Protein 2V2F (pdb70)

Organism: Streptococcus pneumoniae (strain ATCC BAA-255 / R6) (NCBI:txid171101)

Foldseek 3Di:
DDFDADPVRHTDDDD/DDPLCQQLVLVVQVVCCVVPVDRCVVAPWDFDWQAQVVLSVVLLCLQEDPPQHDAPDQQKWKWKWKAFLVFQETHYTQQTHPNNPDRQQQFFQDKQFLQCQLQQFQLLCCQVPVDFKQFDKDAFDWDAQPPDPHTDAAPVRDTDTIGGNLVCQLASGRRRQLVRNVVSDQVSSQLLVVLLQAHDPGDDSSVSGIQPPDDDDRSHGDGNSSSFQNLSCLLAQAKGHHNTTTAWMQHPVGDIDGDTTPIDGSGGSQSSVQSLLSQQSSCVPGPLVLQDDPVAAKGKHKGFADDPPVWGLKIWMWMDANTMIMIMIIGGPDSVPTQDDCNNSPRSSSVNSSVCVVPVVHHDHDDNDDQWDDDVSMIGGD

Sequence (381 aa):
SSKIYDNKNQLIADLYPAYMDNYLKEVINQVEQETGYNLLTTGMDVYTNVDQEAQKHLWDIYNSDQYVSYPDDDLQVASTVVDVSNGKVIAQLGARHSFGTNQAVETNRDWGSAMKPITDYAPAIEYGVYDSTATMVNDIPYNYPGTSTPVYNWDRAYFGNITLQYALQQSRNVTAVETLNKVGLDRAKTFLNGLGIDYPSMHYANAISSNTTESNKQYGASSEKMAAAYAAFANGGIYHKPMYINKVVFSDGSKKEFSDVGTRAMKETTAYMMTEMMKTVLAYGTGRGAYLPWLAQAGKTGTSNYTDYVAPDEMFVGYTRKYSMAVWTGYSNRLTPIVGDGFLVAAKVYRSMITYLSEGSPEDWNIPEGLYRNGEFVFKN

Solvent-accessible surface area: 15439 Å² total

Nearest PDB structures (foldseek):
  2v2f-assembly1_F  TM=1.003E+00  e=2.054E-82  Streptococcus pneumoniae
  2c6w-assembly1_B  TM=9.933E-01  e=3.501E-69  Streptococcus pneumoniae R6
  3zg9-assembly1_B  TM=8.664E-01  e=3.759E-28  Listeria monocytogenes
  7u4h-assembly1_A  TM=8.603E-01  e=6.918E-24  Chlamydia trachomatis D/UW-3/CX
  7u4h-assembly2_B  TM=8.630E-01  e=1.250E-23  Chlamydia trachomatis D/UW-3/CX

Structure (mmCIF, N/CA/C/O backbone):
data_2V2F
#
_entry.id   2V2F
#
_cell.length_a   122.960
_cell.length_b   67.030
_cell.length_c   49.130
_cell.angle_alpha   90.00
_cell.angle_beta   100.89
_cell.angle_gamma   90.00
#
_symmetry.space_group_name_H-M   'C 1 2 1'
#
loop_
_entity.id
_entity.type
_entity.pdbx_description
1 polymer 'PENICILLIN BINDING PROTEIN 1A'
2 polymer 'PENICILLIN BINDING PROTEIN 1A'
3 non-polymer 'BARIUM ION'
4 non-polymer '2-(N-MORPHOLINO)-ETHANESULFONIC ACID'
5 water water
#
loop_
_atom_site.group_PDB
_atom_site.id
_atom_site.type_symbol
_atom_site.label_atom_id
_atom_site.label_alt_id
_atom_site.label_comp_id
_atom_site.label_asym_id
_atom_site.label_entity_id
_atom_site.label_seq_id
_atom_site.pdbx_PDB_ins_code
_atom_site.Cartn_x
_atom_site.Cartn_y
_atom_site.Cartn_z
_atom_site.occupancy
_atom_site.B_iso_or_equiv
_atom_site.auth_seq_id
_atom_site.auth_comp_id
_atom_site.auth_asym_id
_atom_site.auth_atom_id
_atom_site.pdbx_PDB_model_num
ATOM 1 N N . SER A 1 6 ? 8.601 -2.603 -4.812 1.00 28.36 52 SER A N 1
ATOM 2 C CA . SER A 1 6 ? 9.898 -1.913 -5.084 1.00 28.43 52 SER A CA 1
ATOM 3 C C . SER A 1 6 ? 10.318 -0.960 -3.975 1.00 26.79 52 SER A C 1
ATOM 4 O O . SER A 1 6 ? 9.599 -0.012 -3.650 1.00 28.33 52 SER A O 1
ATOM 7 N N . SER A 1 7 ? 11.493 -1.214 -3.406 1.00 23.93 53 SER A N 1
ATOM 8 C CA . SER A 1 7 ? 12.035 -0.379 -2.345 1.00 20.41 53 SER A CA 1
ATOM 9 C C . SER A 1 7 ? 13.361 0.214 -2.795 1.00 20.38 53 SER A C 1
ATOM 10 O O . SER A 1 7 ? 14.360 -0.496 -2.919 1.00 20.82 53 SER A O 1
ATOM 13 N N . LYS A 1 8 ? 13.364 1.518 -3.048 1.00 18.53 54 LYS A N 1
ATOM 14 C CA . LYS A 1 8 ? 14.571 2.199 -3.486 1.00 17.46 54 LYS A CA 1
ATOM 15 C C . LYS A 1 8 ? 15.364 2.710 -2.292 1.00 16.56 54 LYS A C 1
ATOM 16 O O . LYS A 1 8 ? 14.811 3.348 -1.393 1.00 15.33 54 LYS A O 1
ATOM 22 N N . ILE A 1 9 ? 16.664 2.423 -2.292 1.00 14.97 55 ILE A N 1
ATOM 23 C CA . ILE A 1 9 ? 17.557 2.833 -1.211 1.00 13.23 55 ILE A CA 1
ATOM 24 C C . ILE A 1 9 ? 18.507 3.930 -1.693 1.00 12.96 55 ILE A C 1
ATOM 25 O O . ILE A 1 9 ? 19.070 3.829 -2.783 1.00 12.26 55 ILE A O 1
ATOM 30 N N . TYR A 1 10 ? 18.695 4.969 -0.880 1.00 10.36 56 TYR A N 1
ATOM 31 C CA . TYR A 1 10 ? 19.575 6.081 -1.248 1.00 9.90 56 TYR A CA 1
ATOM 32 C C . TYR A 1 10 ? 20.703 6.296 -0.239 1.00 10.54 56 TYR A C 1
ATOM 33 O O . TYR A 1 10 ? 20.531 6.036 0.958 1.00 9.22 56 TYR A O 1
ATOM 42 N N . ASP A 1 11 ? 21.845 6.794 -0.717 1.00 10.24 57 ASP A N 1
ATOM 43 C CA . ASP A 1 11 ? 22.979 7.037 0.163 1.00 8.10 57 ASP A CA 1
ATOM 44 C C . ASP A 1 11 ? 22.802 8.320 0.963 1.00 9.38 57 ASP A C 1
ATOM 45 O O . ASP A 1 11 ? 21.707 8.892 0.995 1.00 8.05 57 ASP A O 1
ATOM 50 N N . ASN A 1 12 ? 23.873 8.772 1.609 1.00 8.31 58 ASN A N 1
ATOM 51 C CA . ASN A 1 12 ? 23.785 9.970 2.435 1.00 9.39 58 ASN A CA 1
ATOM 52 C C . ASN A 1 12 ? 23.724 11.290 1.664 1.00 9.94 58 ASN A C 1
ATOM 53 O O . ASN A 1 12 ? 23.588 12.359 2.262 1.00 9.16 58 ASN A O 1
ATOM 58 N N . LYS A 1 13 ? 23.802 11.213 0.336 1.00 11.03 59 LYS A N 1
ATOM 59 C CA . LYS A 1 13 ? 23.692 12.406 -0.499 1.00 11.46 59 LYS A CA 1
ATOM 60 C C . LYS A 1 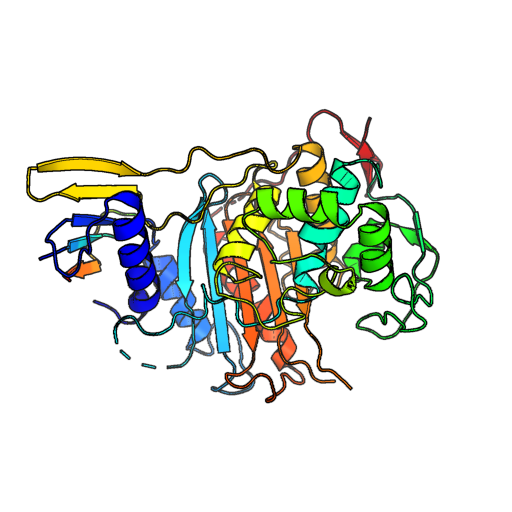13 ? 22.358 12.309 -1.237 1.00 11.29 59 LYS A C 1
ATOM 61 O O . LYS A 1 13 ? 22.103 13.048 -2.189 1.00 11.41 59 LYS A O 1
ATOM 67 N N . ASN A 1 14 ? 21.525 11.377 -0.778 1.00 10.01 60 ASN A N 1
ATOM 68 C CA . ASN A 1 14 ? 20.195 11.116 -1.329 1.00 10.79 60 ASN A CA 1
ATOM 69 C C . ASN A 1 14 ? 20.183 10.590 -2.763 1.00 10.83 60 ASN A C 1
ATOM 70 O O . ASN A 1 14 ? 19.179 10.700 -3.466 1.00 11.08 60 ASN A O 1
ATOM 75 N N . GLN A 1 15 ? 21.297 10.003 -3.186 1.00 9.23 61 GLN A N 1
ATOM 76 C CA . GLN A 1 15 ? 21.407 9.433 -4.524 1.00 10.63 61 GLN A CA 1
ATOM 77 C C . GLN A 1 15 ? 21.060 7.942 -4.460 1.00 11.18 61 GLN A C 1
ATOM 78 O O . GLN A 1 15 ? 21.440 7.252 -3.517 1.00 10.41 61 GLN A O 1
ATOM 84 N N . LEU A 1 16 ? 20.330 7.457 -5.461 1.00 12.48 62 LEU A N 1
ATOM 85 C CA . LEU A 1 16 ? 19.924 6.055 -5.530 1.00 13.54 62 LEU A CA 1
ATOM 86 C C . LEU A 1 16 ? 21.117 5.099 -5.580 1.00 13.98 62 LEU A C 1
ATOM 87 O O . LEU A 1 16 ? 22.046 5.300 -6.364 1.00 13.84 62 LEU A O 1
ATOM 92 N N . ILE A 1 17 ? 21.097 4.071 -4.734 1.00 14.80 63 ILE A N 1
ATOM 93 C CA . ILE A 1 17 ? 22.173 3.085 -4.725 1.00 15.84 63 ILE A CA 1
ATOM 94 C C . ILE A 1 17 ? 21.650 1.662 -4.875 1.00 17.25 63 ILE A C 1
ATOM 95 O O . ILE A 1 17 ? 22.419 0.747 -5.164 1.00 17.34 63 ILE A O 1
ATOM 100 N N . ALA A 1 18 ? 20.345 1.474 -4.693 1.00 18.08 64 ALA A N 1
ATOM 101 C CA . ALA A 1 18 ? 19.758 0.145 -4.831 1.00 19.86 64 ALA A CA 1
ATOM 102 C C . ALA A 1 18 ? 18.235 0.139 -4.941 1.00 21.30 64 ALA A C 1
ATOM 103 O O . ALA A 1 18 ? 17.551 1.036 -4.444 1.00 21.02 64 ALA A O 1
ATOM 105 N N . ASP A 1 19 ? 17.719 -0.888 -5.609 1.00 22.71 65 ASP A N 1
ATOM 106 C CA . ASP A 1 19 ? 16.283 -1.075 -5.786 1.00 25.09 65 ASP A CA 1
ATOM 107 C C . ASP A 1 19 ? 16.053 -2.525 -5.376 1.00 25.25 65 ASP A C 1
ATOM 108 O O . ASP A 1 19 ? 16.443 -3.447 -6.093 1.00 26.35 65 ASP A O 1
ATOM 113 N N . LEU A 1 20 ? 15.436 -2.723 -4.217 1.00 25.91 66 LEU A N 1
ATOM 114 C CA . LEU A 1 20 ? 15.193 -4.062 -3.691 1.00 25.83 66 LEU A CA 1
ATOM 115 C C . LEU A 1 20 ? 13.727 -4.483 -3.732 1.00 26.99 66 LEU A C 1
ATOM 116 O O . LEU A 1 20 ? 13.474 -5.699 -3.868 1.00 27.57 66 LEU A O 1
ATOM 121 N N . GLY A 1 21 ? 12.848 -3.605 -3.607 1.00 28.42 67 GLY A N 1
ATOM 122 N N . TYR B 2 5 ? 22.217 -3.799 -7.218 1.00 16.53 268 TYR F N 1
ATOM 123 C CA . TYR B 2 5 ? 23.049 -2.930 -6.333 1.00 16.23 268 TYR F CA 1
ATOM 124 C C . TYR B 2 5 ? 24.509 -3.382 -6.324 1.00 16.31 268 TYR F C 1
ATOM 125 O O . TYR B 2 5 ? 24.804 -4.564 -6.518 1.00 14.76 268 TYR F O 1
ATOM 134 N N . PRO B 2 6 ? 25.443 -2.443 -6.093 1.00 15.88 269 PRO F N 1
ATOM 135 C CA . PRO B 2 6 ? 26.870 -2.779 -6.065 1.00 15.51 269 PRO F CA 1
ATOM 136 C C . PRO B 2 6 ? 27.263 -3.690 -4.905 1.00 14.46 269 PRO F C 1
ATOM 137 O O . PRO B 2 6 ? 26.759 -3.560 -3.788 1.00 13.02 269 PRO F O 1
ATOM 141 N N . ALA B 2 7 ? 28.173 -4.615 -5.184 1.00 12.81 270 ALA F N 1
ATOM 142 C CA . ALA B 2 7 ? 28.644 -5.556 -4.181 1.00 12.41 270 ALA F CA 1
ATOM 143 C C . ALA B 2 7 ? 29.140 -4.880 -2.902 1.00 12.22 270 ALA F C 1
ATOM 144 O O . ALA B 2 7 ? 28.898 -5.375 -1.803 1.00 11.84 270 ALA F O 1
ATOM 146 N N . TYR B 2 8 ? 29.827 -3.751 -3.031 1.00 12.50 271 TYR F N 1
ATOM 147 C CA . TYR B 2 8 ? 30.344 -3.083 -1.842 1.00 11.68 271 TYR F CA 1
ATOM 148 C C . TYR B 2 8 ? 29.266 -2.567 -0.892 1.00 10.98 271 TYR F C 1
ATOM 149 O O . TYR B 2 8 ? 29.574 -2.184 0.233 1.00 9.86 271 TYR F O 1
ATOM 158 N N . MET B 2 9 ? 28.007 -2.581 -1.329 1.00 10.47 272 MET F N 1
ATOM 159 C CA . MET B 2 9 ? 26.899 -2.115 -0.491 1.00 9.90 272 MET F CA 1
ATOM 160 C C . MET B 2 9 ? 26.129 -3.254 0.173 1.00 10.52 272 MET F C 1
ATOM 161 O O . MET B 2 9 ? 25.224 -3.005 0.967 1.00 11.48 272 MET F O 1
ATOM 166 N N . ASP B 2 10 ? 26.482 -4.497 -0.135 1.00 10.99 273 ASP F N 1
ATOM 167 C CA . ASP B 2 10 ? 25.751 -5.628 0.434 1.00 11.01 273 ASP F CA 1
ATOM 168 C C . ASP B 2 10 ? 25.673 -5.636 1.959 1.00 10.28 273 ASP F C 1
ATOM 169 O O . ASP B 2 10 ? 24.586 -5.778 2.520 1.00 11.95 273 ASP F O 1
ATOM 174 N N . ASN B 2 11 ? 26.813 -5.486 2.627 1.00 8.61 274 ASN F N 1
ATOM 175 C CA . ASN B 2 11 ? 26.842 -5.478 4.091 1.00 8.98 274 ASN F CA 1
ATOM 176 C C . ASN B 2 11 ? 25.972 -4.358 4.668 1.00 8.25 274 ASN F C 1
ATOM 177 O O . ASN B 2 11 ? 25.160 -4.590 5.567 1.00 9.18 274 ASN F O 1
ATOM 182 N N . TYR B 2 12 ? 26.145 -3.146 4.148 1.00 8.59 275 TYR F N 1
ATOM 183 C CA . TYR B 2 12 ? 25.374 -1.999 4.626 1.00 10.27 275 TYR F CA 1
ATOM 184 C C . TYR B 2 12 ? 23.876 -2.209 4.411 1.00 10.26 275 TYR F C 1
ATOM 185 O O . TYR B 2 12 ? 23.070 -1.966 5.315 1.00 8.90 275 TYR F O 1
ATOM 194 N N . LEU B 2 13 ? 23.500 -2.664 3.219 1.00 7.85 276 LEU F N 1
ATOM 195 C CA . LEU B 2 13 ? 22.088 -2.881 2.915 1.00 9.34 276 LEU F CA 1
ATOM 196 C C . LEU B 2 13 ? 21.451 -3.852 3.896 1.00 7.98 276 LEU F C 1
ATOM 197 O O . LEU B 2 13 ? 20.331 -3.634 4.362 1.00 7.66 276 LEU F O 1
ATOM 202 N N . LYS B 2 14 ? 22.170 -4.923 4.213 1.00 7.14 277 LYS F N 1
ATOM 203 C CA . LYS B 2 14 ? 21.658 -5.907 5.153 1.00 6.80 277 LYS F CA 1
ATOM 204 C C . LYS B 2 14 ? 21.296 -5.248 6.478 1.00 7.17 277 LYS F C 1
ATOM 205 O O . LYS B 2 14 ? 20.221 -5.497 7.031 1.00 7.75 277 LYS F O 1
ATOM 211 N N . GLU B 2 15 ? 22.181 -4.394 6.980 1.00 7.21 278 GLU F N 1
ATOM 212 C CA . GLU B 2 15 ? 21.926 -3.711 8.244 1.00 7.83 278 GLU F CA 1
ATOM 213 C C . GLU B 2 15 ? 20.818 -2.669 8.100 1.00 8.15 278 GLU F C 1
ATOM 214 O O . GLU B 2 15 ? 20.114 -2.364 9.065 1.00 7.74 278 GLU F O 1
ATOM 220 N N . VAL B 2 16 ? 20.665 -2.122 6.897 1.00 7.99 279 VAL F N 1
ATOM 221 C CA . VAL B 2 16 ? 19.614 -1.139 6.645 1.00 9.66 279 VAL F CA 1
ATOM 222 C C . VAL B 2 16 ? 18.274 -1.857 6.734 1.00 8.59 279 VAL F C 1
ATOM 223 O O . VAL B 2 16 ? 17.329 -1.365 7.350 1.00 9.50 279 VAL F O 1
ATOM 227 N N . ILE B 2 17 ? 18.202 -3.031 6.115 1.00 8.35 280 ILE F N 1
ATOM 228 C CA . ILE B 2 17 ? 16.983 -3.824 6.128 1.00 8.75 280 ILE F CA 1
ATOM 229 C C . ILE B 2 17 ? 16.605 -4.168 7.558 1.00 10.71 280 ILE F C 1
ATOM 230 O O . ILE B 2 17 ? 15.435 -4.084 7.937 1.00 12.89 280 ILE F O 1
ATOM 235 N N . ASN B 2 18 ? 17.600 -4.536 8.359 1.00 11.98 281 ASN F N 1
ATOM 236 C CA . ASN B 2 18 ? 17.345 -4.899 9.746 1.00 12.48 281 ASN F CA 1
ATOM 237 C C . ASN B 2 18 ? 16.827 -3.748 10.590 1.00 11.43 281 ASN F C 1
ATOM 238 O O . ASN B 2 18 ? 15.895 -3.921 11.375 1.00 10.30 281 ASN F O 1
ATOM 243 N N . GLN B 2 19 ? 17.436 -2.576 10.441 1.00 10.44 282 GLN F N 1
ATOM 244 C CA . GLN B 2 19 ? 17.024 -1.416 11.219 1.00 11.97 282 GLN F CA 1
ATOM 245 C C . GLN B 2 19 ? 15.668 -0.876 10.782 1.00 12.25 282 GLN F C 1
ATOM 246 O O . GLN B 2 19 ? 14.927 -0.312 11.585 1.00 10.85 282 GLN F O 1
ATOM 252 N N . VAL B 2 20 ? 15.347 -1.032 9.504 1.00 13.52 283 VAL F N 1
ATOM 253 C CA . VAL B 2 20 ? 14.056 -0.574 9.012 1.00 14.75 283 VAL F CA 1
ATOM 254 C C . VAL B 2 20 ? 12.984 -1.430 9.679 1.00 16.80 283 VAL F C 1
ATOM 255 O O . VAL B 2 20 ? 11.935 -0.924 10.091 1.00 17.29 283 VAL F O 1
ATOM 259 N N . GLU B 2 21 ? 13.266 -2.725 9.805 1.00 18.31 284 GLU F N 1
ATOM 260 C CA . GLU B 2 21 ? 12.342 -3.647 10.453 1.00 21.18 284 GLU F CA 1
ATOM 261 C C . GLU B 2 21 ? 12.172 -3.291 11.932 1.00 21.67 284 GLU F C 1
ATOM 262 O O . GLU B 2 21 ? 11.061 -3.306 12.450 1.00 21.84 284 GLU F O 1
ATOM 268 N N . GLN B 2 22 ? 13.275 -2.971 12.605 1.00 22.00 285 GLN F N 1
ATOM 269 C CA . GLN B 2 22 ? 13.234 -2.623 14.026 1.00 22.98 285 GLN F CA 1
ATOM 270 C C . GLN B 2 22 ? 12.475 -1.331 14.303 1.00 24.27 285 GLN F C 1
ATOM 271 O O . GLN B 2 22 ? 11.701 -1.250 15.256 1.00 24.13 285 GLN F O 1
ATOM 277 N N . GLU B 2 23 ? 12.714 -0.323 13.469 1.00 23.04 286 GLU F N 1
ATOM 278 C CA . GLU B 2 23 ? 12.101 0.989 13.626 1.00 24.84 286 GLU F CA 1
ATOM 279 C C . GLU B 2 23 ? 10.690 1.153 13.071 1.00 25.54 286 GLU F C 1
ATOM 280 O O . GLU B 2 23 ? 9.921 1.976 13.571 1.00 25.83 286 GLU F O 1
ATOM 286 N N . THR B 2 24 ? 10.347 0.386 12.041 1.00 25.66 287 THR F N 1
ATOM 287 C CA . THR B 2 24 ? 9.031 0.511 11.423 1.00 24.67 287 THR F CA 1
ATOM 288 C C . THR B 2 24 ? 8.207 -0.758 11.537 1.00 26.18 287 THR F C 1
ATOM 289 O O . THR B 2 24 ? 6.976 -0.711 11.542 1.00 26.76 287 THR F O 1
ATOM 293 N N . GLY B 2 25 ? 8.891 -1.892 11.610 1.00 26.07 288 GLY F N 1
ATOM 294 C CA . GLY B 2 25 ? 8.200 -3.161 11.718 1.00 26.76 288 GLY F CA 1
ATOM 295 C C . GLY B 2 25 ? 8.076 -3.872 10.385 1.00 27.48 288 GLY F C 1
ATOM 296 O O . GLY B 2 25 ? 7.747 -5.059 10.338 1.00 28.00 288 GLY F O 1
ATOM 297 N N . TYR B 2 26 ? 8.345 -3.157 9.297 1.00 26.47 289 TYR F N 1
ATOM 298 C CA . TYR B 2 26 ? 8.241 -3.746 7.966 1.00 26.48 289 TYR F CA 1
ATOM 299 C C . TYR B 2 26 ? 9.567 -4.228 7.396 1.00 26.13 289 TYR F C 1
ATOM 300 O O . TYR B 2 26 ? 10.635 -3.735 7.760 1.00 26.26 289 TYR F O 1
ATOM 309 N N . ASN B 2 27 ? 9.475 -5.195 6.490 1.00 24.76 290 ASN F N 1
ATOM 310 C CA . ASN B 2 27 ? 10.637 -5.738 5.799 1.00 23.86 290 ASN F CA 1
ATOM 311 C C . ASN B 2 27 ? 10.611 -5.061 4.430 1.00 23.46 290 ASN F C 1
ATOM 312 O O . ASN B 2 27 ? 9.731 -5.340 3.612 1.00 22.39 290 ASN F O 1
ATOM 317 N N . LEU B 2 28 ? 11.571 -4.179 4.176 1.00 21.51 291 LEU F N 1
ATOM 318 C CA . LEU B 2 28 ? 11.602 -3.459 2.911 1.00 21.51 291 LEU F CA 1
ATOM 319 C C . LEU B 2 28 ? 11.695 -4.355 1.678 1.00 22.16 291 LEU F C 1
ATOM 320 O O . LEU B 2 28 ? 11.508 -3.886 0.555 1.00 23.84 291 LEU F O 1
ATOM 325 N N . LEU B 2 29 ? 11.972 -5.640 1.882 1.00 23.49 292 LEU F N 1
ATOM 326 C CA . LEU B 2 29 ? 12.075 -6.578 0.765 1.00 23.02 292 LEU F CA 1
ATOM 327 C C . LEU B 2 29 ? 10.706 -7.101 0.342 1.00 24.53 292 LEU F C 1
ATOM 328 O O . LEU B 2 29 ? 10.518 -7.519 -0.799 1.00 24.53 292 LEU F O 1
ATOM 333 N N . THR B 2 30 ? 9.753 -7.072 1.266 1.00 25.84 293 THR F N 1
ATOM 334 C CA . THR B 2 30 ? 8.404 -7.557 0.992 1.00 27.84 293 THR F CA 1
ATOM 335 C C . THR B 2 30 ? 7.404 -6.412 0.971 1.00 27.22 293 THR F C 1
ATOM 336 O O . THR B 2 30 ? 6.282 -6.567 0.494 1.00 27.35 293 THR F O 1
ATOM 340 N N . THR B 2 31 ? 7.815 -5.267 1.506 1.00 27.80 294 THR F N 1
ATOM 341 C CA . THR B 2 31 ? 6.961 -4.087 1.545 1.00 27.45 294 THR F CA 1
ATOM 342 C C . THR B 2 31 ? 7.681 -2.933 0.862 1.00 27.32 294 THR F C 1
ATOM 343 O O . THR B 2 31 ? 8.760 -2.525 1.294 1.00 27.09 294 THR F O 1
ATOM 347 N N . GLY B 2 32 ? 7.082 -2.415 -0.206 1.00 26.49 295 GLY F N 1
ATOM 348 C CA . GLY B 2 32 ? 7.687 -1.320 -0.943 1.00 24.95 295 GLY F CA 1
ATOM 349 C C . GLY B 2 32 ? 7.778 -0.015 -0.173 1.00 25.00 295 GLY F C 1
ATOM 350 O O . GLY B 2 32 ? 6.776 0.492 0.331 1.00 24.61 295 GLY F O 1
ATOM 351 N N . MET B 2 33 ? 8.985 0.533 -0.083 1.00 23.46 296 MET F N 1
ATOM 352 C CA . MET B 2 33 ? 9.199 1.789 0.623 1.00 23.61 296 MET F CA 1
ATOM 353 C C . MET B 2 33 ? 10.580 2.343 0.302 1.00 22.41 296 MET F C 1
ATOM 354 O O . MET B 2 33 ? 11.512 1.587 0.036 1.00 22.20 296 MET F O 1
ATOM 359 N N . ASP B 2 34 ? 10.705 3.665 0.305 1.00 20.18 297 ASP F N 1
ATOM 360 C CA . ASP B 2 34 ? 11.980 4.302 0.015 1.00 17.92 297 ASP F CA 1
ATOM 361 C C . ASP B 2 34 ? 12.698 4.606 1.324 1.00 17.01 297 ASP F C 1
ATOM 362 O O . ASP B 2 34 ? 12.095 5.101 2.277 1.00 16.44 297 ASP F O 1
ATOM 367 N N . VAL B 2 35 ? 13.990 4.296 1.366 1.00 15.59 298 VAL F N 1
ATOM 368 C CA . VAL B 2 35 ? 14.785 4.504 2.568 1.00 13.85 298 VAL F CA 1
ATOM 369 C C . VAL B 2 35 ? 16.064 5.284 2.279 1.00 11.98 298 VAL F C 1
ATOM 370 O O . VAL B 2 35 ? 16.847 4.916 1.402 1.00 10.79 298 VAL F O 1
ATOM 374 N N . TYR B 2 36 ? 16.269 6.368 3.019 1.00 11.09 299 TYR F N 1
ATOM 375 C CA . TYR B 2 36 ? 17.459 7.183 2.849 1.00 10.36 299 TYR F CA 1
ATOM 376 C C . TYR B 2 36 ? 18.421 6.805 3.964 1.00 8.90 299 TYR F C 1
ATOM 377 O O . TYR B 2 36 ? 18.092 6.891 5.152 1.00 7.78 299 TYR F O 1
ATOM 386 N N . THR B 2 37 ? 19.609 6.366 3.564 1.00 10.27 300 THR F N 1
ATOM 387 C CA . THR B 2 37 ? 20.606 5.895 4.512 1.00 9.00 300 THR F CA 1
ATOM 388 C C . THR B 2 37 ? 21.756 6.855 4.768 1.00 8.53 300 THR F C 1
ATOM 389 O O . THR B 2 37 ? 21.864 7.904 4.136 1.00 7.87 300 THR F O 1
ATOM 393 N N . ASN B 2 38 ? 22.627 6.477 5.697 1.00 6.31 301 ASN F N 1
ATOM 394 C CA . ASN B 2 38 ? 23.745 7.330 6.072 1.00 7.83 301 ASN F CA 1
ATOM 395 C C . ASN B 2 38 ? 25.091 6.946 5.476 1.00 6.85 301 ASN F C 1
ATOM 396 O O . ASN B 2 38 ? 26.113 7.544 5.814 1.00 5.55 301 ASN F O 1
ATOM 401 N N . VAL B 2 39 ? 25.096 5.971 4.573 1.00 8.19 302 VAL F N 1
ATOM 402 C CA . VAL B 2 39 ? 26.347 5.539 3.972 1.00 7.75 302 VAL F CA 1
ATOM 403 C C . VAL B 2 39 ? 26.958 6.583 3.041 1.00 7.40 302 VAL F C 1
ATOM 404 O O . VAL B 2 39 ? 26.273 7.151 2.192 1.00 9.01 302 VAL F O 1
ATOM 408 N N . ASP B 2 40 ? 28.248 6.847 3.233 1.00 6.72 303 ASP F N 1
ATOM 409 C CA . ASP B 2 40 ? 28.991 7.784 2.395 1.00 7.30 303 ASP F CA 1
ATOM 410 C C . ASP B 2 40 ? 29.502 6.896 1.274 1.00 7.94 303 ASP F C 1
ATOM 411 O O . ASP B 2 40 ? 30.464 6.143 1.459 1.00 8.00 303 ASP F O 1
ATOM 416 N N . GLN B 2 41 ? 28.854 6.973 0.116 1.00 8.38 304 GLN F N 1
ATOM 417 C CA . GLN B 2 41 ? 29.231 6.127 -1.009 1.00 8.84 304 GLN F CA 1
ATOM 418 C C . GLN B 2 41 ? 30.718 6.136 -1.381 1.00 5.99 304 GLN F C 1
ATOM 419 O O . GLN B 2 41 ? 31.309 5.078 -1.586 1.00 7.74 304 GLN F O 1
ATOM 425 N N . GLU B 2 42 ? 31.327 7.312 -1.476 1.00 7.11 3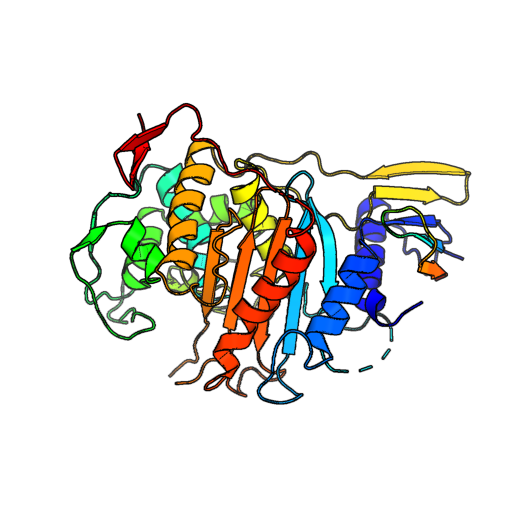05 GLU F N 1
ATOM 426 C CA . GLU B 2 42 ? 32.743 7.370 -1.831 1.00 8.16 305 GLU F CA 1
ATOM 427 C C . GLU B 2 42 ? 33.611 6.757 -0.745 1.00 7.98 305 GLU F C 1
ATOM 428 O O . GLU B 2 42 ? 34.594 6.071 -1.031 1.00 8.41 305 GLU F O 1
ATOM 434 N N . ALA B 2 43 ? 33.255 7.014 0.506 1.00 7.85 306 ALA F N 1
ATOM 435 C CA . ALA B 2 43 ? 34.014 6.454 1.615 1.00 8.53 306 ALA F CA 1
ATOM 436 C C . ALA B 2 43 ? 33.890 4.933 1.582 1.00 8.62 306 ALA F C 1
ATOM 437 O O . ALA B 2 43 ? 34.864 4.222 1.790 1.00 8.55 306 ALA F O 1
ATOM 439 N N . GLN B 2 44 ? 32.685 4.442 1.306 1.00 9.54 307 GLN F N 1
ATOM 440 C CA . GLN B 2 44 ? 32.442 3.004 1.255 1.00 9.99 307 GLN F CA 1
ATOM 441 C C . GLN B 2 44 ? 33.267 2.359 0.143 1.00 9.98 307 GLN F C 1
ATOM 442 O O . GLN B 2 44 ? 33.850 1.294 0.339 1.00 10.32 307 GLN F O 1
ATOM 448 N N . LYS B 2 45 ? 33.316 2.998 -1.024 1.00 8.37 308 LYS F N 1
ATOM 449 C CA . LYS B 2 45 ? 34.097 2.472 -2.139 1.00 9.66 308 LYS F CA 1
ATOM 450 C C . LYS B 2 45 ? 35.583 2.499 -1.781 1.00 9.67 308 LYS F C 1
ATOM 451 O O . LYS B 2 45 ? 36.342 1.601 -2.155 1.00 10.43 308 LYS F O 1
ATOM 457 N N . HIS B 2 46 ? 35.998 3.536 -1.059 1.00 9.83 309 HIS F N 1
ATOM 458 C CA . HIS B 2 46 ? 37.396 3.655 -0.661 1.00 11.92 309 HIS F CA 1
ATOM 459 C C . HIS B 2 46 ? 37.781 2.518 0.280 1.00 11.12 309 HIS F C 1
ATOM 460 O O . HIS B 2 46 ? 38.862 1.938 0.154 1.00 12.54 309 HIS F O 1
ATOM 467 N N . LEU B 2 47 ? 36.903 2.210 1.228 1.00 10.67 310 LEU F N 1
ATOM 468 C CA . LEU B 2 47 ? 37.167 1.129 2.174 1.00 9.38 310 LEU F CA 1
ATOM 469 C C . LEU B 2 47 ? 37.336 -0.175 1.399 1.00 9.34 310 LEU F C 1
ATOM 470 O O . LEU B 2 47 ? 38.232 -0.971 1.690 1.00 9.86 310 LEU F O 1
ATOM 475 N N . TRP B 2 48 ? 36.492 -0.385 0.394 1.00 10.64 311 TRP F N 1
ATOM 476 C CA . TRP B 2 48 ? 36.580 -1.597 -0.418 1.00 10.91 311 TRP F CA 1
ATOM 477 C C . TRP B 2 48 ? 37.937 -1.668 -1.128 1.00 10.89 311 TRP F C 1
ATOM 478 O O . TRP B 2 48 ? 38.544 -2.738 -1.214 1.00 10.61 311 TRP F O 1
ATOM 489 N N . ASP B 2 49 ? 38.416 -0.527 -1.618 1.00 10.97 312 ASP F N 1
ATOM 490 C CA . ASP B 2 49 ? 39.706 -0.478 -2.302 1.00 11.14 312 ASP F CA 1
ATOM 491 C C . ASP B 2 49 ? 40.857 -0.739 -1.327 1.00 7.94 312 ASP F C 1
ATOM 492 O O . ASP B 2 49 ? 41.884 -1.298 -1.701 1.00 8.70 312 ASP F O 1
ATOM 497 N N . ILE B 2 50 ? 40.690 -0.321 -0.077 1.00 7.90 313 ILE F N 1
ATOM 498 C CA . ILE B 2 50 ? 41.719 -0.540 0.937 1.00 6.91 313 ILE F CA 1
ATOM 499 C C . ILE B 2 50 ? 41.821 -2.045 1.182 1.00 5.22 313 ILE F C 1
ATOM 500 O O . ILE B 2 50 ? 42.906 -2.608 1.277 1.00 5.47 313 ILE F O 1
ATOM 505 N N . TYR B 2 51 ? 40.661 -2.683 1.265 1.00 6.05 314 TYR F N 1
ATOM 506 C CA . TYR B 2 51 ? 40.538 -4.122 1.495 1.00 7.11 314 TYR F CA 1
ATOM 507 C C . TYR B 2 51 ? 41.024 -5.009 0.348 1.00 8.01 314 TYR F C 1
ATOM 508 O O . TYR B 2 51 ? 41.758 -5.972 0.563 1.00 8.22 314 TYR F O 1
ATOM 517 N N . ASN B 2 52 ? 40.718 -4.623 -0.878 1.00 8.33 315 ASN F N 1
ATOM 518 C CA . ASN B 2 52 ? 40.824 -5.504 -2.045 1.00 9.21 315 ASN F CA 1
ATOM 519 C C . ASN B 2 52 ? 41.866 -5.104 -3.122 1.00 11.38 315 ASN F C 1
ATOM 520 O O . ASN B 2 52 ? 41.863 -5.619 -4.225 1.00 10.45 315 ASN F O 1
ATOM 525 N N . SER B 2 53 ? 42.771 -4.207 -2.763 1.00 11.41 316 SER F N 1
ATOM 526 C CA . SER B 2 53 ? 43.938 -3.896 -3.575 1.00 10.41 316 SER F CA 1
ATOM 527 C C . SER B 2 53 ? 45.196 -3.838 -2.701 1.00 10.73 316 SER F C 1
ATOM 528 O O . SER B 2 53 ? 45.115 -3.876 -1.501 1.00 10.48 316 SER F O 1
ATOM 531 N N . ASP B 2 54 ? 46.344 -3.717 -3.333 1.00 11.36 317 ASP F N 1
ATOM 532 C CA . ASP B 2 54 ? 47.613 -3.520 -2.619 1.00 13.00 317 ASP F CA 1
ATOM 533 C C . ASP B 2 54 ? 47.993 -2.004 -2.609 1.00 12.89 317 ASP F C 1
ATOM 534 O O . ASP B 2 54 ? 49.098 -1.662 -2.285 1.00 13.16 317 ASP F O 1
ATOM 539 N N . GLN B 2 55 ? 47.051 -1.123 -2.972 1.00 10.81 318 GLN F N 1
ATOM 540 C CA . GLN B 2 55 ? 47.323 0.318 -3.009 1.00 9.96 318 GLN F CA 1
ATOM 541 C C . GLN B 2 55 ? 47.642 0.943 -1.653 1.00 11.24 318 GLN F C 1
ATOM 542 O O . GLN B 2 55 ? 48.621 1.670 -1.507 1.00 11.01 318 GLN F O 1
ATOM 548 N N . TYR B 2 56 ? 46.776 0.672 -0.694 1.00 10.17 319 TYR F N 1
ATOM 549 C CA . TYR B 2 56 ? 46.870 1.257 0.642 1.00 9.74 319 TYR F CA 1
ATOM 550 C C . TYR B 2 56 ? 47.540 0.428 1.728 1.00 10.14 319 TYR F C 1
ATOM 551 O O . TYR B 2 56 ? 48.274 0.962 2.554 1.00 10.21 319 TYR F O 1
ATOM 560 N N . VAL B 2 57 ? 47.295 -0.872 1.727 1.00 10.49 320 VAL F N 1
ATOM 561 C CA . VAL B 2 57 ? 47.865 -1.745 2.744 1.00 12.72 320 VAL F CA 1
ATOM 562 C C . VAL B 2 57 ? 48.241 -3.089 2.140 1.00 13.32 320 VAL F C 1
ATOM 563 O O . VAL B 2 57 ? 47.550 -3.592 1.256 1.00 13.02 320 VAL F O 1
ATOM 567 N N . SER B 2 58 ? 49.348 -3.661 2.606 1.00 13.19 321 SER F N 1
ATOM 568 C CA . SER B 2 58 ? 49.783 -4.955 2.102 1.00 13.81 321 SER F CA 1
ATOM 569 C C . SER B 2 58 ? 49.318 -6.039 3.070 1.00 13.82 321 SER F C 1
ATOM 570 O O . SER B 2 58 ? 49.427 -5.896 4.289 1.00 13.76 321 SER F O 1
ATOM 573 N N . TYR B 2 59 ? 48.789 -7.117 2.513 1.00 11.81 322 TYR F N 1
ATOM 574 C CA . TYR B 2 59 ? 48.289 -8.219 3.304 1.00 12.05 322 TYR F CA 1
ATOM 575 C C . TYR B 2 59 ? 49.231 -9.414 3.180 1.00 12.92 322 TYR F C 1
ATOM 576 O O . TYR B 2 59 ? 49.914 -9.571 2.168 1.00 13.11 322 TYR F O 1
ATOM 585 N N . PRO B 2 60 ? 49.292 -10.267 4.215 1.00 13.23 323 PRO F N 1
ATOM 586 C CA . PRO B 2 60 ? 50.178 -11.435 4.169 1.00 14.11 323 PRO F CA 1
ATOM 587 C C . PRO B 2 60 ? 49.733 -12.483 3.158 1.00 13.81 323 PRO F C 1
ATOM 588 O O . PRO B 2 60 ? 50.556 -13.208 2.602 1.00 13.32 323 PRO F O 1
ATOM 592 N N . ASP B 2 61 ? 48.428 -12.551 2.929 1.00 13.61 324 ASP F N 1
ATOM 593 C CA . ASP B 2 61 ? 47.847 -13.491 1.985 1.00 14.44 324 ASP F CA 1
ATOM 594 C C . ASP B 2 61 ? 46.449 -12.977 1.653 1.00 15.94 324 ASP F C 1
ATOM 595 O O . ASP B 2 61 ? 46.028 -11.961 2.193 1.00 15.06 324 ASP F O 1
ATOM 600 N N . ASP B 2 62 ? 45.729 -13.662 0.769 1.00 15.78 325 ASP F N 1
ATOM 601 C CA . ASP B 2 62 ? 44.387 -13.211 0.406 1.00 17.49 325 ASP F CA 1
ATOM 602 C C . ASP B 2 62 ? 43.297 -13.793 1.294 1.00 16.44 325 ASP F C 1
ATOM 603 O O . ASP B 2 62 ? 42.111 -13.527 1.078 1.00 15.42 325 ASP F O 1
ATOM 608 N N . ASP B 2 63 ? 43.694 -14.584 2.289 1.00 15.34 326 ASP F N 1
ATOM 609 C CA . ASP B 2 63 ? 42.734 -15.196 3.201 1.00 14.34 326 ASP F CA 1
ATOM 610 C C . ASP B 2 63 ? 42.466 -14.361 4.456 1.00 11.82 326 ASP F C 1
ATOM 611 O O . ASP B 2 63 ? 41.374 -14.424 5.018 1.00 10.34 326 ASP F O 1
ATOM 616 N N . LEU B 2 64 ? 43.457 -13.595 4.904 1.00 9.47 327 LEU F N 1
ATOM 617 C CA . LEU B 2 64 ? 43.291 -12.751 6.089 1.00 9.19 327 LEU F CA 1
ATOM 618 C C . LEU B 2 64 ? 42.060 -11.857 5.928 1.00 9.54 327 LEU F C 1
ATOM 619 O O . LEU B 2 64 ? 41.928 -11.123 4.944 1.00 9.06 327 LEU F O 1
ATOM 624 N N . GLN B 2 65 ? 41.161 -11.915 6.904 1.00 7.31 328 GLN F N 1
ATOM 625 C CA . GLN B 2 65 ? 39.947 -11.119 6.849 1.00 8.79 328 GLN F CA 1
ATOM 626 C C . GLN B 2 65 ? 40.025 -9.809 7.615 1.00 7.64 328 GLN F C 1
ATOM 627 O O . GLN B 2 65 ? 40.783 -9.678 8.573 1.00 9.57 328 GLN F O 1
ATOM 633 N N . VAL B 2 66 ? 39.235 -8.842 7.165 1.00 8.04 329 VAL F N 1
ATOM 634 C CA . VAL B 2 66 ? 39.155 -7.532 7.795 1.00 5.83 329 VAL F CA 1
ATOM 635 C C . VAL B 2 66 ? 37.674 -7.181 7.872 1.00 7.00 329 VAL F C 1
ATOM 636 O O . VAL B 2 66 ? 36.916 -7.459 6.939 1.00 7.13 329 VAL F O 1
ATOM 640 N N . ALA B 2 67 ? 37.266 -6.588 8.989 1.00 5.46 330 ALA F N 1
ATOM 641 C CA . ALA B 2 67 ? 35.883 -6.175 9.176 1.00 4.78 330 ALA F CA 1
ATOM 642 C C . ALA B 2 67 ? 35.948 -4.864 9.938 1.00 6.20 330 ALA F C 1
ATOM 643 O O . ALA B 2 67 ? 36.613 -4.779 10.967 1.00 6.61 330 ALA F O 1
ATOM 645 N N . SER B 2 68 ? 35.278 -3.834 9.430 1.00 6.38 331 SER F N 1
ATOM 646 C CA . SER B 2 68 ? 35.309 -2.539 10.093 1.00 7.12 331 SER F CA 1
ATOM 647 C C . SER B 2 68 ? 34.033 -1.738 9.915 1.00 6.87 331 SER F C 1
ATOM 648 O O . SER B 2 68 ? 33.256 -1.980 8.993 1.00 6.86 331 SER F O 1
ATOM 651 N N . THR B 2 69 ? 33.849 -0.773 10.811 1.00 6.11 332 THR F N 1
ATOM 652 C CA . THR B 2 69 ? 32.699 0.125 10.818 1.00 7.20 332 THR F CA 1
ATOM 653 C C . THR B 2 69 ? 33.229 1.524 11.120 1.00 7.69 332 THR F C 1
ATOM 654 O O . THR B 2 69 ? 34.082 1.685 11.994 1.00 6.33 332 THR F O 1
ATOM 658 N N . VAL B 2 70 ? 32.740 2.519 10.388 1.00 5.89 333 VAL F N 1
ATOM 659 C CA . VAL B 2 70 ? 33.140 3.910 10.597 1.00 6.30 333 VAL F CA 1
ATOM 660 C C . VAL B 2 70 ? 31.882 4.689 11.005 1.00 6.57 333 VAL F C 1
ATOM 661 O O . VAL B 2 70 ? 30.874 4.694 10.294 1.00 5.77 333 VAL F O 1
ATOM 665 N N . VAL B 2 71 ? 31.946 5.334 12.162 1.00 6.30 334 VAL F N 1
ATOM 666 C CA . VAL B 2 71 ? 30.818 6.082 12.686 1.00 6.56 334 VAL F CA 1
ATOM 667 C C . VAL B 2 71 ? 31.084 7.581 12.780 1.00 6.21 334 VAL F C 1
ATOM 668 O O . VAL B 2 71 ? 32.213 8.005 13.023 1.00 4.98 334 VAL F O 1
ATOM 672 N N . ASP B 2 72 ? 30.029 8.366 12.560 1.00 5.97 335 ASP F N 1
ATOM 673 C CA . ASP B 2 72 ? 30.063 9.827 12.669 1.00 8.22 335 ASP F CA 1
ATOM 674 C C . ASP B 2 72 ? 29.782 10.009 14.160 1.00 8.46 335 ASP F C 1
ATOM 675 O O . ASP B 2 72 ? 28.654 9.815 14.617 1.00 8.04 335 ASP F O 1
ATOM 680 N N . VAL B 2 73 ? 30.815 10.369 14.913 1.00 6.56 336 VAL F N 1
ATOM 681 C CA . VAL B 2 73 ? 30.696 10.493 16.360 1.00 6.74 336 VAL F CA 1
ATOM 682 C C . VAL B 2 73 ? 29.662 11.479 16.892 1.00 7.67 336 VAL F C 1
ATOM 683 O O . VAL B 2 73 ? 29.225 11.368 18.040 1.00 7.02 336 VAL F O 1
ATOM 687 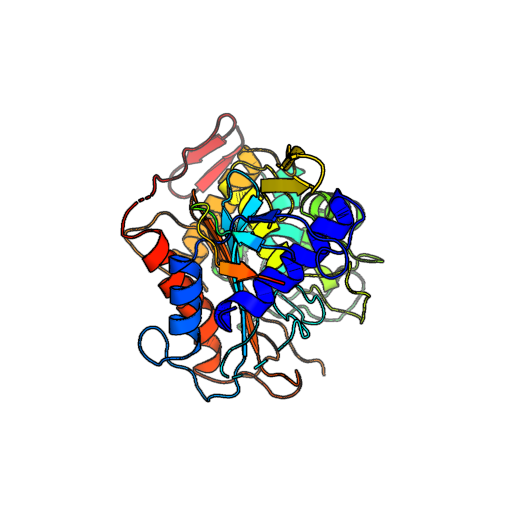N N . SER B 2 74 ? 29.243 12.422 16.059 1.00 8.74 337 SER F N 1
ATOM 688 C CA . SER B 2 74 ? 28.273 13.420 16.495 1.00 8.42 337 SER F CA 1
ATOM 689 C C . SER B 2 74 ? 26.851 12.879 16.613 1.00 9.63 337 SER F C 1
ATOM 690 O O . SER B 2 74 ? 26.046 13.387 17.393 1.00 7.63 337 SER F O 1
ATOM 693 N N . ASN B 2 75 ? 26.539 11.836 15.857 1.00 8.81 338 ASN F N 1
ATOM 694 C CA . ASN B 2 75 ? 25.174 11.326 15.862 1.00 8.42 338 ASN F CA 1
ATOM 695 C C . ASN B 2 75 ? 25.033 9.817 15.721 1.00 8.51 338 ASN F C 1
ATOM 696 O O . ASN B 2 75 ? 23.921 9.311 15.558 1.00 10.27 338 ASN F O 1
ATOM 701 N N . GLY B 2 76 ? 26.154 9.103 15.774 1.00 5.78 339 GLY F N 1
ATOM 702 C CA . GLY B 2 76 ? 26.112 7.656 15.667 1.00 5.03 339 GLY F CA 1
ATOM 703 C C . GLY B 2 76 ? 25.880 7.103 14.274 1.00 5.75 339 GLY F C 1
ATOM 704 O O . GLY B 2 76 ? 25.737 5.891 14.108 1.00 5.92 339 GLY F O 1
ATOM 705 N N . LYS B 2 77 ? 25.842 7.978 13.271 1.00 4.75 340 LYS F N 1
ATOM 706 C CA . LYS B 2 77 ? 25.624 7.546 11.890 1.00 5.84 340 LYS F CA 1
ATOM 707 C C . LYS B 2 77 ? 26.757 6.678 11.369 1.00 6.36 340 LYS F C 1
ATOM 708 O O . LYS B 2 77 ? 27.929 7.035 11.485 1.00 6.06 340 LYS F O 1
ATOM 714 N N . VAL B 2 78 ? 26.407 5.532 10.792 1.00 7.59 341 VAL F N 1
ATOM 715 C CA . VAL B 2 78 ? 27.414 4.649 10.220 1.00 6.76 341 VAL F CA 1
ATOM 716 C C . VAL B 2 78 ? 27.640 5.147 8.791 1.00 6.26 341 VAL F C 1
ATOM 717 O O . VAL B 2 78 ? 26.742 5.097 7.953 1.00 7.59 341 VAL F O 1
ATOM 721 N N . ILE B 2 79 ? 28.843 5.639 8.529 1.00 6.65 342 ILE F N 1
ATOM 722 C CA . ILE B 2 79 ? 29.201 6.191 7.226 1.00 8.89 342 ILE F CA 1
ATOM 723 C C . ILE B 2 79 ? 29.793 5.155 6.278 1.00 9.33 342 ILE F C 1
ATOM 724 O O . ILE B 2 79 ? 29.725 5.306 5.054 1.00 9.39 342 ILE F O 1
ATOM 729 N N . ALA B 2 80 ? 30.370 4.103 6.848 1.00 8.20 343 ALA F N 1
ATOM 730 C CA . ALA B 2 80 ? 30.974 3.036 6.058 1.00 9.62 343 ALA F CA 1
ATOM 731 C C . ALA B 2 80 ? 31.121 1.767 6.892 1.00 9.70 343 ALA F C 1
ATOM 732 O O . ALA B 2 80 ? 31.368 1.825 8.095 1.00 11.63 343 ALA F O 1
ATOM 734 N N . GLN B 2 81 ? 30.960 0.623 6.244 1.00 8.33 344 GLN F N 1
ATOM 735 C CA . GLN B 2 81 ? 31.071 -0.659 6.918 1.00 8.32 344 GLN F CA 1
ATOM 736 C C . GLN B 2 81 ? 31.321 -1.746 5.883 1.00 8.78 344 GLN F C 1
ATOM 737 O O . GLN B 2 81 ? 30.602 -1.845 4.893 1.00 6.98 344 GLN F O 1
ATOM 743 N N . LEU B 2 82 ? 32.356 -2.547 6.105 1.00 7.87 345 LEU F N 1
ATOM 744 C CA . LEU B 2 82 ? 32.674 -3.640 5.193 1.00 8.00 345 LEU F CA 1
ATOM 745 C C . LEU B 2 82 ? 33.075 -4.807 6.090 1.00 8.32 345 LEU F C 1
ATOM 746 O O . LEU B 2 82 ? 33.972 -4.675 6.926 1.00 7.92 345 LEU F O 1
ATOM 751 N N . GLY B 2 83 ? 32.397 -5.939 5.925 1.00 7.70 346 GLY F N 1
ATOM 752 C CA . GLY B 2 83 ? 32.669 -7.090 6.763 1.00 8.74 346 GLY F CA 1
ATOM 753 C C . GLY B 2 83 ? 33.665 -8.135 6.299 1.00 9.42 346 GLY F C 1
ATOM 754 O O . GLY B 2 83 ? 34.020 -9.012 7.082 1.00 7.70 346 GLY F O 1
ATOM 755 N N . ALA B 2 84 ? 34.117 -8.064 5.049 1.00 10.02 347 ALA F N 1
ATOM 756 C CA . ALA B 2 84 ? 35.073 -9.049 4.547 1.00 9.51 347 ALA F CA 1
ATOM 757 C C . ALA B 2 84 ? 35.879 -8.539 3.356 1.00 9.37 347 ALA F C 1
ATOM 758 O O . ALA B 2 84 ? 35.530 -7.534 2.744 1.00 8.67 347 ALA F O 1
ATOM 760 N N . ARG B 2 85 ? 36.978 -9.217 3.045 1.00 9.81 348 ARG F N 1
ATOM 761 C CA . ARG B 2 85 ? 37.785 -8.833 1.889 1.00 11.46 348 ARG F CA 1
ATOM 762 C C . ARG B 2 85 ? 37.943 -10.067 1.011 1.00 12.98 348 ARG F C 1
ATOM 763 O O . ARG B 2 85 ? 37.941 -11.198 1.510 1.00 11.39 348 ARG F O 1
ATOM 771 N N . HIS B 2 86 ? 38.047 -9.847 -0.297 1.00 12.95 349 HIS F N 1
ATOM 772 C CA . HIS B 2 86 ? 38.200 -10.940 -1.249 1.00 14.79 349 HIS F CA 1
ATOM 773 C C . HIS B 2 86 ? 37.255 -12.093 -0.929 1.00 16.52 349 HIS F C 1
ATOM 774 O O . HIS B 2 86 ? 37.681 -13.243 -0.828 1.00 16.93 349 HIS F O 1
ATOM 781 N N . SER B 2 92 ? 23.529 -12.954 -1.513 1.00 23.09 355 SER F N 1
ATOM 782 C CA . SER B 2 92 ? 22.907 -11.693 -1.123 1.00 21.78 355 SER F CA 1
ATOM 783 C C . SER B 2 92 ? 22.607 -11.616 0.367 1.00 20.56 355 SER F C 1
ATOM 784 O O . SER B 2 92 ? 22.018 -12.530 0.945 1.00 20.48 355 SER F O 1
ATOM 787 N N . PHE B 2 93 ? 23.015 -10.507 0.973 1.00 18.59 356 PHE F N 1
ATOM 788 C CA . PHE B 2 93 ? 22.802 -10.250 2.391 1.00 17.33 356 PHE F CA 1
ATOM 789 C C . PHE B 2 93 ? 23.234 -11.400 3.293 1.00 16.48 356 PHE F C 1
ATOM 790 O O . PHE B 2 93 ? 22.525 -11.775 4.229 1.00 15.57 356 PHE F O 1
ATOM 798 N N . GLY B 2 94 ? 24.410 -11.949 3.010 1.00 15.01 357 GLY F N 1
ATOM 799 C CA . GLY B 2 94 ? 24.924 -13.036 3.817 1.00 14.55 357 GLY F CA 1
ATOM 800 C C . GLY B 2 94 ? 25.416 -12.513 5.153 1.00 13.32 357 GLY F C 1
ATOM 801 O O . GLY B 2 94 ? 25.216 -11.349 5.486 1.00 12.69 357 GLY F O 1
ATOM 802 N N . THR B 2 95 ? 26.064 -13.377 5.919 1.00 13.91 358 THR F N 1
ATOM 803 C CA . THR B 2 95 ? 26.586 -12.999 7.222 1.00 13.13 358 THR F CA 1
ATOM 804 C C . THR B 2 95 ? 27.510 -11.789 7.080 1.00 12.39 358 THR F C 1
ATOM 805 O O . THR B 2 95 ? 28.365 -11.748 6.197 1.00 11.21 358 THR F O 1
ATOM 809 N N . ASN B 2 96 ? 27.325 -10.805 7.952 1.00 10.96 359 ASN F N 1
ATOM 810 C CA . ASN B 2 96 ? 28.141 -9.595 7.938 1.00 10.47 359 ASN F CA 1
ATOM 811 C C . ASN B 2 96 ? 28.998 -9.608 9.201 1.00 10.36 359 ASN F C 1
ATOM 812 O O . ASN B 2 96 ? 28.522 -9.290 10.291 1.00 8.99 359 ASN F O 1
ATOM 817 N N . GLN B 2 97 ? 30.262 -9.990 9.045 1.00 9.30 360 GLN F N 1
ATOM 818 C CA . GLN B 2 97 ? 31.191 -10.062 10.167 1.00 8.35 360 GLN F CA 1
ATOM 819 C C . GLN B 2 97 ? 31.361 -8.743 10.908 1.00 6.32 360 GLN F C 1
ATOM 820 O O . GLN B 2 97 ? 31.721 -8.739 12.082 1.00 6.92 360 GLN F O 1
ATOM 826 N N . ALA B 2 98 ? 31.102 -7.626 10.232 1.00 6.03 361 ALA F N 1
ATOM 827 C CA . ALA B 2 98 ? 31.250 -6.313 10.859 1.00 6.12 361 ALA F CA 1
ATOM 828 C C . ALA B 2 98 ? 30.306 -6.098 12.035 1.00 6.06 361 ALA F C 1
ATOM 829 O O . ALA B 2 98 ? 30.581 -5.264 12.906 1.00 7.45 361 ALA F O 1
ATOM 831 N N . VAL B 2 99 ? 29.190 -6.830 12.056 1.00 6.90 362 VAL F N 1
ATOM 832 C CA . VAL B 2 99 ? 28.219 -6.719 13.144 1.00 6.30 362 VAL F CA 1
ATOM 833 C C . VAL B 2 99 ? 28.150 -7.989 13.988 1.00 9.05 362 VAL F C 1
ATOM 834 O O . VAL B 2 99 ? 27.423 -8.029 14.976 1.00 9.63 362 VAL F O 1
ATOM 838 N N . GLU B 2 100 ? 28.884 -9.030 13.601 1.00 8.28 363 GLU F N 1
ATOM 839 C CA . GLU B 2 100 ? 28.866 -10.271 14.375 1.00 8.83 363 GLU F CA 1
ATOM 840 C C . GLU B 2 100 ? 29.748 -10.145 15.616 1.00 9.07 363 GLU F C 1
ATOM 841 O O . GLU B 2 100 ? 30.821 -9.544 15.572 1.00 7.77 363 GLU F O 1
ATOM 847 N N . THR B 2 101 ? 29.285 -10.719 16.722 1.00 8.76 364 THR F N 1
ATOM 848 C CA . THR B 2 101 ? 30.014 -10.674 17.986 1.00 6.87 364 THR F CA 1
ATOM 849 C C . THR B 2 101 ? 30.598 -12.035 18.340 1.00 6.53 364 THR F C 1
ATOM 850 O O . THR B 2 101 ? 30.685 -12.400 19.514 1.00 4.71 364 THR F O 1
ATOM 854 N N . ASN B 2 102 ? 31.010 -12.780 17.324 1.00 6.71 365 ASN F N 1
ATOM 855 C CA . ASN B 2 102 ? 31.555 -14.110 17.541 1.00 8.96 365 ASN F CA 1
ATOM 856 C C . ASN B 2 102 ? 33.062 -14.138 17.778 1.00 9.14 365 ASN F C 1
ATOM 857 O O . ASN B 2 102 ? 33.601 -15.168 18.180 1.00 10.85 365 ASN F O 1
ATOM 862 N N . ARG B 2 103 ? 33.737 -13.014 17.548 1.00 7.72 366 ARG F N 1
ATOM 863 C CA . ARG B 2 103 ? 35.189 -12.945 17.738 1.00 8.26 366 ARG F CA 1
ATOM 864 C C . ARG B 2 103 ? 35.579 -12.128 18.970 1.00 8.91 366 ARG F C 1
ATOM 865 O O . ARG B 2 103 ? 34.869 -11.209 19.372 1.00 9.11 366 ARG F O 1
ATOM 873 N N . ASP B 2 104 ? 36.727 -12.466 19.554 1.00 9.53 367 ASP F N 1
ATOM 874 C CA . ASP B 2 104 ? 37.226 -11.790 20.750 1.00 9.64 367 ASP F CA 1
ATOM 875 C C . ASP B 2 104 ? 38.015 -10.515 20.432 1.00 8.93 367 ASP F C 1
ATOM 876 O O . ASP B 2 104 ? 39.075 -10.579 19.810 1.00 9.46 367 ASP F O 1
ATOM 881 N N . TRP B 2 105 ? 37.512 -9.362 20.870 1.00 7.60 368 TRP F N 1
ATOM 882 C CA . TRP B 2 105 ? 38.211 -8.101 20.629 1.00 8.39 368 TRP F CA 1
ATOM 883 C C . TRP B 2 105 ? 39.317 -7.855 21.658 1.00 8.59 368 TRP F C 1
ATOM 884 O O . TRP B 2 105 ? 39.960 -6.804 21.662 1.00 6.66 368 TRP F O 1
ATOM 895 N N . GLY B 2 106 ? 39.519 -8.843 22.526 1.00 7.51 369 GLY F N 1
ATOM 896 C CA . GLY B 2 106 ? 40.558 -8.791 23.543 1.00 7.60 369 GLY F CA 1
ATOM 897 C C . GLY B 2 106 ? 40.949 -7.476 24.203 1.00 7.29 369 GLY F C 1
ATOM 898 O O . GLY B 2 106 ? 40.104 -6.749 24.721 1.00 6.57 369 GLY F O 1
ATOM 899 N N . SER B 2 107 ? 42.245 -7.178 24.184 1.00 6.22 370 SER F N 1
ATOM 900 C CA . SER B 2 107 ? 42.769 -5.974 24.828 1.00 7.68 370 SER F CA 1
ATOM 901 C C . SER B 2 107 ? 42.127 -4.668 24.383 1.00 7.79 370 SER F C 1
ATOM 902 O O . SER B 2 107 ? 42.240 -3.652 25.070 1.00 7.57 370 SER F O 1
ATOM 905 N N . ALA B 2 108 ? 41.439 -4.689 23.248 1.00 7.12 371 ALA F N 1
ATOM 906 C CA . ALA B 2 108 ? 40.765 -3.493 22.772 1.00 8.31 371 ALA F CA 1
ATOM 907 C C . ALA B 2 108 ? 39.599 -3.167 23.713 1.00 7.26 371 ALA F C 1
ATOM 908 O O . ALA B 2 108 ? 38.991 -2.097 23.627 1.00 4.62 371 ALA F O 1
ATOM 910 N N . MET B 2 109 ? 39.292 -4.093 24.618 1.00 7.43 372 MET F N 1
ATOM 911 C CA . MET B 2 109 ? 38.202 -3.892 25.563 1.00 7.43 372 MET F CA 1
ATOM 912 C C . MET B 2 109 ? 38.648 -3.089 26.783 1.00 7.78 372 MET F C 1
ATOM 913 O O . MET B 2 109 ? 37.823 -2.515 27.481 1.00 7.55 372 MET F O 1
ATOM 918 N N . LYS B 2 110 ? 39.953 -3.052 27.027 1.00 7.78 373 LYS F N 1
ATOM 919 C CA . LYS B 2 110 ? 40.507 -2.365 28.188 1.00 6.78 373 LYS F CA 1
ATOM 920 C C . LYS B 2 110 ? 40.080 -0.924 28.459 1.00 6.35 373 LYS F C 1
ATOM 921 O O . LYS B 2 110 ? 39.762 -0.575 29.592 1.00 7.06 373 LYS F O 1
ATOM 927 N N . PRO B 2 111 ? 40.065 -0.063 27.431 1.00 7.04 374 PRO F N 1
ATOM 928 C CA . PRO B 2 111 ? 39.662 1.325 27.686 1.00 4.98 374 PRO F CA 1
ATOM 929 C C . PRO B 2 111 ? 38.214 1.508 28.147 1.00 6.66 374 PRO F C 1
ATOM 930 O O . PRO B 2 111 ? 37.937 2.349 29.001 1.00 8.80 374 PRO F O 1
ATOM 934 N N . ILE B 2 112 ? 37.306 0.721 27.578 1.00 5.49 375 ILE F N 1
ATOM 935 C CA . ILE B 2 112 ? 35.879 0.899 27.821 1.00 5.46 375 ILE F CA 1
ATOM 936 C C . ILE B 2 112 ? 35.410 0.047 28.994 1.00 5.88 375 ILE F C 1
ATOM 937 O O . ILE B 2 112 ? 34.356 0.305 29.579 1.00 6.62 375 ILE F O 1
ATOM 942 N N . THR B 2 113 ? 36.197 -0.968 29.335 1.00 7.72 376 THR F N 1
ATOM 943 C CA . THR B 2 113 ? 35.813 -1.920 30.371 1.00 6.55 376 THR F CA 1
ATOM 944 C C . THR B 2 113 ? 36.437 -1.555 31.713 1.00 7.48 376 THR F C 1
ATOM 945 O O . THR B 2 113 ? 35.803 -1.690 32.760 1.00 7.41 376 THR F O 1
ATOM 949 N N . ASP B 2 114 ? 37.682 -1.092 31.676 1.00 7.92 377 ASP F N 1
ATOM 950 C CA . ASP B 2 114 ? 38.498 -0.990 32.879 1.00 8.13 377 ASP F CA 1
ATOM 951 C C . ASP B 2 114 ? 38.798 0.465 33.221 1.00 9.01 377 ASP F C 1
ATOM 952 O O . ASP B 2 114 ? 38.356 0.975 34.251 1.00 6.44 377 ASP F O 1
ATOM 957 N N . TYR B 2 115 ? 39.552 1.129 32.351 1.00 9.05 378 TYR F N 1
ATOM 958 C CA . TYR B 2 115 ? 39.989 2.495 32.603 1.00 8.22 378 TYR F CA 1
ATOM 959 C C . TYR B 2 115 ? 38.934 3.591 32.604 1.00 8.96 378 TYR F C 1
ATOM 960 O O . TYR B 2 115 ? 38.931 4.435 33.498 1.00 6.87 378 TYR F O 1
ATOM 969 N N . ALA B 2 116 ? 38.034 3.589 31.626 1.00 8.70 379 ALA F N 1
ATOM 970 C CA . ALA B 2 116 ? 37.002 4.622 31.586 1.00 8.65 379 ALA F CA 1
ATOM 971 C C . ALA B 2 116 ? 36.169 4.629 32.869 1.00 8.43 379 ALA F C 1
ATOM 972 O O . ALA B 2 116 ? 36.022 5.672 33.518 1.00 7.96 379 ALA F O 1
ATOM 974 N N . PRO B 2 117 ? 35.619 3.467 33.264 1.00 6.30 380 PRO F N 1
ATOM 975 C CA . PRO B 2 117 ? 34.818 3.465 34.495 1.00 5.69 380 PRO F CA 1
ATOM 976 C C . PRO B 2 117 ? 35.641 3.749 35.752 1.00 6.24 380 PRO F C 1
ATOM 977 O O . PRO B 2 117 ? 35.131 4.301 36.727 1.00 5.35 380 PRO F O 1
ATOM 981 N N . ALA B 2 118 ? 36.918 3.387 35.721 1.00 6.32 381 ALA F N 1
ATOM 982 C CA . ALA B 2 118 ? 37.798 3.626 36.858 1.00 7.96 381 ALA F CA 1
ATOM 983 C C . ALA B 2 118 ? 37.959 5.138 37.053 1.00 8.59 381 ALA F C 1
ATOM 984 O O . ALA B 2 118 ? 37.978 5.633 38.180 1.00 7.82 381 ALA F O 1
ATOM 986 N N . ILE B 2 119 ? 38.066 5.875 35.952 1.00 6.57 382 ILE F N 1
ATOM 987 C CA . ILE B 2 119 ? 38.203 7.322 36.048 1.00 7.42 382 ILE F CA 1
ATOM 988 C C . ILE B 2 119 ? 36.846 7.923 36.413 1.00 6.02 382 ILE F C 1
ATOM 989 O O . ILE B 2 119 ? 36.744 8.742 37.316 1.00 8.06 382 ILE F O 1
ATOM 994 N N . GLU B 2 120 ? 35.804 7.492 35.714 1.00 7.11 383 GLU F N 1
ATOM 995 C CA . GLU B 2 120 ? 34.452 7.985 35.954 1.00 6.84 383 GLU F CA 1
ATOM 996 C C . GLU B 2 120 ? 34.041 7.858 37.421 1.00 7.57 383 GLU F C 1
ATOM 997 O O . GLU B 2 120 ? 33.456 8.774 37.993 1.00 7.19 383 GLU F O 1
ATOM 1003 N N . TYR B 2 121 ? 34.367 6.720 38.025 1.00 8.90 384 TYR F N 1
ATOM 1004 C CA . TYR B 2 121 ? 33.979 6.440 39.400 1.00 10.44 384 TYR F CA 1
ATOM 1005 C C . TYR B 2 121 ? 34.953 6.814 40.516 1.00 11.86 384 TYR F C 1
ATOM 1006 O O . TYR B 2 121 ? 34.688 6.543 41.688 1.00 13.08 384 TYR F O 1
ATOM 1015 N N . GLY B 2 122 ? 36.080 7.421 40.169 1.00 12.72 385 GLY F N 1
ATOM 1016 C CA . GLY B 2 122 ? 37.006 7.845 41.205 1.00 13.57 385 GLY F CA 1
ATOM 1017 C C . GLY B 2 122 ? 38.163 6.942 41.585 1.00 12.87 385 GLY F C 1
ATOM 1018 O O . GLY B 2 122 ? 38.857 7.222 42.562 1.00 10.52 385 GLY F O 1
ATOM 1019 N N . VAL B 2 123 ? 38.379 5.860 40.845 1.00 12.50 386 VAL F N 1
ATOM 1020 C CA . VAL B 2 123 ? 39.501 4.975 41.157 1.00 11.90 386 VAL F CA 1
ATOM 1021 C C . VAL B 2 123 ? 40.799 5.716 40.840 1.00 12.35 386 VAL F C 1
ATOM 1022 O O . VAL B 2 123 ? 41.795 5.586 41.555 1.00 11.84 386 VAL F O 1
ATOM 1026 N N . TYR B 2 124 ? 40.779 6.496 39.763 1.00 11.62 387 TYR F N 1
ATOM 1027 C CA . TYR B 2 124 ? 41.949 7.269 39.353 1.00 12.36 387 TYR F CA 1
ATOM 1028 C C . TYR B 2 124 ? 41.501 8.709 39.127 1.00 13.07 387 TYR F C 1
ATOM 1029 O O . TYR B 2 124 ? 40.426 8.943 38.574 1.00 13.84 387 TYR F O 1
ATOM 1038 N N . ASP B 2 125 ? 42.320 9.669 39.545 1.00 11.66 388 ASP F N 1
ATOM 1039 C CA . ASP B 2 125 ? 41.967 11.072 39.370 1.00 14.04 388 ASP F CA 1
ATOM 1040 C C . ASP B 2 125 ? 42.932 11.861 38.491 1.00 12.60 388 ASP F C 1
ATOM 1041 O O . ASP B 2 125 ? 42.835 13.084 38.405 1.00 13.74 388 ASP F O 1
ATOM 1046 N N . SER B 2 126 ? 43.862 11.169 37.839 1.00 11.47 389 SER F N 1
ATOM 1047 C CA . SER B 2 126 ? 44.818 11.831 36.959 1.00 10.27 389 SER F CA 1
ATOM 1048 C C . SER B 2 126 ? 45.447 10.806 36.033 1.00 8.64 389 SER F C 1
ATOM 1049 O O . SER B 2 126 ? 45.432 9.612 36.319 1.00 11.92 389 SER F O 1
ATOM 1052 N N . THR B 2 127 ? 46.006 11.261 34.921 1.00 8.52 390 THR F N 1
ATOM 1053 C CA . THR B 2 127 ? 46.642 10.332 33.997 1.00 9.02 390 THR F CA 1
ATOM 1054 C C . THR B 2 127 ? 48.076 10.075 34.462 1.00 9.75 390 THR F C 1
ATOM 1055 O O . THR B 2 127 ? 48.818 9.326 33.839 1.00 7.42 390 THR F O 1
ATOM 1059 N N . ALA B 2 128 ? 48.447 10.693 35.581 1.00 10.56 391 ALA F N 1
ATOM 1060 C CA . ALA B 2 128 ? 49.786 10.536 36.147 1.00 11.91 391 ALA F CA 1
ATOM 1061 C C . ALA B 2 128 ? 49.761 9.619 37.372 1.00 12.45 391 ALA F C 1
ATOM 1062 O O . ALA B 2 128 ? 50.807 9.284 37.927 1.00 9.52 391 ALA F O 1
ATOM 1064 N N . THR B 2 129 ? 48.562 9.216 37.790 1.00 12.13 392 THR F N 1
ATOM 1065 C CA . THR B 2 129 ? 48.420 8.342 38.948 1.00 15.18 392 THR F CA 1
ATOM 1066 C C . THR B 2 129 ? 49.272 7.093 38.745 1.00 14.88 392 THR F C 1
ATOM 1067 O O . THR B 2 129 ? 49.306 6.522 37.655 1.00 13.40 392 THR F O 1
ATOM 1071 N N . MET B 2 130 ? 49.963 6.686 39.800 1.00 15.73 393 MET F N 1
ATOM 1072 C CA . MET B 2 130 ? 50.803 5.517 39.755 1.00 16.40 393 MET F CA 1
ATOM 1073 C C . MET B 2 130 ? 50.081 4.180 39.854 1.00 15.90 393 MET F C 1
ATOM 1074 O O . MET B 2 130 ? 49.195 3.990 40.661 1.00 15.18 393 MET F O 1
ATOM 1079 N N . VAL B 2 131 ? 50.503 3.250 39.015 1.00 15.44 394 VAL F N 1
ATOM 1080 C CA . VAL B 2 131 ? 50.038 1.884 39.090 1.00 15.94 394 VAL F CA 1
ATOM 1081 C C . VAL B 2 131 ? 51.212 0.896 39.010 1.00 15.18 394 VAL F C 1
ATOM 1082 O O . VAL B 2 131 ? 52.283 1.247 38.575 1.00 16.49 394 VAL F O 1
ATOM 1086 N N . ASN B 2 132 ? 50.970 -0.289 39.497 1.00 16.02 395 ASN F N 1
ATOM 1087 C CA . ASN B 2 132 ? 52.099 -1.207 39.594 1.00 15.51 395 ASN F CA 1
ATOM 1088 C C . ASN B 2 132 ? 52.065 -2.445 38.700 1.00 14.55 395 ASN F C 1
ATOM 1089 O O . ASN B 2 132 ? 51.371 -3.415 38.993 1.00 14.01 395 ASN F O 1
ATOM 1094 N N . ASP B 2 133 ? 52.839 -2.410 37.616 1.00 13.74 396 ASP F N 1
ATOM 1095 C CA . ASP B 2 133 ? 52.900 -3.533 36.679 1.00 12.59 396 ASP F CA 1
ATOM 1096 C C . ASP B 2 133 ? 53.929 -4.581 37.119 1.00 11.98 396 ASP F C 1
ATOM 1097 O O . ASP B 2 133 ? 55.114 -4.490 36.787 1.00 11.43 396 ASP F O 1
ATOM 1102 N N . ILE B 2 134 ? 53.452 -5.584 37.853 1.00 12.28 397 ILE F N 1
ATOM 1103 C CA . ILE B 2 134 ? 54.291 -6.660 38.380 1.00 11.97 397 ILE F CA 1
ATOM 1104 C C . ILE B 2 134 ? 53.510 -7.974 38.348 1.00 11.47 397 ILE F C 1
ATOM 1105 O O . ILE B 2 134 ? 52.286 -7.964 38.190 1.00 12.07 397 ILE F O 1
ATOM 1110 N N . PRO B 2 135 ? 54.204 -9.123 38.497 1.00 11.34 398 PRO F N 1
ATOM 1111 C CA . PRO B 2 135 ? 53.543 -10.435 38.482 1.00 10.93 398 PRO F CA 1
ATOM 1112 C C . PRO B 2 135 ? 52.238 -10.382 39.266 1.00 11.17 398 PRO F C 1
ATOM 1113 O O . PRO B 2 135 ? 52.214 -9.984 40.436 1.00 10.77 398 PRO F O 1
ATOM 1117 N N . TYR B 2 136 ? 51.158 -10.797 38.613 1.00 11.02 399 TYR F N 1
ATOM 1118 C CA . TYR B 2 136 ? 49.831 -10.716 39.204 1.00 10.48 399 TYR F CA 1
ATOM 1119 C C . TYR B 2 136 ? 48.943 -11.866 38.739 1.00 10.57 399 TYR F C 1
ATOM 1120 O O . TYR B 2 136 ? 49.002 -12.269 37.584 1.00 11.19 399 TYR F O 1
ATOM 1129 N N . ASN B 2 137 ? 48.129 -12.405 39.641 1.00 10.29 400 ASN F N 1
ATOM 1130 C CA . ASN B 2 137 ? 47.225 -13.491 39.272 1.00 12.19 400 ASN F CA 1
ATOM 1131 C C . ASN B 2 137 ? 45.808 -12.939 39.233 1.00 12.88 400 ASN F C 1
ATOM 1132 O O . ASN B 2 137 ? 45.518 -11.918 39.867 1.00 11.88 400 ASN F O 1
ATOM 1137 N N . TYR B 2 138 ? 44.925 -13.594 38.483 1.00 14.11 401 TYR F N 1
ATOM 1138 C CA . TYR B 2 138 ? 43.539 -13.143 38.442 1.00 16.63 401 TYR F CA 1
ATOM 1139 C C . TYR B 2 138 ? 43.005 -13.256 39.865 1.00 18.40 401 TYR F C 1
ATOM 1140 O O . TYR B 2 138 ? 43.340 -14.196 40.588 1.00 18.47 401 TYR F O 1
ATOM 1149 N N . PRO B 2 139 ? 42.171 -12.298 40.286 1.00 20.40 402 PRO F N 1
ATOM 1150 C CA . PRO B 2 139 ? 41.610 -12.323 41.640 1.00 22.38 402 PRO F CA 1
ATOM 1151 C C . PRO B 2 139 ? 40.991 -13.670 42.012 1.00 23.17 402 PRO F C 1
ATOM 1152 O O . PRO B 2 139 ? 40.134 -14.190 41.295 1.00 23.80 402 PRO F O 1
ATOM 1156 N N . GLY B 2 140 ? 41.446 -14.233 43.128 1.00 24.28 403 GLY F N 1
ATOM 1157 C CA . GLY B 2 140 ? 40.923 -15.505 43.595 1.00 24.30 403 GLY F CA 1
ATOM 1158 C C . GLY B 2 140 ? 41.586 -16.748 43.031 1.00 24.89 403 GLY F C 1
ATOM 1159 O O . GLY B 2 140 ? 41.110 -17.862 43.261 1.00 25.05 403 GLY F O 1
ATOM 1160 N N . THR B 2 141 ? 42.682 -16.578 42.299 1.00 23.63 404 THR F N 1
ATOM 1161 C CA . THR B 2 141 ? 43.371 -17.724 41.717 1.00 22.55 404 THR F CA 1
ATOM 1162 C C . THR B 2 141 ? 44.881 -17.538 41.730 1.00 22.23 404 THR F C 1
ATOM 1163 O O . THR B 2 141 ? 45.388 -16.507 42.167 1.00 22.44 404 THR F O 1
ATOM 1167 N N . SER B 2 142 ? 45.589 -18.555 41.253 1.00 21.04 405 SER F N 1
ATOM 1168 C CA . SER B 2 142 ? 47.041 -18.501 41.149 1.00 22.08 405 SER F CA 1
ATOM 1169 C C . SER B 2 142 ? 47.318 -18.547 39.651 1.00 20.68 405 SER F C 1
ATOM 1170 O O . SER B 2 142 ? 48.372 -18.990 39.200 1.00 20.35 405 SER F O 1
ATOM 1173 N N . THR B 2 143 ? 46.325 -18.089 38.893 1.00 20.20 406 THR F N 1
ATOM 1174 C CA . THR B 2 143 ? 46.390 -18.029 37.440 1.00 20.08 406 THR F CA 1
ATOM 1175 C C . THR B 2 143 ? 46.972 -16.668 37.094 1.00 18.09 406 THR F C 1
ATOM 1176 O O . THR B 2 143 ? 46.318 -15.642 37.273 1.00 15.44 406 THR F O 1
ATOM 1180 N N . PRO B 2 144 ? 48.212 -16.643 36.587 1.00 18.46 407 PRO F N 1
ATOM 1181 C CA . PRO B 2 144 ? 48.876 -15.389 36.226 1.00 17.80 407 PRO F CA 1
ATOM 1182 C C . PRO B 2 144 ? 48.287 -14.631 35.048 1.00 16.75 407 PRO F C 1
ATOM 1183 O O . PRO B 2 144 ? 47.782 -15.221 34.090 1.00 17.87 407 PRO F O 1
ATOM 1187 N N . VAL B 2 145 ? 48.348 -13.308 35.151 1.00 14.65 408 VAL F N 1
ATOM 1188 C CA . VAL B 2 145 ? 47.896 -12.421 34.093 1.00 12.52 408 VAL F CA 1
ATOM 1189 C C . VAL B 2 145 ? 49.211 -11.956 33.489 1.00 12.03 408 VAL F C 1
ATOM 1190 O O . VAL B 2 145 ? 49.991 -11.272 34.149 1.00 11.35 408 VAL F O 1
ATOM 1194 N N . TYR B 2 146 ? 49.460 -12.345 32.245 1.00 11.81 409 TYR F N 1
ATOM 1195 C CA . TYR B 2 146 ? 50.690 -11.977 31.561 1.00 13.35 409 TYR F CA 1
ATOM 1196 C C . TYR B 2 146 ? 50.467 -10.809 30.614 1.00 13.76 409 TYR F C 1
ATOM 1197 O O . TYR B 2 146 ? 49.397 -10.677 30.010 1.00 12.77 409 TYR F O 1
ATOM 1206 N N . ASN B 2 147 ? 51.478 -9.959 30.488 1.00 13.18 410 ASN F N 1
ATOM 1207 C CA . ASN B 2 147 ? 51.388 -8.829 29.578 1.00 11.43 410 ASN F CA 1
ATOM 1208 C C . ASN B 2 147 ? 51.729 -9.342 28.186 1.00 10.32 410 ASN F C 1
ATOM 1209 O O . ASN B 2 147 ? 52.447 -10.333 28.046 1.00 8.14 410 ASN F O 1
ATOM 1214 N N . TRP B 2 148 ? 51.205 -8.676 27.162 1.00 8.79 411 TRP F N 1
ATOM 1215 C CA . TRP B 2 148 ? 51.430 -9.087 25.785 1.00 10.03 411 TRP F CA 1
ATOM 1216 C C . TRP B 2 148 ? 52.901 -9.284 25.434 1.00 9.04 411 TRP F C 1
ATOM 1217 O O . TRP B 2 148 ? 53.246 -10.197 24.682 1.00 9.70 411 TRP F O 1
ATOM 1228 N N . ASP B 2 149 ? 53.762 -8.430 25.978 1.00 9.51 412 ASP F N 1
ATOM 1229 C CA . ASP B 2 149 ? 55.196 -8.519 25.711 1.00 7.42 412 ASP F CA 1
ATOM 1230 C C . ASP B 2 149 ? 55.915 -9.405 26.726 1.00 8.74 412 ASP F C 1
ATOM 1231 O O . ASP B 2 149 ? 57.144 -9.530 26.695 1.00 6.20 412 ASP F O 1
ATOM 1236 N N . ARG B 2 150 ? 55.143 -10.018 27.619 1.00 8.86 413 ARG F N 1
ATOM 1237 C CA . ARG B 2 150 ? 55.675 -10.909 28.652 1.00 9.38 413 ARG F CA 1
ATOM 1238 C C . ARG B 2 150 ? 56.617 -10.243 29.661 1.00 9.99 413 ARG F C 1
ATOM 1239 O O . ARG B 2 150 ? 57.330 -10.926 30.397 1.00 9.47 413 ARG F O 1
ATOM 1247 N N . ALA B 2 151 ? 56.618 -8.918 29.715 1.00 7.38 414 ALA F N 1
ATOM 1248 C CA . ALA B 2 151 ? 57.482 -8.222 30.662 1.00 8.08 414 ALA F CA 1
ATOM 1249 C C . ALA B 2 151 ? 56.668 -7.490 31.723 1.00 8.16 414 ALA F C 1
ATOM 1250 O O . ALA B 2 151 ? 55.440 -7.540 31.717 1.00 8.94 414 ALA F O 1
ATOM 1252 N N . TYR B 2 152 ? 57.367 -6.827 32.640 1.00 9.07 415 TYR F N 1
ATOM 1253 C CA . TYR B 2 152 ? 56.740 -6.043 33.699 1.00 11.09 415 TYR F CA 1
ATOM 1254 C C . TYR B 2 152 ? 57.545 -4.760 33.816 1.00 11.50 415 TYR F C 1
ATOM 1255 O O . TYR B 2 152 ? 58.773 -4.796 33.781 1.00 13.58 415 TYR F O 1
ATOM 1264 N N . PHE B 2 153 ? 56.871 -3.625 33.944 1.00 10.21 416 PHE F N 1
ATOM 1265 C CA . PHE B 2 153 ? 57.594 -2.371 34.063 1.00 9.74 416 PHE F CA 1
ATOM 1266 C C . PHE B 2 153 ? 57.564 -1.746 35.452 1.00 10.45 416 PHE F C 1
ATOM 1267 O O . PHE B 2 153 ? 58.031 -0.623 35.643 1.00 12.36 416 PHE F O 1
ATOM 1275 N N . GLY B 2 154 ? 57.023 -2.474 36.421 1.00 10.68 417 GLY F N 1
ATOM 1276 C CA . GLY B 2 154 ? 56.982 -1.973 37.785 1.00 12.43 417 GLY F CA 1
ATOM 1277 C C . GLY B 2 154 ? 56.088 -0.770 38.037 1.00 13.96 417 GLY F C 1
ATOM 1278 O O . GLY B 2 154 ? 54.999 -0.654 37.468 1.00 12.04 417 GLY F O 1
ATOM 1279 N N . ASN B 2 155 ? 56.547 0.130 38.900 1.00 14.83 418 ASN F N 1
ATOM 1280 C CA . ASN B 2 155 ? 55.769 1.315 39.235 1.00 16.54 418 ASN F CA 1
ATOM 1281 C C . ASN B 2 155 ? 55.804 2.317 38.085 1.00 14.57 418 ASN F C 1
ATOM 1282 O O . ASN B 2 155 ? 56.853 2.877 37.773 1.00 16.15 418 ASN F O 1
ATOM 1287 N N . ILE B 2 156 ? 54.653 2.537 37.456 1.00 14.51 419 ILE F N 1
ATOM 1288 C CA . ILE B 2 156 ? 54.560 3.468 36.329 1.00 13.90 419 ILE F CA 1
ATOM 1289 C C . ILE B 2 156 ? 53.297 4.327 36.402 1.00 13.11 419 ILE F C 1
ATOM 1290 O O . ILE B 2 156 ? 52.446 4.126 37.266 1.00 12.59 419 ILE F O 1
ATOM 1295 N N . THR B 2 157 ? 53.179 5.285 35.490 1.00 11.43 420 THR F N 1
ATOM 1296 C CA . THR B 2 157 ? 52.007 6.154 35.462 1.00 12.56 420 THR F CA 1
ATOM 1297 C C . THR B 2 157 ? 50.858 5.444 34.756 1.00 11.12 420 THR F C 1
ATOM 1298 O O . THR B 2 157 ? 51.068 4.496 33.993 1.00 8.66 420 THR F O 1
ATOM 1302 N N . LEU B 2 158 ? 49.640 5.898 35.025 1.00 9.79 421 LEU F N 1
ATOM 1303 C CA . LEU B 2 158 ? 48.469 5.313 34.396 1.00 8.89 421 LEU F CA 1
ATOM 1304 C C . LEU B 2 158 ? 48.607 5.457 32.886 1.00 8.91 421 LEU F C 1
ATOM 1305 O O . LEU B 2 158 ? 48.294 4.538 32.134 1.00 8.14 421 LEU F O 1
ATOM 1310 N N . GLN B 2 159 ? 49.081 6.622 32.455 1.00 9.65 422 GLN F N 1
ATOM 1311 C CA . GLN B 2 159 ? 49.251 6.902 31.035 1.00 10.50 422 GLN F CA 1
ATOM 1312 C C . GLN B 2 159 ? 50.233 5.959 30.344 1.00 10.77 422 GLN F C 1
ATOM 1313 O O . GLN B 2 159 ? 50.015 5.562 29.199 1.00 10.79 422 GLN F O 1
ATOM 1319 N N . TYR B 2 160 ? 51.318 5.604 31.027 1.00 10.08 423 TYR F N 1
ATOM 1320 C CA . TYR B 2 160 ? 52.293 4.697 30.433 1.00 9.89 423 TYR F CA 1
ATOM 1321 C C . TYR B 2 160 ? 51.686 3.295 30.404 1.00 10.62 423 TYR F C 1
ATOM 1322 O O . TYR B 2 160 ? 51.909 2.530 29.469 1.00 11.01 423 TYR F O 1
ATOM 1331 N N . ALA B 2 161 ? 50.906 2.971 31.432 1.00 11.29 424 ALA F N 1
ATOM 1332 C CA . ALA B 2 161 ? 50.259 1.670 31.521 1.00 9.46 424 ALA F CA 1
ATOM 1333 C C . ALA B 2 161 ? 49.389 1.456 30.281 1.00 10.78 424 ALA F C 1
ATOM 1334 O O . ALA B 2 161 ? 49.390 0.373 29.697 1.00 10.64 424 ALA F O 1
ATOM 1336 N N . LEU B 2 162 ? 48.653 2.490 29.877 1.00 10.60 425 LEU F N 1
ATOM 1337 C CA . LEU B 2 162 ? 47.811 2.384 28.691 1.00 11.15 425 LEU F CA 1
ATOM 1338 C C . LEU B 2 162 ? 48.661 2.448 27.428 1.00 10.73 425 LEU F C 1
ATOM 1339 O O . LEU B 2 162 ? 48.412 1.724 26.459 1.00 8.89 425 LEU F O 1
ATOM 1344 N N . GLN B 2 163 ? 49.665 3.316 27.446 1.00 8.18 426 GLN F N 1
ATOM 1345 C CA . GLN B 2 163 ? 50.557 3.475 26.302 1.00 9.68 426 GLN F CA 1
ATOM 1346 C C . GLN B 2 163 ? 51.156 2.133 25.878 1.00 8.76 426 GLN F C 1
ATOM 1347 O O . GLN B 2 163 ? 51.207 1.817 24.689 1.00 5.74 426 GLN F O 1
ATOM 1353 N N . GLN B 2 164 ? 51.615 1.353 26.854 1.00 9.15 427 GLN F N 1
ATOM 1354 C CA . GLN B 2 164 ? 52.208 0.053 26.562 1.00 10.32 427 GLN F CA 1
ATOM 1355 C C . GLN B 2 164 ? 51.270 -1.128 26.791 1.00 10.10 427 GLN F C 1
ATOM 1356 O O . GLN B 2 164 ? 51.714 -2.270 26.864 1.00 11.46 427 GLN F O 1
ATOM 1362 N N . SER B 2 165 ? 49.974 -0.839 26.900 1.00 10.26 428 SER F N 1
ATOM 1363 C CA . SER B 2 165 ? 48.925 -1.849 27.084 1.00 9.66 428 SER F CA 1
ATOM 1364 C C . SER B 2 165 ? 49.208 -2.973 28.087 1.00 9.23 428 SER F C 1
ATOM 1365 O O . SER B 2 165 ? 49.249 -4.144 27.708 1.00 8.71 428 SER F O 1
ATOM 1368 N N . ARG B 2 166 ? 49.383 -2.626 29.361 1.00 7.86 429 ARG F N 1
ATOM 1369 C CA . ARG B 2 166 ? 49.642 -3.630 30.403 1.00 9.66 429 ARG F CA 1
ATOM 1370 C C . ARG B 2 166 ? 48.338 -4.354 30.754 1.00 10.13 429 ARG F C 1
ATOM 1371 O O . ARG B 2 166 ? 47.333 -3.706 31.034 1.00 8.47 429 ARG F O 1
ATOM 1379 N N . ASN B 2 167 ? 48.346 -5.684 30.737 1.00 8.58 430 ASN F N 1
ATOM 1380 C CA . ASN B 2 167 ? 47.151 -6.442 31.103 1.00 10.25 430 ASN F CA 1
ATOM 1381 C C . ASN B 2 167 ? 47.018 -6.518 32.626 1.00 9.98 430 ASN F C 1
ATOM 1382 O O . ASN B 2 167 ? 45.907 -6.551 33.166 1.00 9.73 430 ASN F O 1
ATOM 1387 N N . VAL B 2 168 ? 48.155 -6.565 33.312 1.00 8.63 431 VAL F N 1
ATOM 1388 C CA . VAL B 2 168 ? 48.156 -6.648 34.766 1.00 10.05 431 VAL F CA 1
ATOM 1389 C C . VAL B 2 168 ? 47.389 -5.475 35.358 1.00 10.55 431 VAL F C 1
ATOM 1390 O O . VAL B 2 168 ? 46.480 -5.653 36.173 1.00 10.75 431 VAL F O 1
ATOM 1394 N N . THR B 2 169 ? 47.780 -4.277 34.945 1.00 9.14 432 THR F N 1
ATOM 1395 C CA . THR B 2 169 ? 47.155 -3.045 35.408 1.00 10.80 432 THR F CA 1
ATOM 1396 C C . THR B 2 169 ? 45.672 -2.999 35.048 1.00 9.98 432 THR F C 1
ATOM 1397 O O . THR B 2 169 ? 44.854 -2.440 35.783 1.00 9.67 432 THR F O 1
ATOM 1401 N N . ALA B 2 170 ? 45.333 -3.585 33.908 1.00 9.49 433 ALA F N 1
ATOM 1402 C CA . ALA B 2 170 ? 43.953 -3.595 33.452 1.00 10.69 433 ALA F CA 1
ATOM 1403 C C . ALA B 2 170 ? 43.077 -4.481 34.331 1.00 9.52 433 ALA F C 1
ATOM 1404 O O . ALA B 2 170 ? 42.003 -4.069 34.754 1.00 8.25 433 ALA F O 1
ATOM 1406 N N . VAL B 2 171 ? 43.538 -5.697 34.606 1.00 10.29 434 VAL F N 1
ATOM 1407 C CA . VAL B 2 171 ? 42.767 -6.624 35.428 1.00 9.47 434 VAL F CA 1
ATOM 1408 C C . VAL B 2 171 ? 42.580 -6.109 36.861 1.00 11.00 434 VAL F C 1
ATOM 1409 O O . VAL B 2 171 ? 41.479 -6.191 37.418 1.00 9.80 434 VAL F O 1
ATOM 1413 N N . GLU B 2 172 ? 43.641 -5.568 37.455 1.00 10.38 435 GLU F N 1
ATOM 1414 C CA . GLU B 2 172 ? 43.538 -5.039 38.813 1.00 11.03 435 GLU F CA 1
ATOM 1415 C C . GLU B 2 172 ? 42.624 -3.818 38.843 1.00 9.49 435 GLU F C 1
ATOM 1416 O O . GLU B 2 172 ? 41.998 -3.531 39.862 1.00 9.28 435 GLU F O 1
ATOM 1422 N N . THR B 2 173 ? 42.556 -3.098 37.724 1.00 7.14 436 THR F N 1
ATOM 1423 C CA . THR B 2 173 ? 41.695 -1.925 37.629 1.00 6.06 436 THR F CA 1
ATOM 1424 C C . THR B 2 173 ? 40.239 -2.384 37.648 1.00 7.74 436 THR F C 1
ATOM 1425 O O . THR B 2 173 ? 39.403 -1.777 38.312 1.00 8.04 436 THR F O 1
ATOM 1429 N N . LEU B 2 174 ? 39.938 -3.464 36.932 1.00 8.13 437 LEU F N 1
ATOM 1430 C CA . LEU B 2 174 ? 38.572 -3.978 36.899 1.00 8.01 437 LEU F CA 1
ATOM 1431 C C . LEU B 2 174 ? 38.185 -4.483 38.284 1.00 9.19 437 LEU F C 1
ATOM 1432 O O . LEU B 2 174 ? 37.030 -4.364 38.704 1.00 8.51 437 LEU F O 1
ATOM 1437 N N . ASN B 2 175 ? 39.159 -5.057 38.984 1.00 8.57 438 ASN F N 1
ATOM 1438 C CA . ASN B 2 175 ? 38.928 -5.552 40.328 1.00 9.68 438 ASN F CA 1
ATOM 1439 C C . ASN B 2 175 ? 38.511 -4.376 41.217 1.00 9.42 438 ASN F C 1
ATOM 1440 O O . ASN B 2 175 ? 37.641 -4.512 42.074 1.00 8.61 438 ASN F O 1
ATOM 1445 N N . LYS B 2 176 ? 39.135 -3.222 40.999 1.00 9.04 439 LYS F N 1
ATOM 1446 C CA . LYS B 2 176 ? 38.823 -2.020 41.768 1.00 9.95 439 LYS F CA 1
ATOM 1447 C C . LYS B 2 176 ? 37.478 -1.420 41.374 1.00 10.25 439 LYS F C 1
ATOM 1448 O O . LYS B 2 176 ? 36.738 -0.924 42.225 1.00 10.16 439 LYS F O 1
ATOM 1454 N N . VAL B 2 177 ? 37.170 -1.454 40.082 1.00 8.58 440 VAL F N 1
ATOM 1455 C CA . VAL B 2 177 ? 35.901 -0.925 39.589 1.00 8.30 440 VAL F CA 1
ATOM 1456 C C . VAL B 2 177 ? 34.774 -1.818 40.088 1.00 8.38 440 VAL F C 1
ATOM 1457 O O . VAL B 2 177 ? 33.730 -1.340 40.541 1.00 12.07 440 VAL F O 1
ATOM 1461 N N . GLY B 2 178 ? 34.999 -3.122 40.014 1.00 9.58 441 GLY F N 1
ATOM 1462 C CA . GLY B 2 178 ? 33.990 -4.072 40.436 1.00 9.20 441 GLY F CA 1
ATOM 1463 C C . GLY B 2 178 ? 33.227 -4.540 39.216 1.00 10.30 441 GLY F C 1
ATOM 1464 O O . GLY B 2 178 ? 33.037 -3.774 38.271 1.00 9.43 441 GLY F O 1
ATOM 1465 N N . LEU B 2 179 ? 32.794 -5.795 39.225 1.00 10.67 442 LEU F N 1
ATOM 1466 C CA . LEU B 2 179 ? 32.066 -6.349 38.092 1.00 11.78 442 LEU F CA 1
ATOM 1467 C C . LEU B 2 179 ? 30.716 -5.677 37.841 1.00 12.91 442 LEU F C 1
ATOM 1468 O O . LEU B 2 179 ? 30.308 -5.531 36.689 1.00 12.89 442 LEU F O 1
ATOM 1473 N N . ASP B 2 180 ? 30.034 -5.263 38.909 1.00 13.86 443 ASP F N 1
ATOM 1474 C CA . ASP B 2 180 ? 28.732 -4.597 38.787 1.00 15.51 443 ASP F CA 1
ATOM 1475 C C . ASP B 2 180 ? 28.832 -3.297 37.998 1.00 16.18 443 ASP F C 1
ATOM 1476 O O . ASP B 2 180 ? 28.172 -3.128 36.965 1.00 17.26 443 ASP F O 1
ATOM 1481 N N . ARG B 2 181 ? 29.654 -2.378 38.500 1.00 15.24 444 ARG F N 1
ATOM 1482 C CA . ARG B 2 181 ? 29.846 -1.077 37.868 1.00 14.61 444 ARG F CA 1
ATOM 1483 C C . ARG B 2 181 ? 30.428 -1.159 36.460 1.00 12.19 444 ARG F C 1
ATOM 1484 O O . ARG B 2 181 ? 30.078 -0.358 35.602 1.00 10.72 444 ARG F O 1
ATOM 1492 N N . ALA B 2 182 ? 31.319 -2.115 36.227 1.00 12.13 445 ALA F N 1
ATOM 1493 C CA . ALA B 2 182 ? 31.918 -2.273 34.904 1.00 10.01 445 ALA F CA 1
ATOM 1494 C C . ALA B 2 182 ? 30.812 -2.629 33.921 1.00 10.17 445 ALA F C 1
ATOM 1495 O O . ALA B 2 182 ? 30.747 -2.093 32.812 1.00 8.78 445 ALA F O 1
ATOM 1497 N N . LYS B 2 183 ? 29.937 -3.531 34.353 1.00 9.17 446 LYS F N 1
ATOM 1498 C CA . LYS B 2 183 ? 28.805 -3.998 33.560 1.00 10.93 446 LYS F CA 1
ATOM 1499 C C . LYS B 2 183 ? 27.905 -2.825 33.175 1.00 9.65 446 LYS F C 1
ATOM 1500 O O . LYS B 2 183 ? 27.576 -2.639 32.004 1.00 9.07 446 LYS F O 1
ATOM 1506 N N . THR B 2 184 ? 27.507 -2.045 34.176 1.00 7.85 447 THR F N 1
ATOM 1507 C CA . THR B 2 184 ? 26.651 -0.885 33.970 1.00 8.49 447 THR F CA 1
ATOM 1508 C C . THR B 2 184 ? 27.314 0.109 33.025 1.00 8.37 447 THR F C 1
ATOM 1509 O O . THR B 2 184 ? 26.673 0.619 32.109 1.00 9.08 447 THR F O 1
ATOM 1513 N N . PHE B 2 185 ? 28.596 0.387 33.249 1.00 8.21 448 PHE F N 1
ATOM 1514 C CA . PHE B 2 185 ? 29.301 1.337 32.398 1.00 7.91 448 PHE F CA 1
ATOM 1515 C C . PHE B 2 185 ? 29.311 0.850 30.957 1.00 7.78 448 PHE F C 1
ATOM 1516 O O . PHE B 2 185 ? 29.045 1.627 30.040 1.00 8.98 448 PHE F O 1
ATOM 1524 N N . LEU B 2 186 ? 29.601 -0.432 30.755 1.00 8.58 449 LEU F N 1
ATOM 1525 C CA . LEU B 2 186 ? 29.616 -0.995 29.409 1.00 8.61 449 LEU F CA 1
ATOM 1526 C C . LEU B 2 186 ? 28.227 -0.955 28.780 1.00 9.30 449 LEU F C 1
ATOM 1527 O O . LEU B 2 186 ? 28.086 -0.690 27.586 1.00 8.39 449 LEU F O 1
ATOM 1532 N N . ASN B 2 187 ? 27.199 -1.222 29.580 1.00 8.37 450 ASN F N 1
ATOM 1533 C CA . ASN B 2 187 ? 25.834 -1.197 29.062 1.00 9.57 450 ASN F CA 1
ATOM 1534 C C . ASN B 2 187 ? 25.531 0.189 28.514 1.00 8.46 450 ASN F C 1
ATOM 1535 O O . ASN B 2 187 ? 24.815 0.332 27.528 1.00 9.57 450 ASN F O 1
ATOM 1540 N N . GLY B 2 188 ? 26.076 1.211 29.163 1.00 7.71 451 GLY F N 1
ATOM 1541 C CA . GLY B 2 188 ? 25.849 2.569 28.705 1.00 7.65 451 GLY F CA 1
ATOM 1542 C C . GLY B 2 188 ? 26.540 2.838 27.384 1.00 9.53 451 GLY F C 1
ATOM 1543 O O . GLY B 2 188 ? 26.294 3.871 26.743 1.00 9.40 451 GLY F O 1
ATOM 1544 N N . LEU B 2 189 ? 27.411 1.914 26.977 1.00 9.32 452 LEU F N 1
ATOM 1545 C CA . LEU B 2 189 ? 28.139 2.043 25.715 1.00 9.00 452 LEU F CA 1
ATOM 1546 C C . LEU B 2 189 ? 27.699 0.982 24.696 1.00 8.84 452 LEU F C 1
ATOM 1547 O O . LEU B 2 189 ? 28.419 0.674 23.746 1.00 9.00 452 LEU F O 1
ATOM 1552 N N . GLY B 2 190 ? 26.506 0.429 24.909 1.00 7.36 453 GLY F N 1
ATOM 1553 C CA . GLY B 2 190 ? 25.952 -0.553 23.992 1.00 7.42 453 GLY F CA 1
ATOM 1554 C C . GLY B 2 190 ? 26.524 -1.956 24.024 1.00 7.89 453 GLY F C 1
ATOM 1555 O O . GLY B 2 190 ? 26.233 -2.764 23.144 1.00 6.74 453 GLY F O 1
ATOM 1556 N N . ILE B 2 191 ? 27.322 -2.255 25.039 1.00 8.54 454 ILE F N 1
ATOM 1557 C CA . ILE B 2 191 ? 27.938 -3.566 25.158 1.00 8.33 454 ILE F CA 1
ATOM 1558 C C . ILE B 2 191 ? 27.465 -4.272 26.424 1.00 9.37 454 ILE F C 1
ATOM 1559 O O . ILE B 2 191 ? 27.326 -3.655 27.488 1.00 8.15 454 ILE F O 1
ATOM 1564 N N . ASP B 2 192 ? 27.207 -5.569 26.300 1.00 9.72 455 ASP F N 1
ATOM 1565 C CA . ASP B 2 192 ? 26.719 -6.359 27.419 1.00 10.10 455 ASP F CA 1
ATOM 1566 C C . ASP B 2 192 ? 27.181 -7.816 27.361 1.00 10.06 455 ASP F C 1
ATOM 1567 O O . ASP B 2 192 ? 27.641 -8.296 26.325 1.00 8.85 455 ASP F O 1
ATOM 1572 N N . TYR B 2 193 ? 27.060 -8.500 28.497 1.00 10.19 456 TYR F N 1
ATOM 1573 C CA . TYR B 2 193 ? 27.422 -9.906 28.648 1.00 9.42 456 TYR F CA 1
ATOM 1574 C C . TYR B 2 193 ? 26.378 -10.521 29.573 1.00 10.70 456 TYR F C 1
ATOM 1575 O O . TYR B 2 193 ? 25.782 -9.816 30.384 1.00 9.23 456 TYR F O 1
ATOM 1584 N N . PRO B 2 194 ? 26.150 -11.843 29.471 1.00 11.20 457 PRO F N 1
ATOM 1585 C CA . PRO B 2 194 ? 25.166 -12.514 30.332 1.00 13.22 457 PRO F CA 1
ATOM 1586 C C . PRO B 2 194 ? 25.589 -12.310 31.787 1.00 14.23 457 PRO F C 1
ATOM 1587 O O . PRO B 2 194 ? 24.772 -12.020 32.660 1.00 14.49 457 PRO F O 1
ATOM 1591 N N . SER B 2 195 ? 26.883 -12.481 32.032 1.00 14.05 458 SER F N 1
ATOM 1592 C CA . SER B 2 195 ? 27.455 -12.285 33.354 1.00 16.03 458 SER F CA 1
ATOM 1593 C C . SER B 2 195 ? 28.885 -11.817 33.152 1.00 16.08 458 SER F C 1
ATOM 1594 O O . SER B 2 195 ? 29.551 -12.204 32.190 1.00 15.60 458 SER F O 1
ATOM 1597 N N . MET B 2 196 ? 29.345 -10.970 34.060 1.00 16.96 459 MET F N 1
ATOM 1598 C CA . MET B 2 196 ? 30.685 -10.407 33.995 1.00 17.16 459 MET F CA 1
ATOM 1599 C C . MET B 2 196 ? 31.675 -11.196 34.844 1.00 16.84 459 MET F C 1
ATOM 1600 O O . MET B 2 196 ? 31.323 -11.710 35.904 1.00 16.95 459 MET F O 1
ATOM 1605 N N . HIS B 2 197 ? 32.909 -11.291 34.361 1.00 15.30 460 HIS F N 1
ATOM 1606 C CA . HIS B 2 197 ? 33.982 -11.981 35.073 1.00 15.05 460 HIS F CA 1
ATOM 1607 C C . HIS B 2 197 ? 35.240 -11.147 34.900 1.00 12.83 460 HIS F C 1
ATOM 1608 O O . HIS B 2 197 ? 35.333 -10.335 33.976 1.00 9.70 460 HIS F O 1
ATOM 1615 N N . TYR B 2 198 ? 36.213 -11.341 35.782 1.00 12.06 461 TYR F N 1
ATOM 1616 C CA . TYR B 2 198 ? 37.444 -10.574 35.692 1.00 10.85 461 TYR F CA 1
ATOM 1617 C C . TYR B 2 198 ? 38.170 -10.817 34.378 1.00 10.67 461 TYR F C 1
ATOM 1618 O O . TYR B 2 198 ? 38.896 -9.949 33.895 1.00 10.46 461 TYR F O 1
ATOM 1627 N N . ALA B 2 199 ? 37.958 -11.990 33.786 1.00 10.45 462 ALA F N 1
ATOM 1628 C CA . ALA B 2 199 ? 38.593 -12.319 32.514 1.00 10.12 462 ALA F CA 1
ATOM 1629 C C . ALA B 2 199 ? 38.158 -11.328 31.435 1.00 10.24 462 ALA F C 1
ATOM 1630 O O . ALA B 2 199 ? 38.878 -11.097 30.468 1.00 9.43 462 ALA F O 1
ATOM 1632 N N . ASN B 2 200 ? 36.973 -10.747 31.605 1.00 9.80 463 ASN F N 1
ATOM 1633 C CA . ASN B 2 200 ? 36.453 -9.777 30.645 1.00 8.29 463 ASN F CA 1
ATOM 1634 C C . ASN B 2 200 ? 37.229 -8.466 30.651 1.00 7.30 463 ASN F C 1
ATOM 1635 O O . ASN B 2 200 ? 36.981 -7.585 29.827 1.00 7.07 463 ASN F O 1
ATOM 1640 N N . ALA B 2 201 ? 38.166 -8.327 31.580 1.00 6.35 464 ALA F N 1
ATOM 1641 C CA . ALA B 2 201 ? 38.968 -7.110 31.631 1.00 5.75 464 ALA F CA 1
ATOM 1642 C C . ALA B 2 201 ? 39.739 -6.978 30.321 1.00 6.34 464 ALA F C 1
ATOM 1643 O O . ALA B 2 201 ? 40.014 -5.874 29.856 1.00 7.61 464 ALA F O 1
ATOM 1645 N N . ILE B 2 202 ? 40.092 -8.119 29.735 1.00 6.08 465 ILE F N 1
ATOM 1646 C CA . ILE B 2 202 ? 40.853 -8.137 28.497 1.00 7.26 465 ILE F CA 1
ATOM 1647 C C . ILE B 2 202 ? 40.263 -9.076 27.449 1.00 7.68 465 ILE F C 1
ATOM 1648 O O . ILE B 2 202 ? 40.984 -9.570 26.585 1.00 8.92 465 ILE F O 1
ATOM 1653 N N . SER B 2 203 ? 38.959 -9.321 27.519 1.00 7.83 466 SER F N 1
ATOM 1654 C CA . SER B 2 203 ? 38.316 -10.207 26.556 1.00 8.08 466 SER F CA 1
ATOM 1655 C C . SER B 2 203 ? 36.819 -9.930 26.426 1.00 8.28 466 SER F C 1
ATOM 1656 O O . SER B 2 203 ? 36.169 -9.524 27.386 1.00 7.98 466 SER F O 1
ATOM 1659 N N . SER B 2 204 ? 36.282 -10.140 25.227 1.00 7.34 467 SER F N 1
ATOM 1660 C CA . SER B 2 204 ? 34.856 -9.926 24.975 1.00 7.32 467 SER F CA 1
ATOM 1661 C C . SER B 2 204 ? 34.183 -11.253 24.636 1.00 7.72 467 SER F C 1
ATOM 1662 O O . SER B 2 204 ? 32.963 -11.321 24.462 1.00 5.97 467 SER F O 1
ATOM 1665 N N . ASN B 2 205 ? 34.986 -12.307 24.548 1.00 8.92 468 ASN F N 1
ATOM 1666 C CA . ASN B 2 205 ? 34.476 -13.625 24.190 1.00 11.35 468 ASN F CA 1
ATOM 1667 C C . ASN B 2 205 ? 35.173 -14.731 24.985 1.00 11.69 468 ASN F C 1
ATOM 1668 O O . ASN B 2 205 ? 35.847 -15.589 24.413 1.00 11.87 468 ASN F O 1
ATOM 1673 N N . THR B 2 206 ? 35.007 -14.706 26.302 1.00 15.34 469 THR F N 1
ATOM 1674 C CA . THR B 2 206 ? 35.610 -15.716 27.168 1.00 17.06 469 THR F CA 1
ATOM 1675 C C . THR B 2 206 ? 34.807 -17.009 27.070 1.00 17.13 469 THR F C 1
ATOM 1676 O O . THR B 2 206 ? 35.314 -18.094 27.338 1.00 16.94 469 THR F O 1
ATOM 1680 N N . THR B 2 207 ? 33.540 -16.869 26.695 1.00 17.85 470 THR F N 1
ATOM 1681 C CA . THR B 2 207 ? 32.637 -17.997 26.540 1.00 16.49 470 THR F CA 1
ATOM 1682 C C . THR B 2 207 ? 31.744 -17.699 25.345 1.00 15.04 470 THR F C 1
ATOM 1683 O O . THR B 2 207 ? 31.608 -16.547 24.930 1.00 15.55 470 THR F O 1
ATOM 1687 N N . GLU B 2 208 ? 31.155 -18.744 24.782 1.00 12.93 471 GLU F N 1
ATOM 1688 C CA . GLU B 2 208 ? 30.256 -18.591 23.648 1.00 12.35 471 GLU F CA 1
ATOM 1689 C C . GLU B 2 208 ? 28.996 -17.909 24.167 1.00 11.29 471 GLU F C 1
ATOM 1690 O O . GLU B 2 208 ? 28.439 -18.312 25.189 1.00 11.45 471 GLU F O 1
ATOM 1696 N N . SER B 2 209 ? 28.564 -16.862 23.474 1.00 10.02 472 SER F N 1
ATOM 1697 C CA . SER B 2 209 ? 27.368 -16.129 23.866 1.00 9.07 472 SER F CA 1
ATOM 1698 C C . SER B 2 209 ? 26.585 -15.732 22.623 1.00 7.60 472 SER F C 1
ATOM 1699 O O . SER B 2 209 ? 27.124 -15.712 21.514 1.00 5.05 472 SER F O 1
ATOM 1702 N N . ASN B 2 210 ? 25.312 -15.414 22.814 1.00 8.05 473 ASN F N 1
ATOM 1703 C CA . ASN B 2 210 ? 24.463 -15.031 21.699 1.00 8.03 473 ASN F CA 1
ATOM 1704 C C . ASN B 2 210 ? 24.927 -13.717 21.069 1.00 8.81 473 ASN F C 1
ATOM 1705 O O . ASN B 2 210 ? 25.809 -13.039 21.604 1.00 6.65 473 ASN F O 1
A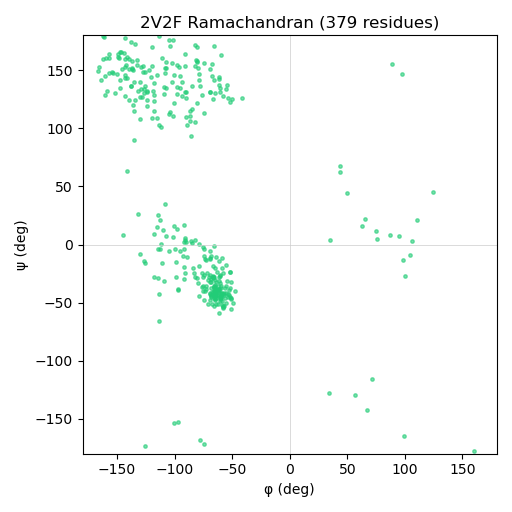TOM 1710 N N . LYS B 2 211 ? 24.341 -13.370 19.928 1.00 6.72 474 LYS F N 1
ATOM 1711 C CA . LYS B 2 211 ? 24.732 -12.164 19.200 1.00 9.65 474 LYS F CA 1
ATOM 1712 C C . LYS B 2 211 ? 24.694 -10.846 19.969 1.00 10.77 474 LYS F C 1
ATOM 1713 O O . LYS B 2 211 ? 25.540 -9.981 19.750 1.00 11.74 474 LYS F O 1
ATOM 1719 N N . GLN B 2 212 ? 23.728 -10.681 20.869 1.00 10.75 475 GLN F N 1
ATOM 1720 C CA . GLN B 2 212 ? 23.613 -9.423 21.606 1.00 11.52 475 GLN F CA 1
ATOM 1721 C C . GLN B 2 212 ? 24.718 -9.149 22.615 1.00 11.11 475 GLN F C 1
ATOM 1722 O O . GLN B 2 212 ? 24.844 -8.025 23.107 1.00 13.47 475 GLN F O 1
ATOM 1728 N N . TYR B 2 213 ? 25.522 -10.160 22.924 1.00 10.88 476 TYR F N 1
ATOM 1729 C CA . TYR B 2 213 ? 26.598 -9.983 23.893 1.00 8.51 476 TYR F CA 1
ATOM 1730 C C . TYR B 2 213 ? 27.967 -9.986 23.235 1.00 9.28 476 TYR F C 1
ATOM 1731 O O . TYR B 2 213 ? 28.190 -10.673 22.245 1.00 8.98 476 TYR F O 1
ATOM 1740 N N . GLY B 2 214 ? 28.890 -9.227 23.808 1.00 8.08 477 GLY F N 1
ATOM 1741 C CA . GLY B 2 214 ? 30.231 -9.173 23.260 1.00 8.79 477 GLY F CA 1
ATOM 1742 C C . GLY B 2 214 ? 30.467 -7.948 22.402 1.00 7.54 477 GLY F C 1
ATOM 1743 O O . GLY B 2 214 ? 29.685 -7.000 22.423 1.00 7.99 477 GLY F O 1
ATOM 1744 N N . ALA B 2 215 ? 31.546 -7.986 21.630 1.00 6.95 478 ALA F N 1
ATOM 1745 C CA . ALA B 2 215 ? 31.923 -6.874 20.775 1.00 7.46 478 ALA F CA 1
ATOM 1746 C C . ALA B 2 215 ? 31.966 -7.228 19.292 1.00 7.52 478 ALA F C 1
ATOM 1747 O O . ALA B 2 215 ? 32.178 -8.387 18.913 1.00 5.51 478 ALA F O 1
ATOM 1749 N N . SER B 2 216 ? 31.763 -6.204 18.468 1.00 5.62 479 SER F N 1
ATOM 1750 C CA . SER B 2 216 ? 31.786 -6.310 17.015 1.00 7.22 479 SER F CA 1
ATOM 1751 C C . SER B 2 216 ? 32.359 -4.978 16.549 1.00 6.18 479 SER F C 1
ATOM 1752 O O . SER B 2 216 ? 32.431 -4.042 17.338 1.00 7.40 479 SER F O 1
ATOM 1755 N N . SER B 2 217 ? 32.770 -4.870 15.288 1.00 5.42 480 SER F N 1
ATOM 1756 C CA . SER B 2 217 ? 33.313 -3.594 14.833 1.00 5.13 480 SER F CA 1
ATOM 1757 C C . SER B 2 217 ? 32.235 -2.524 14.996 1.00 6.18 480 SER F C 1
ATOM 1758 O O . SER B 2 217 ? 32.525 -1.382 15.357 1.00 8.24 480 SER F O 1
ATOM 1761 N N . GLU B 2 218 ? 30.987 -2.896 14.735 1.00 5.45 481 GLU F N 1
ATOM 1762 C CA . GLU B 2 218 ? 29.872 -1.959 14.873 1.00 6.29 481 GLU F CA 1
ATOM 1763 C C . GLU B 2 218 ? 29.763 -1.388 16.294 1.00 5.74 481 GLU F C 1
ATOM 1764 O O . GLU B 2 218 ? 29.730 -0.173 16.492 1.00 6.60 481 GLU F O 1
ATOM 1770 N N . LYS B 2 219 ? 29.701 -2.271 17.283 1.00 6.25 482 LYS F N 1
ATOM 1771 C CA . LYS B 2 219 ? 29.579 -1.841 18.673 1.00 5.90 482 LYS F CA 1
ATOM 1772 C C . LYS B 2 219 ? 30.793 -1.086 19.168 1.00 4.96 482 LYS F C 1
ATOM 1773 O O . LYS B 2 219 ? 30.659 -0.100 19.876 1.00 5.34 482 LYS F O 1
ATOM 1779 N N . MET B 2 220 ? 31.981 -1.564 18.807 1.00 3.91 483 MET F N 1
ATOM 1780 C CA . MET B 2 220 ? 33.206 -0.923 19.243 1.00 5.30 483 MET F CA 1
ATOM 1781 C C . MET B 2 220 ? 33.363 0.479 18.653 1.00 5.65 483 MET F C 1
ATOM 1782 O O . MET B 2 220 ? 33.853 1.384 19.322 1.00 5.13 483 MET F O 1
ATOM 1787 N N . ALA B 2 221 ? 32.939 0.662 17.410 1.00 4.46 484 ALA F N 1
ATOM 1788 C CA . ALA B 2 221 ? 33.020 1.979 16.782 1.00 5.29 484 ALA F CA 1
ATOM 1789 C C . ALA B 2 221 ? 32.083 2.936 17.528 1.00 5.59 484 ALA F C 1
ATOM 1790 O O . ALA B 2 221 ? 32.459 4.067 17.866 1.00 5.98 484 ALA F O 1
ATOM 1792 N N . ALA B 2 222 ? 30.865 2.474 17.800 1.00 5.40 485 ALA F N 1
ATOM 1793 C CA . ALA B 2 222 ? 29.888 3.289 18.513 1.00 5.01 485 ALA F CA 1
ATOM 1794 C C . ALA B 2 222 ? 30.358 3.576 19.935 1.00 5.23 485 ALA F C 1
ATOM 1795 O O . ALA B 2 222 ? 30.136 4.668 20.455 1.00 4.67 485 ALA F O 1
ATOM 1797 N N . ALA B 2 223 ? 31.011 2.600 20.559 1.00 4.82 486 ALA F N 1
ATOM 1798 C CA . ALA B 2 223 ? 31.490 2.779 21.930 1.00 6.45 486 ALA F CA 1
ATOM 1799 C C . ALA B 2 223 ? 32.577 3.844 22.009 1.00 8.00 486 ALA F C 1
ATOM 1800 O O . ALA B 2 223 ? 32.475 4.785 22.799 1.00 8.45 486 ALA F O 1
ATOM 1802 N N . TYR B 2 224 ? 33.611 3.708 21.183 1.00 7.15 487 TYR F N 1
ATOM 1803 C CA . TYR B 2 224 ? 34.702 4.676 21.197 1.00 9.64 487 TYR F CA 1
ATOM 1804 C C . TYR B 2 224 ? 34.308 6.069 20.718 1.00 9.12 487 TYR F C 1
ATOM 1805 O O . TYR B 2 224 ? 35.017 7.044 20.989 1.00 10.10 487 TYR F O 1
ATOM 1814 N N . ALA B 2 225 ? 33.185 6.165 20.009 1.00 9.31 488 ALA F N 1
ATOM 1815 C CA . ALA B 2 225 ? 32.700 7.454 19.523 1.00 7.33 488 ALA F CA 1
ATOM 1816 C C . ALA B 2 225 ? 32.295 8.299 20.723 1.00 8.21 488 ALA F C 1
ATOM 1817 O O . ALA B 2 225 ? 32.319 9.535 20.665 1.00 5.82 488 ALA F O 1
ATOM 1819 N N . ALA B 2 226 ? 31.906 7.624 21.804 1.00 7.33 489 ALA F N 1
ATOM 1820 C CA . ALA B 2 226 ? 31.506 8.303 23.028 1.00 8.76 489 ALA F CA 1
ATOM 1821 C C . ALA B 2 226 ? 32.705 9.023 23.634 1.00 7.67 489 ALA F C 1
ATOM 1822 O O . ALA B 2 226 ? 32.551 10.024 24.331 1.00 9.20 489 ALA F O 1
ATOM 1824 N N . PHE B 2 227 ? 33.901 8.502 23.383 1.00 7.17 490 PHE F N 1
ATOM 1825 C CA . PHE B 2 227 ? 35.108 9.144 23.890 1.00 6.31 490 PHE F CA 1
ATOM 1826 C C . PHE B 2 227 ? 35.298 10.423 23.089 1.00 7.11 490 PHE F C 1
ATOM 1827 O O . PHE B 2 227 ? 35.462 11.512 23.639 1.00 5.10 490 PHE F O 1
ATOM 1835 N N . ALA B 2 228 ? 35.261 10.263 21.771 1.00 5.86 491 ALA F N 1
ATOM 1836 C CA . ALA B 2 228 ? 35.471 11.358 20.838 1.00 5.75 491 ALA F CA 1
ATOM 1837 C C . ALA B 2 228 ? 34.558 12.565 21.007 1.00 6.78 491 ALA F C 1
ATOM 1838 O O . ALA B 2 228 ? 35.021 13.707 20.927 1.00 7.00 491 ALA F O 1
ATOM 1840 N N . ASN B 2 229 ? 33.273 12.327 21.257 1.00 6.31 492 ASN F N 1
ATOM 1841 C CA . ASN B 2 229 ? 32.320 13.429 21.364 1.00 5.92 492 ASN F CA 1
ATOM 1842 C C . ASN B 2 229 ? 32.044 14.071 22.728 1.00 6.62 492 ASN F C 1
ATOM 1843 O O . ASN B 2 229 ? 31.162 14.928 22.833 1.00 5.86 492 ASN F O 1
ATOM 1848 N N . GLY B 2 230 ? 32.771 13.673 23.764 1.00 6.89 493 GLY F N 1
ATOM 1849 C CA . GLY B 2 230 ? 32.535 14.268 25.070 1.00 5.93 493 GLY F CA 1
ATOM 1850 C C . GLY B 2 230 ? 31.811 13.380 26.066 1.00 6.43 493 GLY F C 1
ATOM 1851 O O . GLY B 2 230 ? 31.496 13.825 27.174 1.00 7.95 493 GLY F O 1
ATOM 1852 N N . GLY B 2 231 ? 31.532 12.139 25.674 1.00 3.90 494 GLY F N 1
ATOM 1853 C CA . GLY B 2 231 ? 30.884 11.195 26.567 1.00 5.22 494 GLY F CA 1
ATOM 1854 C C . GLY B 2 231 ? 29.453 10.814 26.231 1.00 5.98 494 GLY F C 1
ATOM 1855 O O . GLY B 2 231 ? 28.728 10.335 27.100 1.00 5.07 494 GLY F O 1
ATOM 1856 N N . ILE B 2 232 ? 29.048 11.009 24.980 1.00 5.21 495 ILE F N 1
ATOM 1857 C CA . ILE B 2 232 ? 27.683 10.689 24.580 1.00 6.03 495 ILE F CA 1
ATOM 1858 C C . ILE B 2 232 ? 27.629 9.468 23.680 1.00 6.40 495 ILE F C 1
ATOM 1859 O O . ILE B 2 232 ? 28.349 9.374 22.681 1.00 5.20 495 ILE F O 1
ATOM 1864 N N . TYR B 2 233 ? 26.764 8.529 24.039 1.00 6.70 496 TYR F N 1
ATOM 1865 C CA . TYR B 2 233 ? 26.605 7.318 23.259 1.00 6.75 496 TYR F CA 1
ATOM 1866 C C . TYR B 2 233 ? 25.406 7.409 22.318 1.00 7.23 496 TYR F C 1
ATOM 1867 O O . TYR B 2 233 ? 24.302 7.754 22.738 1.00 6.76 496 TYR F O 1
ATOM 1876 N N . HIS B 2 234 ? 25.638 7.094 21.047 1.00 8.18 497 HIS F N 1
ATOM 1877 C CA . HIS B 2 234 ? 24.584 7.078 20.031 1.00 7.88 497 HIS F CA 1
ATOM 1878 C C . HIS B 2 234 ? 24.602 5.681 19.414 1.00 8.96 497 HIS F C 1
ATOM 1879 O O . HIS B 2 234 ? 25.665 5.179 19.053 1.00 8.15 497 HIS F O 1
ATOM 1886 N N . LYS B 2 235 ? 23.438 5.056 19.289 1.00 9.03 498 LYS F N 1
ATOM 1887 C CA . LYS B 2 235 ? 23.360 3.728 18.694 1.00 9.82 498 LYS F CA 1
ATOM 1888 C C . LYS B 2 235 ? 23.682 3.842 17.204 1.00 9.55 498 LYS F C 1
ATOM 1889 O O . LYS B 2 235 ? 23.450 4.882 16.591 1.00 12.02 498 LYS F O 1
ATOM 1895 N N . PRO B 2 236 ? 24.238 2.779 16.607 1.00 9.70 499 PRO F N 1
ATOM 1896 C CA . PRO B 2 236 ? 24.563 2.827 15.176 1.00 8.76 499 PRO F CA 1
ATOM 1897 C C . PRO B 2 236 ? 23.303 3.137 14.361 1.00 8.60 499 PRO F C 1
ATOM 1898 O O . PRO B 2 236 ? 22.272 2.482 14.519 1.00 9.03 499 PRO F O 1
ATOM 1902 N N . MET B 2 237 ? 23.389 4.142 13.498 1.00 7.96 500 MET F N 1
ATOM 1903 C CA . MET B 2 237 ? 22.256 4.543 12.680 1.00 8.43 500 MET F CA 1
ATOM 1904 C C . MET B 2 237 ? 22.577 4.368 11.200 1.00 7.48 500 MET F C 1
ATOM 1905 O O . MET B 2 237 ? 23.466 5.034 10.666 1.00 5.12 500 MET F O 1
ATOM 1910 N N . TYR B 2 238 ? 21.855 3.465 10.546 1.00 7.77 501 TYR F N 1
ATOM 1911 C CA . TYR B 2 238 ? 22.060 3.221 9.125 1.00 7.93 501 TYR F CA 1
ATOM 1912 C C . TYR B 2 238 ? 21.015 3.977 8.307 1.00 8.21 501 TYR F C 1
ATOM 1913 O O . TYR B 2 238 ? 21.164 4.132 7.100 1.00 8.57 501 TYR F O 1
ATOM 1922 N N . ILE B 2 239 ? 19.959 4.445 8.968 1.00 9.58 502 ILE F N 1
ATOM 1923 C CA . ILE B 2 239 ? 18.892 5.165 8.274 1.00 10.71 502 ILE F CA 1
ATOM 1924 C C . ILE B 2 239 ? 18.574 6.523 8.902 1.00 12.29 502 ILE F C 1
ATOM 1925 O O . ILE B 2 239 ? 18.700 6.706 10.114 1.00 9.67 502 ILE F O 1
ATOM 1930 N N . ASN B 2 240 ? 18.156 7.471 8.067 1.00 11.76 503 ASN F N 1
ATOM 1931 C CA . ASN B 2 240 ? 17.808 8.808 8.533 1.00 14.14 503 ASN F CA 1
ATOM 1932 C C . ASN B 2 240 ? 16.395 9.205 8.102 1.00 14.46 503 ASN F C 1
ATOM 1933 O O . ASN B 2 240 ? 15.822 10.152 8.635 1.00 14.80 503 ASN F O 1
ATOM 1938 N N . LYS B 2 241 ? 15.835 8.478 7.140 1.00 15.69 504 LYS F N 1
ATOM 1939 C CA . LYS B 2 241 ? 14.488 8.779 6.660 1.00 16.79 504 LYS F CA 1
ATOM 1940 C C . LYS B 2 241 ? 13.864 7.636 5.864 1.00 18.45 504 LYS F C 1
ATOM 1941 O O . LYS B 2 241 ? 14.539 6.959 5.086 1.00 16.95 504 LYS F O 1
ATOM 1947 N N . VAL B 2 242 ? 12.566 7.434 6.065 1.00 19.16 505 VAL F N 1
ATOM 1948 C CA . VAL B 2 242 ? 11.821 6.410 5.345 1.00 19.39 505 VAL F CA 1
ATOM 1949 C C . VAL B 2 242 ? 10.576 7.064 4.763 1.00 21.12 505 VAL F C 1
ATOM 1950 O O . VAL B 2 242 ? 9.893 7.831 5.444 1.00 21.27 505 VAL F O 1
ATOM 1954 N N . VAL B 2 243 ? 10.302 6.777 3.497 1.00 21.79 506 VAL F N 1
ATOM 1955 C CA . VAL B 2 243 ? 9.127 7.310 2.824 1.00 23.42 506 VAL F CA 1
ATOM 1956 C C . VAL B 2 243 ? 8.253 6.111 2.488 1.00 25.02 506 VAL F C 1
ATOM 1957 O O . VAL B 2 243 ? 8.608 5.308 1.626 1.00 25.67 506 VAL F O 1
ATOM 1961 N N . PHE B 2 244 ? 7.126 5.975 3.182 1.00 26.69 507 PHE F N 1
ATOM 1962 C CA . PHE B 2 244 ? 6.223 4.860 2.932 1.00 27.85 507 PHE F CA 1
ATOM 1963 C C . PHE B 2 244 ? 5.348 5.141 1.712 1.00 28.10 507 PHE F C 1
ATOM 1964 O O . PHE B 2 244 ? 5.126 6.293 1.343 1.00 26.54 507 PHE F O 1
ATOM 1972 N N . SER B 2 245 ? 4.850 4.074 1.098 1.00 28.68 508 SER F N 1
ATOM 1973 C CA . SER B 2 245 ? 4.011 4.176 -0.089 1.00 30.77 508 SER F CA 1
ATOM 1974 C C . SER B 2 245 ? 2.813 5.120 0.031 1.00 31.34 508 SER F C 1
ATOM 1975 O O . SER B 2 245 ? 2.314 5.612 -0.982 1.00 32.03 508 SER F O 1
ATOM 1978 N N . ASP B 2 246 ? 2.347 5.374 1.253 1.00 31.66 509 ASP F N 1
ATOM 1979 C CA . ASP B 2 246 ? 1.197 6.255 1.441 1.00 32.15 509 ASP F CA 1
ATOM 1980 C C . ASP B 2 246 ? 1.563 7.736 1.351 1.00 32.55 509 ASP F C 1
ATOM 1981 O O . ASP B 2 246 ? 0.702 8.606 1.500 1.00 32.38 509 ASP F O 1
ATOM 1986 N N . GLY B 2 247 ? 2.842 8.018 1.112 1.00 31.11 510 GLY F N 1
ATOM 1987 C CA . GLY B 2 247 ? 3.284 9.396 0.985 1.00 32.48 510 GLY F CA 1
ATOM 1988 C C . GLY B 2 247 ? 3.950 10.000 2.207 1.00 31.65 510 GLY F C 1
ATOM 1989 O O . GLY B 2 247 ? 4.767 10.912 2.081 1.00 33.53 510 GLY F O 1
ATOM 1990 N N . SER B 2 248 ? 3.606 9.504 3.390 1.00 31.31 511 SER F N 1
ATOM 1991 C CA . SER B 2 248 ? 4.180 10.023 4.626 1.00 31.12 511 SER F CA 1
ATOM 1992 C C . SER B 2 248 ? 5.699 9.849 4.681 1.00 30.66 511 SER F C 1
ATOM 1993 O O . SER B 2 248 ? 6.243 8.856 4.192 1.00 30.76 511 SER F O 1
ATOM 1996 N N . LYS B 2 249 ? 6.373 10.830 5.276 1.00 31.43 512 LYS F N 1
ATOM 1997 C CA . LYS B 2 249 ? 7.824 10.810 5.405 1.00 30.01 512 LYS F CA 1
ATOM 1998 C C . LYS B 2 249 ? 8.216 10.955 6.875 1.00 30.22 512 LYS F C 1
ATOM 1999 O O . LYS B 2 249 ? 7.815 11.912 7.543 1.00 30.06 512 LYS F O 1
ATOM 2001 N N . LYS B 2 250 ? 9.002 10.004 7.375 1.00 28.99 513 LYS F N 1
ATOM 2002 C CA . LYS B 2 250 ? 9.435 10.019 8.770 1.00 27.08 513 LYS F CA 1
ATOM 2003 C C . LYS B 2 250 ? 10.951 9.982 8.921 1.00 25.57 513 LYS F C 1
ATOM 2004 O O . LYS B 2 250 ? 11.622 9.142 8.324 1.00 24.62 513 LYS F O 1
ATOM 2010 N N . GLU B 2 251 ? 11.486 10.883 9.738 1.00 23.38 514 GLU F N 1
ATOM 2011 C CA . GLU B 2 251 ? 12.924 10.940 9.961 1.00 23.34 514 GLU F CA 1
ATOM 2012 C C . GLU B 2 251 ? 13.345 10.074 11.142 1.00 21.08 514 GLU F C 1
ATOM 2013 O O . GLU B 2 251 ? 12.562 9.839 12.059 1.00 19.30 514 GLU F O 1
ATOM 2019 N N . PHE B 2 252 ? 14.592 9.609 11.109 1.00 19.97 515 PHE F N 1
ATOM 2020 C CA . PHE B 2 252 ? 15.144 8.782 12.177 1.00 19.32 515 PHE F CA 1
ATOM 2021 C C . PHE B 2 252 ? 16.492 9.322 12.638 1.00 19.54 515 PHE F C 1
ATOM 2022 O O . PHE B 2 252 ? 17.395 9.542 11.831 1.00 17.51 515 PHE F O 1
ATOM 2030 N N . SER B 2 253 ? 16.619 9.543 13.942 1.00 19.14 516 SER F N 1
ATOM 2031 C CA . SER B 2 253 ? 17.862 10.042 14.513 1.00 18.96 516 SER F CA 1
ATOM 2032 C C . SER B 2 253 ? 17.938 9.594 15.962 1.00 19.79 516 SER F C 1
ATOM 2033 O O . SER B 2 253 ? 16.914 9.443 16.630 1.00 20.99 516 SER F O 1
ATOM 2036 N N . ASP B 2 254 ? 19.152 9.371 16.444 1.00 17.83 517 ASP F N 1
ATOM 2037 C CA . ASP B 2 254 ? 19.347 8.928 17.815 1.00 17.73 517 ASP F CA 1
ATOM 2038 C C . ASP B 2 254 ? 19.506 10.122 18.755 1.00 16.09 517 ASP F C 1
ATOM 2039 O O . ASP B 2 254 ? 20.355 10.976 18.539 1.00 16.52 517 ASP F O 1
ATOM 2044 N N . VAL B 2 255 ? 18.693 10.175 19.804 1.00 15.60 518 VAL F N 1
ATOM 2045 C CA . VAL B 2 255 ? 18.772 11.289 20.746 1.00 15.28 518 VAL F CA 1
ATOM 2046 C C . VAL B 2 255 ? 20.063 11.260 21.565 1.00 13.77 518 VAL F C 1
ATOM 2047 O O . VAL B 2 255 ? 20.602 12.305 21.924 1.00 15.07 518 VAL F O 1
ATOM 2051 N N . GLY B 2 256 ? 20.561 10.064 21.851 1.00 13.46 519 GLY F N 1
ATOM 2052 C CA . GLY B 2 256 ? 21.795 9.951 22.604 1.00 11.91 519 GLY F CA 1
ATOM 2053 C C . GLY B 2 256 ? 21.616 9.903 24.107 1.00 11.17 519 GLY F C 1
ATOM 2054 O O . GLY B 2 256 ? 20.623 10.388 24.643 1.00 11.24 519 GLY F O 1
ATOM 2055 N N . THR B 2 257 ? 22.591 9.312 24.789 1.00 9.98 520 THR F N 1
ATOM 2056 C CA . THR B 2 257 ? 22.556 9.198 26.238 1.00 9.96 520 THR F CA 1
ATOM 2057 C C . THR B 2 257 ? 23.950 9.452 26.790 1.00 11.12 520 THR F C 1
ATOM 2058 O O . THR B 2 257 ? 24.951 9.208 26.112 1.00 9.22 520 THR F O 1
ATOM 2062 N N . ARG B 2 258 ? 24.034 9.958 28.012 1.00 11.75 521 ARG F N 1
ATOM 2063 C CA . ARG B 2 258 ? 25.352 10.197 28.562 1.00 10.86 521 ARG F CA 1
ATOM 2064 C C . ARG B 2 258 ? 25.914 8.901 29.103 1.00 10.39 521 ARG F C 1
ATOM 2065 O O . ARG B 2 258 ? 25.316 8.273 29.974 1.00 10.81 521 ARG F O 1
ATOM 2073 N N . ALA B 2 259 ? 27.067 8.503 28.575 1.00 8.56 522 ALA F N 1
ATOM 2074 C CA . ALA B 2 259 ? 27.723 7.272 28.991 1.00 8.87 522 ALA F CA 1
ATOM 2075 C C . ALA B 2 259 ? 28.837 7.556 30.003 1.00 9.04 522 ALA F C 1
ATOM 2076 O O . ALA B 2 259 ? 29.164 6.705 30.839 1.00 8.66 522 ALA F O 1
ATOM 2078 N N . MET B 2 260 ? 29.418 8.748 29.918 1.00 8.69 523 MET F N 1
ATOM 2079 C CA . MET B 2 260 ? 30.480 9.158 30.833 1.00 8.45 523 MET F CA 1
ATOM 2080 C C . MET B 2 260 ? 30.596 10.680 30.836 1.00 8.63 523 MET F C 1
ATOM 2081 O O . MET B 2 260 ? 30.123 11.346 29.916 1.00 8.78 523 MET F O 1
ATOM 2086 N N . LYS B 2 261 ? 31.215 11.221 31.880 1.00 7.42 524 LYS F N 1
ATOM 2087 C CA . LYS B 2 261 ? 31.407 12.666 32.021 1.00 9.63 524 LYS F CA 1
ATOM 2088 C C . LYS B 2 261 ? 32.367 13.157 30.947 1.00 8.93 524 LYS F C 1
ATOM 2089 O O . LYS B 2 261 ? 33.183 12.382 30.448 1.00 8.36 524 LYS F O 1
ATOM 2095 N N . GLU B 2 262 ? 32.288 14.438 30.595 1.00 7.27 525 GLU F N 1
ATOM 2096 C CA . GLU B 2 262 ? 33.193 14.958 29.581 1.00 9.29 525 GLU F CA 1
ATOM 2097 C C . GLU B 2 262 ? 34.632 14.877 30.110 1.00 9.29 525 GLU F C 1
ATOM 2098 O O . GLU B 2 262 ? 35.575 14.673 29.341 1.00 7.95 525 GLU F O 1
ATOM 2104 N N . THR B 2 263 ? 34.800 15.032 31.423 1.00 8.04 526 THR F N 1
ATOM 2105 C CA . THR B 2 263 ? 36.130 14.958 32.019 1.00 8.48 526 THR F CA 1
ATOM 2106 C C . THR B 2 263 ? 36.724 13.562 31.805 1.00 9.47 526 THR F C 1
ATOM 2107 O O . THR B 2 263 ? 37.919 13.423 31.520 1.00 8.34 526 THR F O 1
ATOM 2111 N N . THR B 2 264 ? 35.885 12.534 31.937 1.00 6.14 527 THR F N 1
ATOM 2112 C CA . THR B 2 264 ? 36.327 11.154 31.747 1.00 7.46 527 THR F CA 1
ATOM 2113 C C . THR B 2 264 ? 36.746 10.926 30.296 1.00 6.66 527 THR F C 1
ATOM 2114 O O . THR B 2 264 ? 37.783 10.309 30.022 1.00 6.39 527 THR F O 1
ATOM 2118 N N . ALA B 2 265 ? 35.935 11.430 29.373 1.00 6.98 528 ALA F N 1
ATOM 2119 C CA . ALA B 2 265 ? 36.203 11.285 27.952 1.00 7.34 528 ALA F CA 1
ATOM 2120 C C . ALA B 2 265 ? 37.528 11.936 27.597 1.00 8.14 528 ALA F C 1
ATOM 2121 O O . ALA B 2 265 ? 38.364 11.330 26.932 1.00 9.21 528 ALA F O 1
ATOM 2123 N N . TYR B 2 266 ? 37.726 13.171 28.050 1.00 7.48 529 TYR F N 1
ATOM 2124 C CA . TYR B 2 266 ? 38.960 13.878 27.741 1.00 7.52 529 TYR F CA 1
ATOM 2125 C C . TYR B 2 266 ? 40.205 13.174 28.260 1.00 7.98 529 TYR F C 1
ATOM 2126 O O . TYR B 2 266 ? 41.187 13.038 27.533 1.00 8.13 529 TYR F O 1
ATOM 2135 N N . MET B 2 267 ? 40.173 12.741 29.516 1.00 8.59 530 MET F N 1
ATOM 2136 C CA . MET B 2 267 ? 41.313 12.049 30.116 1.00 8.04 530 MET F CA 1
ATOM 2137 C C . MET B 2 267 ? 41.658 10.783 29.350 1.00 9.02 530 MET F C 1
ATOM 2138 O O . MET B 2 267 ? 42.830 10.513 29.082 1.00 9.43 530 MET F O 1
ATOM 2143 N N . MET B 2 268 ? 40.640 9.995 29.011 1.00 6.41 531 MET F N 1
ATOM 2144 C CA . MET B 2 268 ? 40.867 8.770 28.260 1.00 8.06 531 MET F CA 1
ATOM 2145 C C . MET B 2 268 ? 41.465 9.092 26.898 1.00 7.89 531 MET F C 1
ATOM 2146 O O . MET B 2 268 ? 42.345 8.380 26.411 1.00 9.23 531 MET F O 1
ATOM 2151 N N . THR B 2 269 ? 40.984 10.165 26.282 1.00 7.56 532 THR F N 1
ATOM 2152 C CA . THR B 2 269 ? 41.473 10.556 24.970 1.00 8.18 532 THR F CA 1
ATOM 2153 C C . THR B 2 269 ? 42.941 10.949 25.057 1.00 11.38 532 THR F C 1
ATOM 2154 O O . THR B 2 269 ? 43.758 10.495 24.255 1.00 11.33 532 THR F O 1
ATOM 2158 N N . GLU B 2 270 ? 43.290 11.766 26.045 1.00 9.72 533 GLU F N 1
ATOM 2159 C CA . GLU B 2 270 ? 44.679 12.188 26.177 1.00 10.10 533 GLU F CA 1
ATOM 2160 C C . GLU B 2 270 ? 45.650 11.025 26.281 1.00 8.58 533 GLU F C 1
ATOM 2161 O O . GLU B 2 270 ? 46.743 11.085 25.728 1.00 9.74 533 GLU F O 1
ATOM 2167 N N . MET B 2 271 ? 45.250 9.957 26.966 1.00 7.21 534 MET F N 1
ATOM 2168 C CA . MET B 2 271 ? 46.126 8.798 27.110 1.00 8.11 534 MET F CA 1
ATOM 2169 C C . MET B 2 271 ? 46.191 7.945 25.846 1.00 7.56 534 MET F C 1
ATOM 2170 O O . MET B 2 271 ? 47.248 7.403 25.512 1.00 8.41 534 MET F O 1
ATOM 2175 N N . MET B 2 272 ? 45.071 7.820 25.143 1.00 7.13 535 MET F N 1
ATOM 2176 C CA . MET B 2 272 ? 45.061 7.025 23.924 1.00 8.29 535 MET F CA 1
ATOM 2177 C C . MET B 2 272 ? 45.764 7.747 22.778 1.00 7.33 535 MET F C 1
ATOM 2178 O O . MET B 2 272 ? 46.021 7.162 21.732 1.00 8.89 535 MET F O 1
ATOM 2183 N N . LYS B 2 273 ? 46.078 9.020 22.993 1.00 6.75 536 LYS F N 1
ATOM 2184 C CA . LYS B 2 273 ? 46.826 9.789 22.015 1.00 7.67 536 LYS F CA 1
ATOM 2185 C C . LYS B 2 273 ? 48.266 9.278 22.093 1.00 7.60 536 LYS F C 1
ATOM 2186 O O . LYS B 2 273 ? 48.932 9.113 21.072 1.00 9.16 536 LYS F O 1
ATOM 2192 N N . THR B 2 274 ? 48.738 9.019 23.311 1.00 6.77 537 THR F N 1
ATOM 2193 C CA . THR B 2 274 ? 50.108 8.541 23.499 1.00 7.40 537 THR F CA 1
ATOM 2194 C C . THR B 2 274 ? 50.264 7.098 23.034 1.00 8.74 537 THR F C 1
ATOM 2195 O O . THR B 2 274 ? 51.366 6.664 22.682 1.00 6.82 537 THR F O 1
ATOM 2199 N N . VAL B 2 275 ? 49.163 6.351 23.032 1.00 5.50 538 VAL F N 1
ATOM 2200 C CA . VAL B 2 275 ? 49.211 4.969 22.567 1.00 6.26 538 VAL F CA 1
ATOM 2201 C C . VAL B 2 275 ? 49.747 5.005 21.139 1.00 8.03 538 VAL F C 1
ATOM 2202 O O . VAL B 2 275 ? 50.596 4.195 20.753 1.00 7.46 538 VAL F O 1
ATOM 2206 N N . LEU B 2 276 ? 49.258 5.975 20.372 1.00 7.19 539 LEU F N 1
ATOM 2207 C CA . LEU B 2 276 ? 49.654 6.158 18.977 1.00 8.34 539 LEU F CA 1
ATOM 2208 C C . LEU B 2 276 ? 50.997 6.847 18.777 1.00 8.79 539 LEU F C 1
ATOM 2209 O O . LEU B 2 276 ? 51.800 6.424 17.951 1.00 9.82 539 LEU F O 1
ATOM 2214 N N . ALA B 2 277 ? 51.231 7.915 19.529 1.00 9.37 540 ALA F N 1
ATOM 2215 C CA . ALA B 2 277 ? 52.460 8.684 19.404 1.00 9.45 540 ALA F CA 1
ATOM 2216 C C . ALA B 2 277 ? 53.716 7.967 19.887 1.00 9.96 540 ALA F C 1
ATOM 2217 O O . ALA B 2 277 ? 54.758 8.043 19.235 1.00 8.02 540 ALA F O 1
ATOM 2219 N N . TYR B 2 278 ? 53.630 7.287 21.029 1.00 11.20 541 TYR F N 1
ATOM 2220 C CA . TYR B 2 278 ? 54.794 6.575 21.567 1.00 13.57 541 TYR F CA 1
ATOM 2221 C C . TYR B 2 278 ? 54.515 5.127 21.954 1.00 12.06 541 TYR F C 1
ATOM 2222 O O . TYR B 2 278 ? 55.445 4.384 22.273 1.00 14.28 541 TYR F O 1
ATOM 2231 N N . GLY B 2 279 ? 53.250 4.720 21.931 1.00 11.86 542 GLY F N 1
ATOM 2232 C CA . GLY B 2 279 ? 52.919 3.365 22.345 1.00 8.39 542 GLY F CA 1
ATOM 2233 C C . GLY B 2 279 ? 52.737 2.270 21.310 1.00 8.36 542 GLY F C 1
ATOM 2234 O O . GLY B 2 279 ? 53.305 2.304 20.218 1.00 5.98 542 GLY F O 1
ATOM 2235 N N . THR B 2 280 ? 51.926 1.279 21.680 1.00 7.59 543 THR F N 1
ATOM 2236 C CA . THR B 2 280 ? 51.661 0.128 20.831 1.00 7.86 543 THR F CA 1
ATOM 2237 C C . THR B 2 280 ? 50.925 0.458 19.540 1.00 8.52 543 THR F C 1
ATOM 2238 O O . THR B 2 280 ? 50.972 -0.320 18.585 1.00 10.45 543 THR F O 1
ATOM 2242 N N . GLY B 2 281 ? 50.254 1.609 19.507 1.00 7.93 544 GLY F N 1
ATOM 2243 C CA . GLY B 2 281 ? 49.524 2.001 18.313 1.00 6.93 544 GLY F CA 1
ATOM 2244 C C . GLY B 2 281 ? 50.318 2.844 17.330 1.00 7.94 544 GLY F C 1
ATOM 2245 O O . GLY B 2 281 ? 49.736 3.478 16.444 1.00 9.00 544 GLY F O 1
ATOM 2246 N N . ARG B 2 282 ? 51.642 2.838 17.475 1.00 9.17 545 ARG F N 1
ATOM 2247 C CA . ARG B 2 282 ? 52.536 3.613 16.614 1.00 9.61 545 ARG F CA 1
ATOM 2248 C C . ARG B 2 282 ? 52.268 3.392 15.128 1.00 10.98 545 ARG F C 1
ATOM 2249 O O . ARG B 2 282 ? 52.441 4.303 14.319 1.00 12.49 545 ARG F O 1
ATOM 2257 N N . GLY B 2 283 ? 51.838 2.183 14.776 1.00 11.60 546 GLY F N 1
ATOM 2258 C CA . GLY B 2 283 ? 51.560 1.872 13.383 1.00 11.24 546 GLY F CA 1
ATOM 2259 C C . GLY B 2 283 ? 50.459 2.713 12.754 1.00 10.85 546 GLY F C 1
ATOM 2260 O O . GLY B 2 283 ? 50.307 2.726 11.537 1.00 11.36 546 GLY F O 1
ATOM 2261 N N . ALA B 2 284 ? 49.690 3.418 13.577 1.00 9.98 547 ALA F N 1
ATOM 2262 C CA . ALA B 2 284 ? 48.601 4.248 13.073 1.00 8.23 547 ALA F CA 1
ATOM 2263 C C . ALA B 2 284 ? 48.882 5.728 13.271 1.00 9.55 547 ALA F C 1
ATOM 2264 O O . ALA B 2 284 ? 48.072 6.574 12.907 1.00 8.40 547 ALA F O 1
ATOM 2266 N N . TYR B 2 285 ? 50.037 6.040 13.841 1.00 9.08 548 TYR F N 1
ATOM 2267 C CA . TYR B 2 285 ? 50.381 7.429 14.094 1.00 11.13 548 TYR F CA 1
ATOM 2268 C C . TYR B 2 285 ? 50.461 8.302 12.843 1.00 11.16 548 TYR F C 1
ATOM 2269 O O . TYR B 2 285 ? 51.042 7.922 11.829 1.00 11.64 548 TYR F O 1
ATOM 2278 N N . LEU B 2 286 ? 49.856 9.477 12.944 1.00 12.47 549 LEU F N 1
ATOM 2279 C CA . LEU B 2 286 ? 49.851 10.480 11.887 1.00 12.76 549 LEU F CA 1
ATOM 2280 C C . LEU B 2 286 ? 50.154 11.783 12.630 1.00 13.44 549 LEU F C 1
ATOM 2281 O O . LEU B 2 286 ? 49.365 12.227 13.462 1.00 14.00 549 LEU F O 1
ATOM 2286 N N . PRO B 2 287 ? 51.311 12.405 12.345 1.00 14.84 550 PRO F N 1
ATOM 2287 C CA . PRO B 2 287 ? 51.734 13.656 12.990 1.00 15.62 550 PRO F CA 1
ATOM 2288 C C . PRO B 2 287 ? 50.840 14.876 12.786 1.00 14.84 550 PRO F C 1
ATOM 2289 O O . PRO B 2 287 ? 50.788 15.761 13.640 1.00 15.60 550 PRO F O 1
ATOM 2293 N N . TRP B 2 288 ? 50.125 14.913 11.669 1.00 13.95 551 TRP F N 1
ATOM 2294 C CA . TRP B 2 288 ? 49.260 16.043 11.345 1.00 12.63 551 TRP F CA 1
ATOM 2295 C C . TRP B 2 288 ? 47.815 15.923 11.818 1.00 12.01 551 TRP F C 1
ATOM 2296 O O . TRP B 2 288 ? 47.028 16.859 11.648 1.00 13.29 551 TRP F O 1
ATOM 2307 N N . LEU B 2 289 ? 47.464 14.785 12.407 1.00 9.87 552 LEU F N 1
ATOM 2308 C CA . LEU B 2 289 ? 46.092 14.556 12.857 1.00 9.17 552 LEU F CA 1
ATOM 2309 C C . LEU B 2 289 ? 45.939 14.325 14.351 1.00 8.79 552 LEU F C 1
ATOM 2310 O O . LEU B 2 289 ? 46.656 13.519 14.949 1.00 8.44 552 LEU F O 1
ATOM 2315 N N . ALA B 2 290 ? 44.982 15.031 14.942 1.00 8.48 553 ALA F N 1
ATOM 2316 C CA . ALA B 2 290 ? 44.679 14.884 16.357 1.00 8.79 553 ALA F CA 1
ATOM 2317 C C . ALA B 2 290 ? 43.768 13.661 16.439 1.00 8.14 553 ALA F C 1
ATOM 2318 O O . ALA B 2 290 ? 42.589 13.718 16.076 1.00 7.02 553 ALA F O 1
ATOM 2320 N N . GLN B 2 291 ? 44.315 12.553 16.910 1.00 8.71 554 GLN F N 1
ATOM 2321 C CA . GLN B 2 291 ? 43.524 11.340 16.995 1.00 8.98 554 GLN F CA 1
ATOM 2322 C C . GLN B 2 291 ? 44.012 10.507 18.161 1.00 8.48 554 GLN F C 1
ATOM 2323 O O . GLN B 2 291 ? 45.120 10.707 18.661 1.00 10.56 554 GLN F O 1
ATOM 2329 N N . ALA B 2 292 ? 43.172 9.577 18.595 1.00 7.97 555 ALA F N 1
ATOM 2330 C CA . ALA B 2 292 ? 43.514 8.692 19.698 1.00 6.34 555 ALA F CA 1
ATOM 2331 C C . ALA B 2 292 ? 43.072 7.288 19.319 1.00 6.41 555 ALA F C 1
ATOM 2332 O O . ALA B 2 292 ? 42.115 7.115 18.558 1.00 6.54 555 ALA F O 1
ATOM 2334 N N . GLY B 2 293 ? 43.761 6.283 19.842 1.00 5.34 556 GLY F N 1
ATOM 2335 C CA . GLY B 2 293 ? 43.386 4.925 19.502 1.00 6.10 556 GLY F CA 1
ATOM 2336 C C . GLY B 2 293 ? 43.926 3.860 20.430 1.00 6.13 556 GLY F C 1
ATOM 2337 O O . GLY B 2 293 ? 44.657 4.140 21.385 1.00 5.73 556 GLY F O 1
ATOM 2338 N N . LYS B 2 294 ? 43.576 2.617 20.131 1.00 5.18 557 LYS F N 1
ATOM 2339 C CA . LYS B 2 294 ? 44.008 1.499 20.954 1.00 6.41 557 LYS F CA 1
ATOM 2340 C C . LYS B 2 294 ? 44.111 0.229 20.134 1.00 7.18 557 LYS F C 1
ATOM 2341 O O . LYS B 2 294 ? 43.192 -0.133 19.397 1.00 8.50 557 LYS F O 1
ATOM 2347 N N . THR B 2 295 ? 45.242 -0.444 20.264 1.00 7.54 558 THR F N 1
ATOM 2348 C CA . THR B 2 295 ? 45.457 -1.699 19.565 1.00 7.76 558 THR F CA 1
ATOM 2349 C C . THR B 2 295 ? 44.740 -2.767 20.383 1.00 7.39 558 THR F C 1
ATOM 2350 O O . THR B 2 295 ?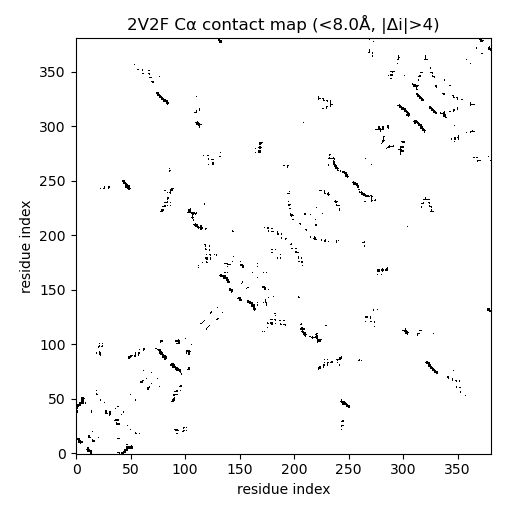 44.485 -2.581 21.574 1.00 6.96 558 THR F O 1
ATOM 2354 N N . GLY B 2 296 ? 44.416 -3.881 19.743 1.00 7.50 559 GLY F N 1
ATOM 2355 C CA . GLY B 2 296 ? 43.743 -4.958 20.439 1.00 8.14 559 GLY F CA 1
ATOM 2356 C C . GLY B 2 296 ? 44.272 -6.291 19.964 1.00 9.69 559 GLY F C 1
ATOM 2357 O O . GLY B 2 296 ? 44.590 -6.449 18.785 1.00 8.67 559 GLY F O 1
ATOM 2358 N N . THR B 2 297 ? 44.383 -7.245 20.883 1.00 8.58 560 THR F N 1
ATOM 2359 C CA . THR B 2 297 ? 44.867 -8.575 20.549 1.00 10.08 560 THR F CA 1
ATOM 2360 C C . THR B 2 297 ? 44.191 -9.609 21.447 1.00 9.96 560 THR F C 1
ATOM 2361 O O . THR B 2 297 ? 44.075 -9.401 22.651 1.00 10.81 560 THR F O 1
ATOM 2365 N N . SER B 2 298 ? 43.725 -10.710 20.861 1.00 10.33 561 SER F N 1
ATOM 2366 C CA . SER B 2 298 ? 43.097 -11.772 21.645 1.00 12.28 561 SER F CA 1
ATOM 2367 C C . SER B 2 298 ? 44.135 -12.890 21.731 1.00 12.97 561 SER F C 1
ATOM 2368 O O . SER B 2 298 ? 45.154 -12.826 21.050 1.00 12.09 561 SER F O 1
ATOM 2371 N N . ASN B 2 299 ? 43.892 -13.909 22.550 1.00 12.94 562 ASN F N 1
ATOM 2372 C CA . ASN B 2 299 ? 44.862 -14.994 22.687 1.00 16.72 562 ASN F CA 1
ATOM 2373 C C . ASN B 2 299 ? 44.276 -16.401 22.709 1.00 16.94 562 ASN F C 1
ATOM 2374 O O . ASN B 2 299 ? 43.100 -16.595 23.013 1.00 17.12 562 ASN F O 1
ATOM 2379 N N . TYR B 2 300 ? 45.115 -17.380 22.385 1.00 18.74 563 TYR F N 1
ATOM 2380 C CA . TYR B 2 300 ? 44.705 -18.780 22.398 1.00 20.24 563 TYR F CA 1
ATOM 2381 C C . TYR B 2 300 ? 44.797 -19.291 23.830 1.00 23.23 563 TYR F C 1
ATOM 2382 O O . TYR B 2 300 ? 45.320 -18.606 24.709 1.00 23.55 563 TYR F O 1
ATOM 2391 N N . THR B 2 301 ? 44.292 -20.498 24.055 1.00 27.12 564 THR F N 1
ATOM 2392 C CA . THR B 2 301 ? 44.318 -21.119 25.375 1.00 30.94 564 THR F CA 1
ATOM 2393 C C . THR B 2 301 ? 45.451 -22.141 25.427 1.00 32.14 564 THR F C 1
ATOM 2394 O O . THR B 2 301 ? 46.122 -22.380 24.421 1.00 33.48 564 THR F O 1
ATOM 2398 N N . ASP B 2 302 ? 45.655 -22.736 26.601 1.00 33.53 565 ASP F N 1
ATOM 2399 C CA . ASP B 2 302 ? 46.691 -23.738 26.780 1.00 34.00 565 ASP F CA 1
ATOM 2400 C C . ASP B 2 302 ? 47.951 -23.494 25.971 1.00 35.58 565 ASP F C 1
ATOM 2401 O O . ASP B 2 302 ? 48.314 -24.304 25.117 1.00 36.06 565 ASP F O 1
ATOM 2402 N N . TYR B 2 314 ? 55.202 -16.120 17.688 1.00 19.71 577 TYR F N 1
ATOM 2403 C CA . TYR B 2 314 ? 54.046 -15.488 18.316 1.00 20.07 577 TYR F CA 1
ATOM 2404 C C . TYR B 2 314 ? 52.826 -15.592 17.406 1.00 18.07 577 TYR F C 1
ATOM 2405 O O . TYR B 2 314 ? 52.880 -15.224 16.234 1.00 15.10 577 TYR F O 1
ATOM 2414 N N . VAL B 2 315 ? 51.724 -16.089 17.956 1.00 17.49 578 VAL F N 1
ATOM 2415 C CA . VAL B 2 315 ? 50.499 -16.234 17.184 1.00 17.99 578 VAL F CA 1
ATOM 2416 C C . VAL B 2 315 ? 49.271 -15.794 17.974 1.00 17.64 578 VAL F C 1
ATOM 2417 O O . VAL B 2 315 ? 49.254 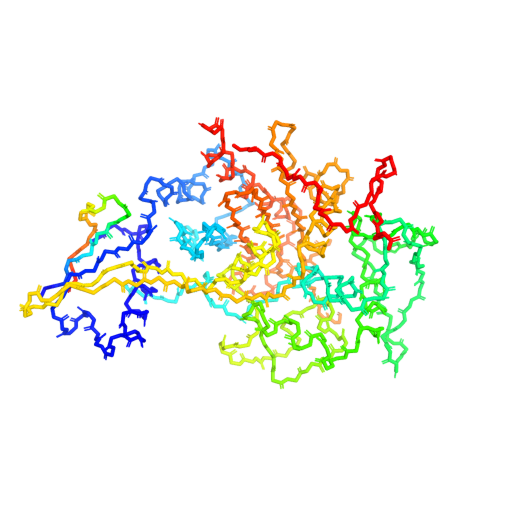-15.849 19.207 1.00 18.52 578 VAL F O 1
ATOM 2421 N N . ALA B 2 316 ? 48.248 -15.342 17.254 1.00 15.11 579 ALA F N 1
ATOM 2422 C CA . ALA B 2 316 ? 47.010 -14.894 17.877 1.00 13.64 579 ALA F CA 1
ATOM 2423 C C . ALA B 2 316 ? 45.856 -15.064 16.901 1.00 12.44 579 ALA F C 1
ATOM 2424 O O . ALA B 2 316 ? 46.033 -14.936 15.690 1.00 11.55 579 ALA F O 1
ATOM 2426 N N . PRO B 2 317 ? 44.653 -15.361 17.421 1.00 11.97 580 PRO F N 1
ATOM 2427 C CA . PRO B 2 317 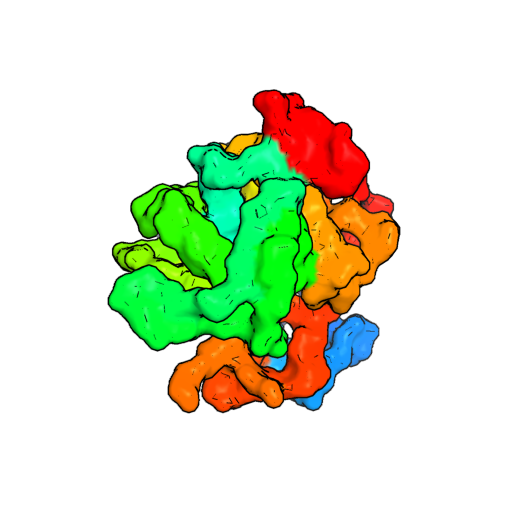? 43.468 -15.545 16.579 1.00 10.95 580 PRO F CA 1
ATOM 2428 C C . PRO B 2 317 ? 42.880 -14.241 16.036 1.00 10.05 580 PRO F C 1
ATOM 2429 O O . PRO B 2 317 ? 42.269 -14.235 14.971 1.00 9.95 580 PRO F O 1
ATOM 2433 N N . ASP B 2 318 ? 43.065 -13.139 16.762 1.00 9.37 581 ASP F N 1
ATOM 2434 C CA . ASP B 2 318 ? 42.516 -11.857 16.328 1.00 6.31 581 ASP F CA 1
ATOM 2435 C C . ASP B 2 318 ? 43.427 -10.668 16.633 1.00 6.63 581 ASP F C 1
ATOM 2436 O O . ASP B 2 318 ? 44.109 -10.645 17.654 1.00 5.36 581 ASP F O 1
ATOM 2441 N N . GLU B 2 319 ? 43.416 -9.677 15.745 1.00 5.92 582 GLU F N 1
ATOM 2442 C CA . GLU B 2 319 ? 44.186 -8.452 15.940 1.00 6.35 582 GLU F CA 1
ATOM 2443 C C . GLU B 2 319 ? 43.269 -7.299 15.556 1.00 6.47 582 GLU F C 1
ATOM 2444 O O . GLU B 2 319 ? 42.805 -7.217 14.418 1.00 6.79 582 GLU F O 1
ATOM 2450 N N . MET B 2 320 ? 43.019 -6.408 16.510 1.00 6.93 583 MET F N 1
ATOM 2451 C CA . MET B 2 320 ? 42.128 -5.276 16.296 1.00 7.20 583 MET F CA 1
ATOM 2452 C C . MET B 2 320 ? 42.775 -3.909 16.464 1.00 7.30 583 MET F C 1
ATOM 2453 O O . MET B 2 320 ? 43.907 -3.776 16.938 1.00 6.38 583 MET F O 1
ATOM 2458 N N . PHE B 2 321 ? 42.025 -2.889 16.063 1.00 7.28 584 PHE F N 1
ATOM 2459 C CA . PHE B 2 321 ? 42.432 -1.504 16.232 1.00 6.93 584 PHE F CA 1
ATOM 2460 C C . PHE B 2 321 ? 41.200 -0.621 16.165 1.00 7.84 584 PHE F C 1
ATOM 2461 O 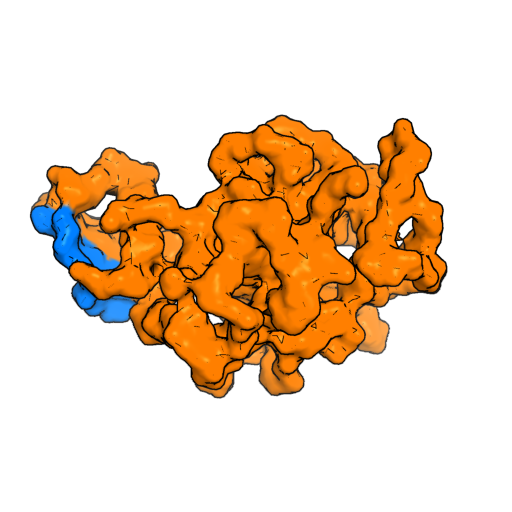O . PHE B 2 321 ? 40.359 -0.761 15.271 1.00 7.05 584 PHE F O 1
ATOM 2469 N N . VAL B 2 322 ? 41.091 0.280 17.130 1.00 7.91 585 VAL F N 1
ATOM 2470 C CA . VAL B 2 322 ? 39.978 1.219 17.181 1.00 8.00 585 VAL F CA 1
ATOM 2471 C C . VAL B 2 322 ? 40.589 2.597 17.406 1.00 8.38 585 VAL F C 1
ATOM 2472 O O . VAL B 2 322 ? 41.439 2.762 18.274 1.00 8.73 585 VAL F O 1
ATOM 2476 N N . GLY B 2 323 ? 40.168 3.577 16.616 1.00 8.66 586 GLY F N 1
ATOM 2477 C CA . GLY B 2 323 ? 40.697 4.918 16.768 1.00 8.64 586 GLY F CA 1
ATOM 2478 C C . GLY B 2 323 ? 39.638 5.938 16.427 1.00 8.55 586 GLY F C 1
ATOM 2479 O O . GLY B 2 323 ? 38.616 5.593 15.832 1.00 8.72 586 GLY F O 1
ATOM 2480 N N . TYR B 2 324 ? 39.876 7.193 16.800 1.00 7.67 587 TYR F N 1
ATOM 2481 C CA . TYR B 2 324 ? 38.913 8.243 16.521 1.00 7.24 587 TYR F CA 1
ATOM 2482 C C . TYR B 2 324 ? 39.517 9.640 16.495 1.00 9.28 587 TYR F C 1
ATOM 2483 O O . TYR B 2 324 ? 40.610 9.875 17.017 1.00 9.12 587 TYR F O 1
ATOM 2492 N N . THR B 2 325 ? 38.785 10.550 15.860 1.00 10.04 588 THR F N 1
ATOM 2493 C CA . THR B 2 325 ? 39.141 11.963 15.777 1.00 9.58 588 THR F CA 1
ATOM 2494 C C . THR B 2 325 ? 37.877 12.619 16.312 1.00 9.48 588 THR F C 1
ATOM 2495 O O . THR B 2 325 ? 36.966 11.926 16.773 1.00 7.35 588 THR F O 1
ATOM 2499 N N . ARG B 2 326 ? 37.802 13.942 16.249 1.00 9.28 589 ARG F N 1
ATOM 2500 C CA . ARG B 2 326 ? 36.605 14.615 16.729 1.00 10.98 589 ARG F CA 1
ATOM 2501 C C . ARG B 2 326 ? 35.447 14.450 15.745 1.00 10.89 589 ARG F C 1
ATOM 2502 O O . ARG B 2 326 ? 34.324 14.894 16.010 1.00 10.89 589 ARG F O 1
ATOM 2510 N N . LYS B 2 327 ? 35.713 13.809 14.611 1.00 9.56 590 LYS F N 1
ATOM 2511 C CA . LYS B 2 327 ? 34.673 13.609 13.607 1.00 8.99 590 LYS F CA 1
ATOM 2512 C C . LYS B 2 327 ? 34.256 12.161 13.391 1.00 7.32 590 LYS F C 1
ATOM 2513 O O . LYS B 2 327 ? 33.066 11.869 13.248 1.00 6.32 590 LYS F O 1
ATOM 2519 N N . TYR B 2 328 ? 35.222 11.251 13.348 1.00 6.78 591 TYR F N 1
ATOM 2520 C CA . TYR B 2 328 ? 34.883 9.849 13.106 1.00 7.57 591 TYR F CA 1
ATOM 2521 C C . TYR B 2 328 ? 35.528 8.836 14.035 1.00 8.79 591 TYR F C 1
ATOM 2522 O O . TYR B 2 328 ? 36.606 9.062 14.586 1.00 8.30 591 TYR F O 1
ATOM 2531 N N . SER B 2 329 ? 34.852 7.702 14.174 1.00 7.66 592 SER F N 1
ATOM 2532 C CA . SER B 2 329 ? 35.327 6.597 14.985 1.00 9.79 592 SER F CA 1
ATOM 2533 C C . SER B 2 329 ? 35.313 5.364 14.089 1.00 9.11 592 SER F C 1
ATOM 2534 O O . SER B 2 329 ? 34.320 5.091 13.414 1.00 9.62 592 SER F O 1
ATOM 2537 N N . MET B 2 330 ? 36.418 4.630 14.066 1.00 8.45 593 MET F N 1
ATOM 2538 C CA . MET B 2 330 ? 36.502 3.433 13.246 1.00 8.37 593 MET F CA 1
ATOM 2539 C C . MET B 2 330 ? 37.115 2.279 14.026 1.00 8.17 593 MET F C 1
ATOM 2540 O O . MET B 2 330 ? 38.218 2.387 14.567 1.00 7.52 593 MET F O 1
ATOM 2545 N N . ALA B 2 331 ? 36.382 1.175 14.079 1.00 6.96 594 ALA F N 1
ATOM 2546 C CA . ALA B 2 331 ? 36.832 -0.023 14.768 1.00 7.41 594 ALA F CA 1
ATOM 2547 C C . ALA B 2 331 ? 37.192 -1.048 13.696 1.00 5.32 594 ALA F C 1
ATOM 2548 O O . ALA B 2 331 ? 36.446 -1.230 12.731 1.00 7.71 594 ALA F O 1
ATOM 2550 N N . VAL B 2 332 ? 38.334 -1.706 13.859 1.00 7.82 595 VAL F N 1
ATOM 2551 C CA . VAL B 2 332 ? 38.800 -2.695 12.892 1.00 6.02 595 VAL F CA 1
ATOM 2552 C C . VAL B 2 332 ? 39.144 -4.055 13.503 1.00 8.45 595 VAL F C 1
ATOM 2553 O O . VAL B 2 332 ? 39.826 -4.139 14.523 1.00 8.52 595 VAL F O 1
ATOM 2557 N N . TRP B 2 333 ? 38.663 -5.118 12.868 1.00 7.27 596 TRP F N 1
ATOM 2558 C CA . TRP B 2 333 ? 38.958 -6.477 13.303 1.00 6.90 596 TRP F CA 1
ATOM 2559 C C . TRP B 2 333 ? 39.652 -7.179 12.144 1.00 5.95 596 TRP F C 1
ATOM 2560 O O . TRP B 2 333 ? 39.332 -6.933 10.984 1.00 7.76 596 TRP F O 1
ATOM 2571 N N . THR B 2 334 ? 40.608 -8.041 12.460 1.00 5.83 597 THR F N 1
ATOM 2572 C CA . THR B 2 334 ? 41.307 -8.809 11.438 1.00 6.35 597 THR F CA 1
ATOM 2573 C C . THR B 2 334 ? 41.562 -10.196 12.014 1.00 6.53 597 THR F C 1
ATOM 2574 O O . THR B 2 334 ? 41.686 -10.360 13.232 1.00 6.98 597 THR F O 1
ATOM 2578 N N . GLY B 2 335 ? 41.660 -11.182 11.130 1.00 7.84 598 GLY F N 1
ATOM 2579 C CA . GLY B 2 335 ? 41.889 -12.555 11.543 1.00 6.61 598 GLY F CA 1
ATOM 2580 C C . GLY B 2 335 ? 41.460 -13.470 10.414 1.00 8.19 598 GLY F C 1
ATOM 2581 O O . GLY B 2 335 ? 41.057 -12.985 9.357 1.00 7.94 598 GLY F O 1
ATOM 2582 N N . TYR B 2 336 ? 41.552 -14.784 10.623 1.00 8.71 599 TYR F N 1
ATOM 2583 C CA . TYR B 2 336 ? 41.159 -15.755 9.600 1.00 8.72 599 TYR F CA 1
ATOM 2584 C C . TYR B 2 336 ? 39.793 -16.366 9.914 1.00 8.98 599 TYR F C 1
ATOM 2585 O O . TYR B 2 336 ? 39.372 -16.400 11.066 1.00 7.92 599 TYR F O 1
ATOM 2594 N N . SER B 2 337 ? 39.109 -16.851 8.881 1.00 10.36 600 SER F N 1
ATOM 2595 C CA . SER B 2 337 ? 37.775 -17.434 9.039 1.00 11.28 600 SER F CA 1
ATOM 2596 C C . SER B 2 337 ? 37.684 -18.440 10.190 1.00 10.75 600 SER F C 1
ATOM 2597 O O . SER B 2 337 ? 36.686 -18.476 10.907 1.00 10.26 600 SER F O 1
ATOM 2600 N N . ASN B 2 338 ? 38.722 -19.261 10.343 1.00 10.04 601 ASN F N 1
ATOM 2601 C CA . ASN B 2 338 ? 38.803 -20.250 11.415 1.00 10.43 601 ASN F CA 1
ATOM 2602 C C . ASN B 2 338 ? 39.806 -19.679 12.419 1.00 10.80 601 ASN F C 1
ATOM 2603 O O . ASN B 2 338 ? 41.002 -19.591 12.123 1.00 8.26 601 ASN F O 1
ATOM 2608 N N . ARG B 2 339 ? 39.319 -19.304 13.601 1.00 10.50 602 ARG F N 1
ATOM 2609 C CA . ARG B 2 339 ? 40.180 -18.711 14.622 1.00 13.43 602 ARG F CA 1
ATOM 2610 C C . ARG B 2 339 ? 41.432 -19.518 14.934 1.00 13.14 602 ARG F C 1
ATOM 2611 O O . ARG B 2 339 ? 42.418 -18.964 15.417 1.00 13.76 602 ARG F O 1
ATOM 2619 N N . LEU B 2 340 ? 41.400 -20.820 14.665 1.00 13.78 603 LEU F N 1
ATOM 2620 C CA . LEU B 2 340 ? 42.564 -21.661 14.921 1.00 15.05 603 LEU F CA 1
ATOM 2621 C C . LEU B 2 340 ? 43.664 -21.411 13.899 1.00 16.08 603 LEU F C 1
ATOM 2622 O O . LEU B 2 340 ? 44.793 -21.860 14.073 1.00 18.69 603 LEU F O 1
ATOM 2627 N N . THR B 2 341 ? 43.324 -20.708 12.821 1.00 15.50 604 THR F N 1
ATOM 2628 C CA . THR B 2 341 ? 44.301 -20.342 11.806 1.00 15.48 604 THR F CA 1
ATOM 2629 C C . THR B 2 341 ? 44.847 -19.043 12.394 1.00 15.76 604 THR F C 1
ATOM 2630 O O . THR B 2 341 ? 44.146 -18.036 12.452 1.00 15.68 604 THR F O 1
ATOM 2634 N N . PRO B 2 342 ? 46.104 -19.055 12.854 1.00 15.89 605 PRO F N 1
ATOM 2635 C CA . PRO B 2 342 ? 46.704 -17.862 13.455 1.00 15.21 605 PRO F CA 1
ATOM 2636 C C . PRO B 2 342 ? 47.258 -16.724 12.601 1.00 13.23 605 PRO F C 1
ATOM 2637 O O . PRO B 2 342 ? 47.685 -16.908 11.463 1.00 14.19 605 PRO F O 1
ATOM 2641 N N . ILE B 2 343 ? 47.224 -15.531 13.186 1.00 12.19 606 ILE F N 1
ATOM 2642 C CA . ILE B 2 343 ? 47.783 -14.341 12.562 1.00 10.97 606 ILE F CA 1
ATOM 2643 C C . ILE B 2 343 ? 49.237 -14.457 12.985 1.00 9.76 606 ILE F C 1
ATOM 2644 O O . ILE B 2 343 ? 49.517 -14.788 14.137 1.00 9.22 606 ILE F O 1
ATOM 2649 N N . VAL B 2 344 ? 50.159 -14.200 12.065 1.00 11.57 607 VAL F N 1
ATOM 2650 C CA . VAL B 2 344 ? 51.580 -14.306 12.375 1.00 12.07 607 VAL F CA 1
ATOM 2651 C C . VAL B 2 344 ? 52.385 -13.254 11.613 1.00 12.01 607 VAL F C 1
ATOM 2652 O O . VAL B 2 344 ? 51.993 -12.828 10.527 1.00 12.07 607 VAL F O 1
ATOM 2656 N N . GLY B 2 345 ? 53.503 -12.836 12.201 1.00 12.60 608 GLY F N 1
ATOM 2657 C CA . GLY B 2 345 ? 54.383 -11.867 11.569 1.00 12.31 608 GLY F CA 1
ATOM 2658 C C . GLY B 2 345 ? 53.776 -10.533 11.175 1.00 12.12 608 GLY F C 1
ATOM 2659 O O . GLY B 2 345 ? 53.116 -9.883 11.984 1.00 12.64 608 GLY F O 1
ATOM 2660 N N . ASP B 2 346 ? 54.002 -10.126 9.928 1.00 11.67 609 ASP F N 1
ATOM 2661 C CA . ASP B 2 346 ? 53.483 -8.854 9.439 1.00 11.70 609 ASP F CA 1
ATOM 2662 C C . ASP B 2 346 ? 51.962 -8.830 9.365 1.00 10.76 609 ASP F C 1
ATOM 2663 O O . ASP B 2 346 ? 51.365 -7.819 9.000 1.00 10.30 609 ASP F O 1
ATOM 2668 N N . GLY B 2 347 ? 51.340 -9.948 9.723 1.00 10.99 610 GLY F N 1
ATOM 2669 C CA . GLY B 2 347 ? 49.888 -10.017 9.717 1.00 9.67 610 GLY F CA 1
ATOM 2670 C C . GLY B 2 347 ? 49.320 -9.136 10.819 1.00 10.30 610 GLY F C 1
ATOM 2671 O O . GLY B 2 347 ? 48.191 -8.657 10.721 1.00 8.93 610 GLY F O 1
ATOM 2672 N N . PHE B 2 348 ? 50.112 -8.918 11.869 1.00 8.78 611 PHE F N 1
ATOM 2673 C CA . PHE B 2 348 ? 49.698 -8.090 12.998 1.00 9.34 611 PHE F CA 1
ATOM 2674 C C . PHE B 2 348 ? 49.668 -6.600 12.674 1.00 9.17 611 PHE F C 1
ATOM 2675 O O . PHE B 2 348 ? 49.100 -5.809 13.424 1.00 11.01 611 PHE F O 1
ATOM 2683 N N . LEU B 2 349 ? 50.267 -6.225 11.549 1.00 8.45 612 LEU F N 1
ATOM 2684 C CA . LEU B 2 349 ? 50.321 -4.828 11.124 1.00 8.28 612 LEU F CA 1
ATOM 2685 C C . LEU B 2 349 ? 49.049 -4.318 10.440 1.00 7.94 612 LEU F C 1
ATOM 2686 O O . LEU B 2 349 ? 48.733 -3.131 10.510 1.00 9.61 612 LEU F O 1
ATOM 2691 N N . VAL B 2 350 ? 48.333 -5.220 9.782 1.00 7.50 613 VAL F N 1
ATOM 2692 C CA . VAL B 2 350 ? 47.130 -4.879 9.016 1.00 7.33 613 VAL F CA 1
ATOM 2693 C C . VAL B 2 350 ? 46.050 -4.020 9.672 1.00 6.02 613 VAL F C 1
ATOM 2694 O O . VAL B 2 350 ? 45.608 -3.033 9.083 1.00 7.62 613 VAL F O 1
ATOM 2698 N N . ALA B 2 351 ? 45.613 -4.384 10.872 1.00 4.87 614 ALA F N 1
ATOM 2699 C CA . ALA B 2 351 ? 44.568 -3.624 11.563 1.00 6.63 614 ALA F CA 1
ATOM 2700 C C . ALA B 2 351 ? 44.868 -2.123 11.636 1.00 5.97 614 ALA F C 1
ATOM 2701 O O . ALA B 2 351 ? 44.062 -1.285 11.203 1.00 5.45 614 ALA F O 1
ATOM 2703 N N . ALA B 2 352 ? 46.031 -1.782 12.178 1.00 5.38 615 ALA F N 1
ATOM 2704 C CA . ALA B 2 352 ? 46.417 -0.381 12.306 1.00 5.14 615 ALA F CA 1
ATOM 2705 C C . ALA B 2 352 ? 46.605 0.291 10.947 1.00 6.48 615 ALA F C 1
ATOM 2706 O O . ALA B 2 352 ? 46.382 1.494 10.812 1.00 5.13 615 ALA F O 1
ATOM 2708 N N . LYS B 2 353 ? 47.017 -0.474 9.941 1.00 6.96 616 LYS F N 1
ATOM 2709 C CA . LYS B 2 353 ? 47.220 0.102 8.614 1.00 7.99 616 LYS F CA 1
ATOM 2710 C C . LYS B 2 353 ? 45.907 0.381 7.895 1.00 6.61 616 LYS F C 1
ATOM 2711 O O . LYS B 2 353 ? 45.791 1.376 7.171 1.00 7.52 616 LYS F O 1
ATOM 2717 N N . VAL B 2 354 ? 44.918 -0.488 8.094 1.00 4.99 617 VAL F N 1
ATOM 2718 C CA . VAL B 2 354 ? 43.607 -0.294 7.476 1.00 5.47 617 VAL F CA 1
ATOM 2719 C C . VAL B 2 354 ? 43.023 0.980 8.072 1.00 6.13 617 VAL F C 1
ATOM 2720 O O . VAL B 2 354 ? 42.514 1.843 7.354 1.00 6.70 617 VAL F O 1
ATOM 2724 N N . TYR B 2 355 ? 43.121 1.105 9.393 1.00 4.70 618 TYR F N 1
ATOM 2725 C CA . TYR B 2 355 ? 42.618 2.289 10.069 1.00 5.73 618 TYR F CA 1
ATOM 2726 C C . TYR B 2 355 ? 43.375 3.522 9.584 1.00 5.51 618 TYR F C 1
ATOM 2727 O O . TYR B 2 355 ? 42.766 4.508 9.173 1.00 6.19 618 TYR F O 1
ATOM 2736 N N . ARG B 2 356 ? 44.705 3.459 9.619 1.00 5.67 619 ARG F N 1
ATOM 2737 C CA . ARG B 2 356 ? 45.515 4.603 9.205 1.00 9.27 619 ARG F CA 1
ATOM 2738 C C . ARG B 2 356 ? 45.134 5.138 7.825 1.00 8.48 619 ARG F C 1
ATOM 2739 O O . ARG B 2 356 ? 45.021 6.348 7.633 1.00 7.27 619 ARG F O 1
ATOM 2747 N N . SER B 2 357 ? 44.941 4.233 6.872 1.00 9.25 620 SER F N 1
ATOM 2748 C CA . SER B 2 357 ? 44.578 4.607 5.507 1.00 8.97 620 SER F CA 1
ATOM 2749 C C . SER B 2 357 ? 43.201 5.259 5.439 1.00 7.92 620 SER F C 1
ATOM 2750 O O . SER B 2 357 ? 43.027 6.308 4.812 1.00 9.64 620 SER F O 1
ATOM 2753 N N . MET B 2 358 ? 42.225 4.636 6.087 1.00 7.46 621 MET F N 1
ATOM 2754 C CA . MET B 2 358 ? 40.861 5.149 6.072 1.00 7.36 621 MET F CA 1
ATOM 2755 C C . MET B 2 358 ? 40.736 6.509 6.752 1.00 7.01 621 MET F C 1
ATOM 2756 O O . MET B 2 358 ? 40.107 7.419 6.213 1.00 10.66 621 MET F O 1
ATOM 2761 N N . ILE B 2 359 ? 41.339 6.653 7.928 1.00 8.49 622 ILE F N 1
ATOM 2762 C CA . ILE B 2 359 ? 41.259 7.912 8.656 1.00 8.47 622 ILE F CA 1
ATOM 2763 C C . ILE B 2 359 ? 41.996 9.015 7.896 1.00 9.70 622 ILE F C 1
ATOM 2764 O O . ILE B 2 359 ? 41.656 10.192 8.017 1.00 9.65 622 ILE F O 1
ATOM 2769 N N . THR B 2 360 ? 43.009 8.638 7.117 1.00 11.67 623 THR F N 1
ATOM 2770 C CA . THR B 2 360 ? 43.741 9.622 6.325 1.00 12.15 623 THR F CA 1
ATOM 2771 C C . THR B 2 360 ? 42.761 10.122 5.270 1.00 12.84 623 THR F C 1
ATOM 2772 O O . THR B 2 360 ? 42.557 11.328 5.101 1.00 12.56 623 THR F O 1
ATOM 2776 N N . TYR B 2 361 ? 42.140 9.176 4.574 1.00 13.38 624 TYR F N 1
ATOM 2777 C CA . TYR B 2 361 ? 41.162 9.498 3.542 1.00 13.21 624 TYR F CA 1
ATOM 2778 C C . TYR B 2 361 ? 40.076 10.423 4.083 1.00 11.80 624 TYR F C 1
ATOM 2779 O O . TYR B 2 361 ? 39.666 11.380 3.427 1.00 13.12 624 TYR F O 1
ATOM 2788 N N . LEU B 2 362 ? 39.614 10.119 5.286 1.00 11.35 625 LEU F N 1
ATOM 2789 C CA . LEU B 2 362 ? 38.553 10.882 5.932 1.00 11.33 625 LEU F CA 1
ATOM 2790 C C . LEU B 2 362 ? 38.967 12.190 6.578 1.00 12.87 625 LEU F C 1
ATOM 2791 O O . LEU B 2 362 ? 38.114 13.040 6.838 1.00 13.00 625 LEU F O 1
ATOM 2796 N N . SER B 2 363 ? 40.260 12.364 6.835 1.00 12.79 626 SER F N 1
ATOM 2797 C CA . SER B 2 363 ? 40.716 13.573 7.510 1.00 14.82 626 SER F CA 1
ATOM 2798 C C . SER B 2 363 ? 41.604 14.537 6.733 1.00 16.43 626 SER F C 1
ATOM 2799 O O . SER B 2 363 ? 41.582 15.738 6.996 1.00 17.30 626 SER F O 1
ATOM 2802 N N . GLU B 2 364 ? 42.383 14.028 5.784 1.00 19.55 627 GLU F N 1
ATOM 2803 C CA . GLU B 2 364 ? 43.295 14.876 5.023 1.00 20.87 627 GLU F CA 1
ATOM 2804 C C . GLU B 2 364 ? 42.641 16.078 4.341 1.00 22.79 627 GLU F C 1
ATOM 2805 O O . GLU B 2 364 ? 43.274 17.119 4.175 1.00 21.56 627 GLU F O 1
ATOM 2811 N N . GLY B 2 365 ? 41.382 15.941 3.945 1.00 24.24 628 GLY F N 1
ATOM 2812 C CA . GLY B 2 365 ? 40.701 17.053 3.303 1.00 28.14 628 GLY F CA 1
ATOM 2813 C C . GLY B 2 365 ? 40.093 17.969 4.348 1.00 30.69 628 GLY F C 1
ATOM 2814 O O . GLY B 2 365 ? 39.427 18.955 4.028 1.00 31.51 628 GLY F O 1
ATOM 2815 N N . SER B 2 366 ? 40.338 17.630 5.609 1.00 31.06 629 SER F N 1
ATOM 2816 C CA . SER B 2 366 ? 39.825 18.381 6.746 1.00 33.74 629 SER F CA 1
ATOM 2817 C C . SER B 2 366 ? 40.886 19.307 7.344 1.00 33.91 629 SER F C 1
ATOM 2818 O O . SER B 2 366 ? 41.824 19.727 6.660 1.00 35.95 629 SER F O 1
ATOM 2821 N N . PRO B 2 368 ? 39.217 19.433 11.451 1.00 25.57 631 PRO F N 1
ATOM 2822 C CA . PRO B 2 368 ? 39.861 18.314 12.139 1.00 23.56 631 PRO F CA 1
ATOM 2823 C C . PRO B 2 368 ? 40.556 18.842 13.385 1.00 21.91 631 PRO F C 1
ATOM 2824 O O . PRO B 2 368 ? 41.699 18.491 13.670 1.00 21.87 631 PRO F O 1
ATOM 2828 N N . GLU B 2 369 ? 39.851 19.696 14.116 1.00 20.69 632 GLU F N 1
ATOM 2829 C CA . GLU B 2 369 ? 40.377 20.316 15.323 1.00 19.05 632 GLU F CA 1
ATOM 2830 C C . GLU B 2 369 ? 40.787 19.327 16.408 1.00 18.98 632 GLU F C 1
ATOM 2831 O O . GLU B 2 369 ? 40.407 18.154 16.394 1.00 18.55 632 GLU F O 1
ATOM 2833 N N . ASP B 2 370 ? 41.582 19.819 17.348 1.00 17.05 633 ASP F N 1
ATOM 2834 C CA . ASP B 2 370 ? 42.047 19.013 18.464 1.00 16.11 633 ASP F CA 1
ATOM 2835 C C . ASP B 2 370 ? 41.014 19.199 19.571 1.00 13.61 633 ASP F C 1
ATOM 2836 O O . ASP B 2 370 ? 40.198 20.117 19.507 1.00 12.06 633 ASP F O 1
ATOM 2841 N N . TRP B 2 371 ? 41.036 18.319 20.566 1.00 12.06 634 TRP F N 1
ATOM 2842 C CA . TRP B 2 371 ? 40.113 18.401 21.689 1.00 12.47 634 TRP F CA 1
ATOM 2843 C C . TRP B 2 371 ? 40.547 19.537 22.601 1.00 13.67 634 TRP F C 1
ATOM 2844 O O . TRP B 2 371 ? 41.712 19.923 22.606 1.00 12.32 634 TRP F O 1
ATOM 2855 N N . ASN B 2 372 ? 39.609 20.071 23.372 1.00 14.98 635 ASN F N 1
ATOM 2856 C CA . ASN B 2 372 ? 39.920 21.150 24.300 1.00 15.39 635 ASN F CA 1
ATOM 2857 C C . ASN B 2 372 ? 39.643 20.681 25.722 1.00 14.95 635 ASN F C 1
ATOM 2858 O O . ASN B 2 372 ? 38.566 20.158 26.007 1.00 14.56 635 ASN F O 1
ATOM 2863 N N . ILE B 2 373 ? 40.623 20.848 26.606 1.00 12.94 636 ILE F N 1
ATOM 2864 C CA . ILE B 2 373 ? 40.470 20.424 27.994 1.00 13.38 636 ILE F CA 1
ATOM 2865 C C . ILE B 2 373 ? 39.182 21.022 28.559 1.00 12.40 636 ILE F C 1
ATOM 2866 O O . ILE B 2 373 ? 38.986 22.239 28.546 1.00 14.02 636 ILE F O 1
ATOM 2871 N N . PRO B 2 374 ? 38.279 20.165 29.051 1.00 13.10 637 PRO F N 1
ATOM 2872 C CA . PRO B 2 374 ? 37.010 20.633 29.607 1.00 12.93 637 PRO F CA 1
ATOM 2873 C C . PRO B 2 374 ? 37.076 21.149 31.033 1.00 13.53 637 PRO F C 1
ATOM 2874 O O . PRO B 2 374 ? 38.079 20.993 31.736 1.00 11.79 637 PRO F O 1
ATOM 2878 N N . GLU B 2 375 ? 35.976 21.765 31.443 1.00 14.43 638 GLU F N 1
ATOM 2879 C CA . GLU B 2 375 ? 35.824 22.311 32.781 1.00 16.06 638 GLU F CA 1
ATOM 2880 C C . GLU B 2 375 ? 35.936 21.148 33.769 1.00 15.69 638 GLU F C 1
ATOM 2881 O O . GLU B 2 375 ? 35.383 20.073 33.532 1.00 17.05 638 GLU F O 1
ATOM 2887 N N . GLY B 2 376 ? 36.655 21.362 34.865 1.00 14.31 639 GLY F N 1
ATOM 2888 C CA . GLY B 2 376 ? 36.814 20.314 35.855 1.00 14.04 639 GLY F CA 1
ATOM 2889 C C . GLY B 2 376 ? 38.184 19.663 35.806 1.00 12.29 639 GLY F C 1
ATOM 2890 O O . GLY B 2 376 ? 38.536 18.889 36.688 1.00 11.32 639 GLY F O 1
ATOM 2891 N N . LEU B 2 377 ? 38.966 19.986 34.782 1.00 12.12 640 LEU F N 1
ATOM 2892 C CA . LEU B 2 377 ? 40.305 19.419 34.642 1.00 13.10 640 LEU F CA 1
ATOM 2893 C C . LEU B 2 377 ? 41.351 20.497 34.403 1.00 15.64 640 LEU F C 1
ATOM 2894 O O . LEU B 2 377 ? 41.055 21.559 33.850 1.00 15.26 640 LEU F O 1
ATOM 2899 N N . TYR B 2 378 ? 42.583 20.217 34.815 1.00 14.87 641 TYR F N 1
ATOM 2900 C CA . TYR B 2 378 ? 43.664 21.157 34.589 1.00 15.15 641 TYR F CA 1
ATOM 2901 C C . TYR B 2 378 ? 44.879 20.374 34.098 1.00 16.56 641 TYR F C 1
ATOM 2902 O O . TYR B 2 378 ? 45.042 19.194 34.420 1.00 15.24 641 TYR F O 1
ATOM 2911 N N . ARG B 2 379 ? 45.706 21.023 33.287 1.00 17.38 642 ARG F N 1
ATOM 2912 C CA . ARG B 2 379 ? 46.882 20.373 32.731 1.00 18.59 642 ARG F CA 1
ATOM 2913 C C . ARG B 2 379 ? 48.177 20.753 33.422 1.00 19.12 642 ARG F C 1
ATOM 2914 O O . ARG B 2 379 ? 48.395 21.912 33.785 1.00 18.00 642 ARG F O 1
ATOM 2922 N N . ASN B 2 380 ? 49.034 19.753 33.598 1.00 18.66 643 ASN F N 1
ATOM 2923 C CA . ASN B 2 380 ? 50.339 19.944 34.208 1.00 20.48 643 ASN F CA 1
ATOM 2924 C C . ASN B 2 380 ? 51.341 19.182 33.349 1.00 19.74 643 ASN F C 1
ATOM 2925 O O . ASN B 2 380 ? 51.591 17.999 33.572 1.00 19.84 643 ASN F O 1
ATOM 2930 N N . GLY B 2 381 ? 51.891 19.862 32.350 1.00 20.10 644 GLY F N 1
ATOM 2931 C CA . GLY B 2 381 ? 52.855 19.229 31.471 1.00 20.33 644 GLY F CA 1
ATOM 2932 C C . GLY B 2 381 ? 52.207 18.218 30.548 1.00 20.01 644 GLY F C 1
ATOM 2933 O O . GLY B 2 381 ? 51.381 18.577 29.711 1.00 19.53 644 GLY F O 1
ATOM 2934 N N . GLU B 2 382 ? 52.567 16.952 30.702 1.00 20.00 645 GLU F N 1
ATOM 2935 C CA . GLU B 2 382 ? 52.001 15.915 29.847 1.00 20.00 645 GLU F CA 1
ATOM 2936 C C . GLU B 2 382 ? 50.798 15.252 30.509 1.00 20.00 645 GLU F C 1
ATOM 2937 O O . GLU B 2 382 ? 50.136 14.413 29.879 1.00 18.74 645 GLU F O 1
ATOM 2939 N N . PHE B 2 383 ? 50.512 15.605 31.748 1.00 15.20 646 PHE F N 1
ATOM 2940 C CA . PHE B 2 383 ? 49.399 14.972 32.443 1.00 13.83 646 PHE F CA 1
ATOM 2941 C C . PHE B 2 383 ? 48.198 15.868 32.713 1.00 11.86 646 PHE F C 1
ATOM 2942 O O . PHE B 2 383 ? 48.300 17.094 32.694 1.00 11.37 646 PHE F O 1
ATOM 2950 N N . VAL B 2 384 ? 47.059 15.229 32.959 1.00 10.65 647 VAL F N 1
ATOM 2951 C CA . VAL B 2 384 ? 45.811 15.924 33.239 1.00 11.39 647 VAL F CA 1
ATOM 2952 C C . VAL B 2 384 ? 45.243 15.418 34.563 1.00 12.67 647 VAL F C 1
ATOM 2953 O O . VAL B 2 384 ? 45.243 14.211 34.822 1.00 11.32 647 VAL F O 1
ATOM 2957 N N . PHE B 2 385 ? 44.758 16.347 35.392 1.00 10.65 648 PHE F N 1
ATOM 2958 C CA . PHE B 2 385 ? 44.205 16.018 36.703 1.00 10.96 648 PHE F CA 1
ATOM 2959 C C . PHE B 2 385 ? 42.813 16.603 36.914 1.00 11.22 648 PHE F C 1
ATOM 2960 O O . PHE B 2 385 ? 42.458 17.622 36.327 1.00 11.09 648 PHE F O 1
ATOM 2968 N N . LYS B 2 386 ? 42.033 15.962 37.773 1.00 11.53 649 LYS F N 1
ATOM 2969 C CA . LYS B 2 386 ? 40.710 16.477 38.092 1.00 13.59 649 LYS F CA 1
ATOM 2970 C C . LYS B 2 386 ? 40.986 17.603 39.095 1.00 14.79 649 LYS F C 1
ATOM 2971 O O . LYS B 2 386 ? 41.945 17.522 39.866 1.00 14.23 649 LYS F O 1
ATOM 2977 N N . ASN B 2 387 ? 40.173 18.654 39.073 1.00 14.73 650 ASN F N 1
ATOM 2978 C CA . ASN B 2 387 ? 40.355 19.770 39.998 1.00 18.54 650 ASN F CA 1
ATOM 2979 C C . ASN B 2 387 ? 40.298 19.278 41.442 1.00 19.21 650 ASN F C 1
ATOM 2980 O O . ASN B 2 387 ? 41.254 19.548 42.201 1.00 21.94 650 ASN F O 1
ATOM 2985 N N . GLY B 2 388 ? 39.294 18.627 41.800 1.00 22.85 651 GLY F N 1
#

Secondary structure (P-SEA, 3-state):
cbbbbcccccccccc/ccccaaaaaaaaaaaaaaacccccccbbbbbbbccaaaaaaaaaaaaccccccccccccbbbbbbbbcccccccccccccccccccccccccccccccccccccccaaaaaacccccccbbbbbccccccccccccccccccccccccaaaaaaaccaaaaaaaaaaacaaaaaaaaaaacccccccccccccccccccccccccccaaaaaaaaccccccbbbbccccccbbbccccbbbbbbbbccccccaaaaaaaaaaaaaaaacccccccccccccccbbbbbbbcccccccccccccccccbbbbbbbbcccccccccccccaaaaaaaaaaaaaacccccccccccccccccccccccc

B-factor: mean 13.11, std 6.46, range [2.46, 42.19]

InterPro domains:
  IPR001264 Glycosyl transferase, family 51 [PF00912] (61-237)
  IPR001460 Penicillin-binding protein, transpeptidase [PF00905] (332-622)
  IPR012338 Beta-lactamase/transpeptidase-like [G3DSA:3.40.710.10] (266-650)
  IPR012338 Beta-lactamase/transpeptidase-like [SSF56601] (218-642)
  IPR023346 Lysozyme-like domain superfamily [SSF53955] (50-263)
  IPR036950 Transglycosylase domain [G3DSA:1.10.3810.10] (52-253)
  IPR050396 Glycosyltransferase 51/Transpeptidase [PTHR32282] (4-708)

Radius of gyration: 20.31 Å; Cα contacts (8 Å, |Δi|>4): 905; chains: 2; bounding box: 56×46×50 Å